Protein AF-A0A7J7IMY7-F1 (afdb_monomer_lite)

Organism: NCBI:txid2690220

Secondary structure (DSSP, 8-state):
-GGGS---TTSHHHHHHHHHHHHHHHHTS---THHHHHHSTT---TT--GGGGGS-HHHHHHHHH---SSSSS-SSSS-TTT-TT--SS---EEEE-TTB-TT-GGGSSEEEEEEE-TT--EEEEEEEE--B---BTTBTT---BPPEEEEEE-GGGHHHHHHHHHHHHHHHS-SS-TTT-SHHHH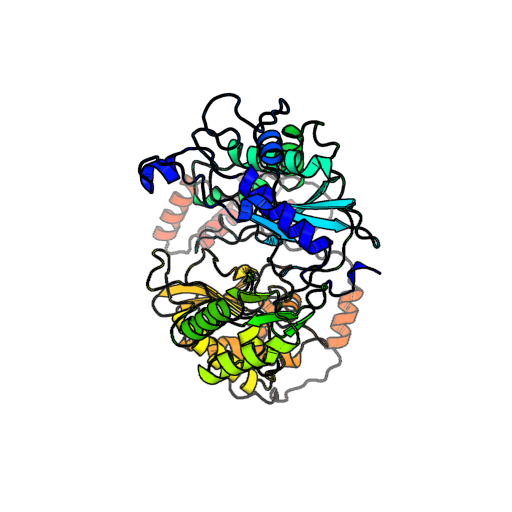HHHHHHHHHHHHHHHHSTTTTTT-BPPPP-PPPB-----EEEE-SSS-EEEEE--GGG---HHHHHHHHHHHHHH-PEEEE-TTS-EEEEEE-GGGHHHHHHHHHHTT----TTTS-HHHHT-EE---TTT-TT-SS-STTTHHHHHHHHHHHHHHTT--TT----EEEESSTT-TT-GGGSSEEEEEEETTTEEEEEE---TTS-S--EEEEEEE-GGGHHHHHHHHHHHHHHHPPTT--HHHHHHHHHHHHHHHHHHHPPTT-TT---------SSSHHHHHHHHHH--S----------PPPHHHHHHHHHHHHHHTS-HHHHHHHHHHHHHTSHHHHHHHSS-THHHHS-----------

Structure (mmCIF, N/CA/C/O backbone):
data_AF-A0A7J7IMY7-F1
#
_entry.id   AF-A0A7J7IMY7-F1
#
loop_
_atom_site.group_PDB
_atom_site.id
_atom_site.type_symbol
_atom_site.label_atom_id
_atom_site.label_alt_id
_atom_site.label_comp_id
_atom_site.label_asym_id
_atom_site.label_entity_id
_atom_site.label_seq_id
_atom_site.pdbx_PDB_ins_code
_atom_site.Cartn_x
_atom_site.Cartn_y
_atom_site.Cartn_z
_atom_site.occupancy
_atom_site.B_iso_or_equiv
_atom_site.auth_seq_id
_atom_site.auth_comp_id
_atom_site.auth_asym_id
_atom_site.auth_atom_id
_atom_site.pdbx_PDB_model_num
ATOM 1 N N . MET A 1 1 ? 6.196 26.045 -1.977 1.00 38.12 1 MET A N 1
ATOM 2 C CA . MET A 1 1 ? 4.897 26.315 -1.303 1.00 38.12 1 MET A CA 1
ATOM 3 C C . MET A 1 1 ? 3.750 25.560 -1.989 1.00 38.12 1 MET A C 1
ATOM 5 O O . MET A 1 1 ? 2.788 25.188 -1.328 1.00 38.12 1 MET A O 1
ATOM 9 N N . PHE A 1 2 ? 3.901 25.252 -3.281 1.00 36.53 2 PHE A N 1
ATOM 10 C CA . PHE A 1 2 ? 2.980 24.495 -4.133 1.00 36.53 2 PHE A CA 1
ATOM 11 C C . PHE A 1 2 ? 2.475 23.135 -3.616 1.00 36.53 2 PHE A C 1
ATOM 13 O O . PHE A 1 2 ? 1.276 22.869 -3.663 1.00 36.53 2 PHE A O 1
ATOM 20 N N . TRP A 1 3 ? 3.347 22.300 -3.044 1.00 37.72 3 TRP A N 1
ATOM 21 C CA . TRP A 1 3 ? 2.988 20.940 -2.611 1.00 37.72 3 TRP A CA 1
ATOM 22 C C . TRP A 1 3 ? 1.978 20.852 -1.454 1.00 37.72 3 TRP A C 1
ATOM 24 O O . TRP A 1 3 ? 1.462 19.777 -1.171 1.00 37.72 3 TRP A O 1
ATOM 34 N N . ARG A 1 4 ? 1.700 21.968 -0.766 1.00 36.53 4 ARG A N 1
ATOM 35 C CA . ARG A 1 4 ? 0.804 22.006 0.403 1.00 36.53 4 ARG A CA 1
ATOM 36 C C . ARG A 1 4 ? -0.678 22.159 0.049 1.00 36.53 4 ARG A C 1
ATOM 38 O O . ARG A 1 4 ? -1.518 22.053 0.938 1.00 36.53 4 ARG A O 1
ATOM 45 N N . ARG A 1 5 ? -1.031 22.433 -1.212 1.00 47.03 5 ARG A N 1
ATOM 46 C CA . ARG A 1 5 ? -2.441 22.487 -1.629 1.00 47.03 5 ARG A CA 1
ATOM 47 C C . ARG A 1 5 ? -2.940 21.069 -1.894 1.00 47.03 5 ARG A C 1
ATOM 49 O O . ARG A 1 5 ? -2.303 20.329 -2.640 1.00 47.03 5 ARG A O 1
ATOM 56 N N . ARG A 1 6 ? -4.085 20.689 -1.307 1.00 55.09 6 ARG A N 1
ATOM 57 C CA . ARG A 1 6 ? -4.800 19.467 -1.709 1.00 55.09 6 ARG A CA 1
ATOM 58 C C . ARG A 1 6 ? -5.137 19.599 -3.190 1.00 55.09 6 ARG A C 1
ATOM 60 O O . ARG A 1 6 ? -5.950 20.433 -3.572 1.00 55.09 6 ARG A O 1
ATOM 67 N N . GLN A 1 7 ? -4.440 18.827 -4.011 1.00 58.28 7 GLN A N 1
ATOM 68 C CA . GLN A 1 7 ? -4.622 18.838 -5.453 1.00 58.28 7 GLN A CA 1
ATOM 69 C C . GLN A 1 7 ? -5.916 18.077 -5.795 1.00 58.28 7 GLN A C 1
ATOM 71 O O . GLN A 1 7 ? -6.082 16.959 -5.297 1.00 58.28 7 GLN A O 1
ATOM 76 N N . PRO A 1 8 ? -6.820 18.645 -6.614 1.00 65.19 8 PRO A N 1
ATOM 77 C CA . PRO A 1 8 ? -8.027 17.951 -7.055 1.00 65.19 8 PRO A CA 1
ATOM 78 C C . PRO A 1 8 ? -7.697 16.640 -7.771 1.00 65.19 8 PRO A C 1
ATOM 80 O O . PRO A 1 8 ? -6.651 16.525 -8.412 1.00 65.19 8 PRO A O 1
ATOM 83 N N . PHE A 1 9 ? -8.596 15.657 -7.716 1.00 70.81 9 PHE A N 1
ATOM 84 C CA . PHE A 1 9 ? -8.374 14.325 -8.295 1.00 70.81 9 PHE A CA 1
ATOM 85 C C . PHE A 1 9 ? -8.099 14.355 -9.816 1.00 70.81 9 PHE A C 1
ATOM 87 O O . PHE A 1 9 ? -7.443 13.459 -10.361 1.00 70.81 9 PHE A O 1
ATOM 94 N N . GLN A 1 10 ? -8.551 15.398 -10.520 1.00 79.62 10 GLN A N 1
ATOM 95 C CA . GLN A 1 10 ? -8.296 15.625 -11.945 1.00 79.62 10 GLN A CA 1
ATOM 96 C C . GLN A 1 10 ? -7.252 16.716 -12.233 1.00 79.62 10 GLN A C 1
ATOM 98 O O . GLN A 1 10 ? -7.191 17.225 -13.359 1.00 79.62 10 GLN A O 1
ATOM 103 N N . SER A 1 11 ? -6.419 17.078 -11.258 1.00 84.94 11 SER A N 1
ATOM 104 C CA . SER A 1 11 ? -5.296 17.985 -11.496 1.00 84.94 11 SER A CA 1
ATOM 105 C C . SER A 1 11 ? -4.266 17.367 -12.460 1.00 84.94 11 SER A C 1
ATOM 107 O O . SER A 1 11 ? -4.197 16.135 -12.586 1.00 84.94 11 SER A O 1
ATOM 109 N N . PRO A 1 12 ? -3.447 18.186 -13.151 1.00 90.25 12 PRO A N 1
ATOM 110 C CA . PRO A 1 12 ? -2.440 17.678 -14.083 1.00 90.25 12 PRO A CA 1
ATOM 111 C C . PRO A 1 12 ? -1.487 16.620 -13.482 1.00 90.25 12 PRO A C 1
ATOM 113 O O . PRO A 1 12 ? -1.289 15.596 -14.139 1.00 90.25 12 PRO A O 1
ATOM 116 N N . PRO A 1 13 ? -0.997 16.746 -12.226 1.00 91.88 13 PRO A N 1
ATOM 117 C CA . PRO A 1 13 ? -0.192 15.703 -11.591 1.00 91.88 13 PRO A CA 1
ATOM 118 C C . PRO A 1 13 ? -0.894 14.343 -11.508 1.00 91.88 13 PRO A C 1
ATOM 120 O O . PRO A 1 13 ? -0.307 13.329 -11.876 1.00 91.88 13 PRO A O 1
ATOM 123 N N . TYR A 1 14 ? -2.163 14.292 -11.086 1.00 91.38 14 TYR A N 1
ATOM 124 C CA . TYR A 1 14 ? -2.889 13.020 -10.992 1.00 91.38 14 TYR A CA 1
ATOM 125 C C . TYR A 1 14 ? -3.285 12.456 -12.360 1.00 91.38 14 TYR A C 1
ATOM 127 O O . TYR A 1 14 ? -3.344 11.234 -12.520 1.00 91.38 14 TYR A O 1
ATOM 135 N N . LYS A 1 15 ? -3.527 13.312 -13.362 1.00 91.25 15 LYS A N 1
ATOM 136 C CA . LYS A 1 15 ? -3.691 12.862 -14.754 1.00 91.25 15 LYS A CA 1
ATOM 137 C C . LYS A 1 15 ? -2.420 12.168 -15.246 1.00 91.25 15 LYS A C 1
ATOM 139 O O . LYS A 1 15 ? -2.513 11.074 -15.799 1.00 91.25 15 LYS A O 1
ATOM 144 N N . HIS A 1 16 ? -1.254 12.743 -14.957 1.00 95.06 16 HIS A N 1
ATOM 145 C CA . HIS A 1 16 ? 0.038 12.144 -15.294 1.00 95.06 16 HIS A CA 1
ATOM 146 C C . HIS A 1 16 ? 0.299 10.842 -14.537 1.00 95.06 16 HIS A C 1
ATOM 148 O O . HIS A 1 16 ? 0.677 9.851 -15.149 1.00 95.06 16 HIS A O 1
ATOM 154 N N . VAL A 1 17 ? 0.006 10.789 -13.232 1.00 95.69 17 VAL A N 1
ATOM 155 C CA . VAL A 1 17 ? 0.064 9.544 -12.441 1.00 95.69 17 VAL A CA 1
ATOM 156 C C . VAL A 1 17 ? -0.762 8.436 -13.094 1.00 95.69 17 VAL A C 1
ATOM 158 O O . VAL A 1 17 ? -0.265 7.325 -13.264 1.00 95.69 17 VAL A O 1
ATOM 161 N N . ARG A 1 18 ? -2.009 8.729 -13.492 1.00 92.25 18 ARG A N 1
ATOM 162 C CA . ARG A 1 18 ? -2.879 7.753 -14.167 1.00 92.25 18 ARG A CA 1
ATOM 163 C C . ARG A 1 18 ? -2.314 7.322 -15.515 1.00 92.25 18 ARG A C 1
ATOM 165 O O . ARG A 1 18 ? -2.365 6.135 -15.820 1.00 92.25 18 ARG A O 1
ATOM 172 N N . HIS A 1 19 ? -1.785 8.257 -16.299 1.00 93.94 19 HIS A N 1
ATOM 173 C CA . HIS A 1 19 ? -1.157 7.951 -17.580 1.00 93.94 19 HIS A CA 1
ATOM 174 C C . HIS A 1 19 ? 0.062 7.032 -17.401 1.00 93.94 19 HIS A C 1
ATOM 176 O O . HIS A 1 19 ? 0.110 5.973 -18.014 1.00 93.94 19 HIS A O 1
ATOM 182 N N . ILE A 1 20 ? 0.980 7.352 -16.484 1.00 96.44 20 ILE A N 1
ATOM 183 C CA . ILE A 1 20 ? 2.148 6.508 -16.194 1.00 96.44 20 ILE A CA 1
ATOM 184 C C . ILE A 1 20 ? 1.732 5.137 -15.656 1.00 96.44 20 ILE A C 1
ATOM 186 O O . ILE A 1 20 ? 2.262 4.124 -16.100 1.00 96.44 20 ILE A O 1
ATOM 190 N N . ALA A 1 21 ? 0.756 5.066 -14.747 1.00 96.19 21 ALA A N 1
ATOM 191 C CA . ALA A 1 21 ? 0.257 3.787 -14.241 1.00 96.19 21 ALA A CA 1
ATOM 192 C C . ALA A 1 21 ? -0.333 2.908 -15.361 1.00 96.19 21 ALA A C 1
ATOM 194 O O . ALA A 1 21 ? -0.068 1.706 -15.399 1.00 96.19 21 ALA A O 1
ATOM 195 N N . LYS A 1 22 ? -1.089 3.509 -16.290 1.00 93.88 22 LYS A N 1
ATOM 196 C CA . LYS A 1 22 ? -1.614 2.842 -17.487 1.00 93.88 22 LYS A CA 1
ATOM 197 C C . LYS A 1 22 ? -0.485 2.374 -18.418 1.00 93.88 22 LYS A C 1
ATOM 199 O O . LYS A 1 22 ? -0.461 1.207 -18.791 1.00 93.88 22 LYS A O 1
ATOM 204 N N . MET A 1 23 ? 0.479 3.245 -18.726 1.00 95.44 23 MET A N 1
ATOM 205 C CA . MET A 1 23 ? 1.643 2.905 -19.551 1.00 95.44 23 MET A CA 1
ATOM 206 C C . MET A 1 23 ? 2.444 1.744 -18.957 1.00 95.44 23 MET A C 1
ATOM 208 O O . MET A 1 23 ? 2.793 0.819 -19.677 1.00 95.44 23 MET A O 1
ATOM 212 N N . LEU A 1 24 ? 2.698 1.742 -17.644 1.00 96.75 24 LEU A N 1
ATOM 213 C CA . LEU A 1 24 ? 3.384 0.638 -16.966 1.00 96.75 24 LEU A CA 1
ATOM 214 C C . LEU A 1 24 ? 2.607 -0.677 -17.090 1.00 96.75 24 LEU A C 1
ATOM 216 O O . LEU A 1 24 ? 3.205 -1.711 -17.378 1.00 96.75 24 LEU A O 1
ATOM 220 N N . ALA A 1 25 ? 1.287 -0.647 -16.890 1.00 94.38 25 ALA A N 1
ATOM 221 C CA . ALA A 1 25 ? 0.454 -1.839 -17.018 1.00 94.38 25 ALA A CA 1
ATOM 222 C C . ALA A 1 25 ? 0.515 -2.430 -18.434 1.00 94.38 25 ALA A C 1
ATOM 224 O O . ALA A 1 25 ? 0.625 -3.644 -18.575 1.00 94.38 25 ALA A O 1
ATOM 225 N N . GLU A 1 26 ? 0.503 -1.580 -19.463 1.00 93.19 26 GLU A N 1
ATOM 226 C CA . GLU A 1 26 ? 0.591 -2.021 -20.853 1.00 93.19 26 GLU A CA 1
ATOM 227 C C . GLU A 1 26 ? 2.015 -2.464 -21.219 1.00 93.19 26 GLU A C 1
ATOM 229 O O . GLU A 1 26 ? 2.190 -3.569 -21.723 1.00 93.19 26 GLU A O 1
ATOM 234 N N . VAL A 1 27 ? 3.058 -1.677 -20.926 1.00 95.75 27 VAL A N 1
ATOM 235 C CA . VAL A 1 27 ? 4.465 -2.021 -21.233 1.00 95.75 27 VAL A CA 1
ATOM 236 C C . VAL A 1 27 ? 4.846 -3.379 -20.644 1.00 95.75 27 VAL A C 1
ATOM 238 O O . VAL A 1 27 ? 5.450 -4.190 -21.342 1.00 95.75 27 VAL A O 1
ATOM 241 N N . PHE A 1 28 ? 4.442 -3.653 -19.403 1.00 96.19 28 PHE A N 1
ATOM 242 C CA . PHE A 1 28 ? 4.742 -4.899 -18.695 1.00 96.19 28 PHE A CA 1
ATOM 243 C C . PHE A 1 28 ? 3.618 -5.947 -18.785 1.00 96.19 28 PHE A C 1
ATOM 245 O O . PHE A 1 28 ? 3.634 -6.926 -18.042 1.00 96.19 28 PHE A O 1
ATOM 252 N N . ALA A 1 29 ? 2.636 -5.785 -19.673 1.00 92.88 29 ALA A N 1
ATOM 253 C CA . ALA A 1 29 ? 1.677 -6.853 -19.942 1.00 92.88 29 ALA A CA 1
ATOM 254 C C . ALA A 1 29 ? 2.401 -8.066 -20.567 1.00 92.88 29 ALA A C 1
ATOM 256 O O . ALA A 1 29 ? 3.276 -7.866 -21.415 1.00 92.88 29 ALA A O 1
ATOM 257 N N . PRO A 1 30 ? 2.049 -9.314 -20.204 1.00 91.50 30 PRO A N 1
ATOM 258 C CA . PRO A 1 30 ? 2.463 -10.491 -20.967 1.00 91.50 30 PRO A CA 1
ATOM 259 C C . PRO A 1 30 ? 2.038 -10.359 -22.433 1.00 91.50 30 PRO A C 1
ATOM 261 O O . PRO A 1 30 ? 0.951 -9.855 -22.719 1.00 91.50 30 PRO A O 1
ATOM 264 N N . GLN A 1 31 ? 2.905 -10.772 -23.349 1.00 89.50 31 GLN A N 1
ATOM 265 C CA . GLN A 1 31 ? 2.677 -10.698 -24.796 1.00 89.50 31 GLN A CA 1
ATOM 266 C C . GLN A 1 31 ? 2.217 -12.027 -25.407 1.00 89.50 31 GLN A C 1
ATOM 268 O O . GLN A 1 31 ? 1.734 -12.045 -26.538 1.00 89.50 31 GLN A O 1
ATOM 273 N N . THR A 1 32 ? 2.314 -13.123 -24.655 1.00 85.69 32 THR A N 1
ATOM 274 C CA . THR A 1 32 ? 1.783 -14.435 -25.044 1.00 85.69 32 THR A CA 1
ATOM 275 C C . THR A 1 32 ? 0.269 -14.398 -25.284 1.00 85.69 32 THR A C 1
ATOM 277 O O . THR A 1 32 ? -0.505 -13.833 -24.505 1.00 85.69 32 THR A O 1
ATOM 280 N N . GLY A 1 33 ? -0.174 -15.070 -26.353 1.00 77.75 33 GLY A N 1
ATOM 281 C CA . GLY A 1 33 ? -1.590 -15.201 -26.726 1.00 77.75 33 GLY A CA 1
ATOM 282 C C . GLY A 1 33 ? -2.418 -16.085 -25.786 1.00 77.75 33 GLY A C 1
ATOM 283 O O . GLY A 1 33 ? -3.647 -16.089 -25.880 1.00 77.75 33 GLY A O 1
ATOM 284 N N . ALA A 1 34 ? -1.769 -16.772 -24.840 1.00 82.44 34 ALA A N 1
ATOM 285 C CA . ALA A 1 34 ? -2.345 -17.795 -23.968 1.00 82.44 34 ALA A CA 1
ATOM 286 C C . ALA A 1 34 ? -3.665 -17.392 -23.288 1.00 82.44 34 ALA A C 1
ATOM 288 O O . ALA A 1 34 ? -4.556 -18.224 -23.138 1.00 82.44 34 ALA A O 1
ATOM 289 N N . LEU A 1 35 ? -3.837 -16.127 -22.883 1.00 80.19 35 LEU A N 1
ATOM 290 C CA . LEU A 1 35 ? -5.110 -15.682 -22.303 1.00 80.19 35 LEU A CA 1
ATOM 291 C C . LEU A 1 35 ? -6.258 -15.763 -23.327 1.00 80.19 35 LEU A C 1
ATOM 293 O O . LEU A 1 35 ? -7.324 -16.283 -23.012 1.00 80.19 35 LEU A O 1
ATOM 297 N N . CYS A 1 36 ? -6.054 -15.269 -24.547 1.00 77.75 36 CYS A N 1
ATOM 298 C CA . CYS A 1 36 ? -7.083 -15.330 -25.588 1.00 77.75 36 CYS A CA 1
ATOM 299 C C . CYS A 1 36 ? -7.277 -16.766 -26.090 1.00 77.75 36 CYS A C 1
ATOM 301 O O . CYS A 1 36 ? -8.402 -17.178 -26.339 1.00 77.75 36 CYS A O 1
ATOM 303 N N . GLU A 1 37 ? -6.206 -17.551 -26.183 1.00 80.56 37 GLU A N 1
ATOM 304 C CA . GLU A 1 37 ? -6.280 -18.961 -26.585 1.00 80.56 37 GLU A CA 1
ATOM 305 C C . GLU A 1 37 ? -7.109 -19.804 -25.612 1.00 80.56 37 GLU A C 1
ATOM 307 O O . GLU A 1 37 ? -7.940 -20.595 -26.041 1.00 80.56 37 GLU A O 1
ATOM 312 N N . VAL A 1 38 ? -6.922 -19.616 -24.301 1.00 84.06 38 VAL A N 1
ATOM 313 C CA . VAL A 1 38 ? -7.623 -20.405 -23.276 1.00 84.06 38 VAL A CA 1
ATOM 314 C C . VAL A 1 38 ? -9.077 -19.967 -23.092 1.00 84.06 38 VAL A C 1
ATOM 316 O O . VAL A 1 38 ? -9.928 -20.805 -22.804 1.00 84.06 38 VAL A O 1
ATOM 319 N N . TRP A 1 39 ? -9.366 -18.666 -23.192 1.00 82.31 39 TRP A N 1
ATOM 320 C CA . TRP A 1 39 ? -10.668 -18.116 -22.788 1.00 82.31 39 TRP A CA 1
ATOM 321 C C . TRP A 1 39 ? -11.554 -17.653 -23.945 1.00 82.31 39 TRP A C 1
ATOM 323 O O . TRP A 1 39 ? -12.744 -17.439 -23.721 1.00 82.31 39 TRP A O 1
ATOM 333 N N . LEU A 1 40 ? -10.992 -17.466 -25.142 1.00 81.44 40 LEU A N 1
ATOM 334 C CA . LEU A 1 40 ? -11.677 -16.926 -26.323 1.00 81.44 40 LEU A CA 1
ATOM 335 C C . LEU A 1 40 ? -11.417 -17.772 -27.581 1.00 81.44 40 LEU A C 1
ATOM 337 O O . LEU A 1 40 ? -11.547 -17.264 -28.688 1.00 81.44 40 LEU A O 1
ATOM 341 N N . ASP A 1 41 ? -10.998 -19.033 -27.427 1.00 74.88 41 ASP A N 1
ATOM 342 C CA . ASP A 1 41 ? -10.700 -19.965 -28.529 1.00 74.88 41 ASP A CA 1
ATOM 343 C C . ASP A 1 41 ? -9.696 -19.414 -29.568 1.00 74.88 41 ASP A C 1
ATOM 345 O O . ASP A 1 41 ? -9.712 -19.775 -30.744 1.00 74.88 41 ASP A O 1
ATOM 349 N N . GLY A 1 42 ? -8.808 -18.508 -29.143 1.00 65.31 42 GLY A N 1
ATOM 350 C CA . GLY A 1 42 ? -7.851 -17.832 -30.024 1.00 65.31 42 GLY A CA 1
ATOM 351 C C . GLY A 1 42 ? -8.462 -16.725 -30.892 1.00 65.31 42 GLY A C 1
ATOM 352 O O . GLY A 1 42 ? -7.732 -16.061 -31.634 1.00 65.31 42 GLY A O 1
ATOM 353 N N . GLU A 1 43 ? -9.769 -16.460 -30.785 1.00 63.88 43 GLU A N 1
ATOM 354 C CA . GLU A 1 43 ? -10.369 -15.266 -31.364 1.00 63.88 43 GLU A CA 1
ATOM 355 C C . GLU A 1 43 ? -9.802 -14.027 -30.663 1.00 63.88 43 GLU A C 1
ATOM 357 O O . GLU A 1 43 ? -9.765 -13.903 -29.434 1.00 63.88 43 GLU A O 1
ATOM 362 N N . LYS A 1 44 ? -9.308 -13.082 -31.466 1.00 56.97 44 LYS A N 1
ATOM 363 C CA . LYS A 1 44 ? -8.766 -11.825 -30.961 1.00 56.97 44 LYS A CA 1
ATOM 364 C C . LYS A 1 44 ? -9.840 -11.093 -30.151 1.00 56.97 44 LYS A C 1
ATOM 366 O O . LYS A 1 44 ? -10.817 -10.613 -30.721 1.00 56.97 44 LYS A O 1
ATOM 371 N N . ALA A 1 45 ? -9.558 -10.831 -28.876 1.00 53.50 45 ALA A N 1
ATOM 372 C CA . ALA A 1 45 ? -10.228 -9.828 -28.038 1.00 53.50 45 ALA A CA 1
ATOM 373 C C . ALA A 1 45 ? -10.053 -8.375 -28.555 1.00 53.50 45 ALA A C 1
ATOM 375 O O . ALA A 1 45 ? -10.043 -7.424 -27.780 1.00 53.50 45 ALA A O 1
ATOM 376 N N . ALA A 1 46 ? -9.832 -8.173 -29.857 1.00 47.69 46 ALA A N 1
ATOM 377 C CA . ALA A 1 46 ? -9.300 -6.936 -30.421 1.00 47.69 46 ALA A CA 1
ATOM 378 C C . ALA A 1 46 ? -10.323 -5.800 -30.557 1.00 47.69 46 ALA A C 1
ATOM 380 O O . ALA A 1 46 ? -9.966 -4.735 -31.050 1.00 47.69 46 ALA A O 1
ATOM 381 N N . THR A 1 47 ? -11.584 -5.978 -30.161 1.00 48.19 47 THR A N 1
ATOM 382 C CA . THR A 1 47 ? -12.636 -5.010 -30.511 1.00 48.19 47 THR A CA 1
ATOM 383 C C . THR A 1 47 ? -13.222 -4.219 -29.347 1.00 48.19 47 THR A C 1
ATOM 385 O O . THR A 1 47 ? -14.044 -3.340 -29.601 1.00 48.19 47 THR A O 1
ATOM 388 N N . VAL A 1 48 ? -12.799 -4.425 -28.090 1.00 45.19 48 VAL A N 1
ATOM 389 C CA . VAL A 1 48 ? -13.417 -3.694 -26.959 1.00 45.19 48 VAL A CA 1
ATOM 390 C C . VAL A 1 48 ? -12.454 -3.304 -25.828 1.00 45.19 48 VAL A C 1
ATOM 392 O O . VAL A 1 48 ? -12.819 -3.320 -24.657 1.00 45.19 48 VAL A O 1
ATOM 395 N N . GLU A 1 49 ? -11.226 -2.882 -26.125 1.00 53.91 49 GLU A N 1
ATOM 396 C CA . GLU A 1 49 ? -10.341 -2.320 -25.088 1.00 53.91 49 GLU A CA 1
ATOM 397 C C . GLU A 1 49 ? -10.524 -0.801 -24.991 1.00 53.91 49 GLU A C 1
ATOM 399 O O . GLU A 1 49 ? -9.683 -0.007 -25.411 1.00 53.91 49 GLU A O 1
ATOM 404 N N . TYR A 1 50 ? -11.670 -0.375 -24.445 1.00 48.38 50 TYR A N 1
ATOM 405 C CA . TYR A 1 50 ? -12.025 1.047 -24.308 1.00 48.38 50 TYR A CA 1
ATOM 406 C C . TYR A 1 50 ? -10.943 1.875 -23.580 1.00 48.38 50 TYR A C 1
ATOM 408 O O . TYR A 1 50 ? -10.832 3.074 -23.828 1.00 48.38 50 TYR A O 1
ATOM 416 N N . TRP A 1 51 ? -10.123 1.241 -22.733 1.00 56.41 51 TRP A N 1
ATOM 417 C CA . TRP A 1 51 ? -9.067 1.886 -21.947 1.00 56.41 51 TRP A CA 1
ATOM 418 C C . TRP A 1 51 ? -7.764 2.159 -22.713 1.00 56.41 51 TRP A C 1
ATOM 420 O O . TRP A 1 51 ? -6.989 3.002 -22.259 1.00 56.41 51 TRP A O 1
ATOM 430 N N . LYS A 1 52 ? -7.527 1.511 -23.865 1.00 63.88 52 LYS A N 1
ATOM 431 C CA . LYS A 1 52 ? -6.343 1.768 -24.711 1.00 63.88 52 LYS A CA 1
ATOM 432 C C . LYS A 1 52 ? -6.468 3.032 -25.558 1.00 63.88 52 LYS A C 1
ATOM 434 O O . LYS A 1 52 ? -5.472 3.509 -26.076 1.00 63.88 52 LYS A O 1
ATOM 439 N N . LYS A 1 53 ? -7.668 3.615 -25.664 1.00 66.25 53 LYS A N 1
ATOM 440 C CA . LYS A 1 53 ? -7.909 4.843 -26.445 1.00 66.25 53 LYS A CA 1
ATOM 441 C C . LYS A 1 53 ? -7.074 6.038 -25.977 1.00 66.25 53 LYS A C 1
ATOM 443 O O . LYS A 1 53 ? -6.773 6.909 -26.782 1.00 66.25 53 LYS A O 1
ATOM 448 N N . ASP A 1 54 ? -6.705 6.060 -24.698 1.00 77.69 54 ASP A N 1
ATOM 449 C CA . ASP A 1 54 ? -5.939 7.155 -24.092 1.00 77.69 54 ASP A CA 1
ATOM 450 C C . ASP A 1 54 ? -4.421 6.883 -24.062 1.00 77.69 54 ASP A C 1
ATOM 452 O O . ASP A 1 54 ? -3.690 7.572 -23.346 1.00 77.69 54 ASP A O 1
ATOM 456 N N . ILE A 1 55 ? -3.949 5.833 -24.745 1.00 87.12 55 ILE A N 1
ATOM 457 C CA . ILE A 1 55 ? -2.553 5.383 -24.734 1.00 87.12 55 ILE A CA 1
ATOM 458 C C . ILE A 1 55 ? -2.067 5.205 -26.175 1.00 87.12 55 ILE A C 1
ATOM 460 O O . ILE A 1 55 ? -2.719 4.531 -26.971 1.00 87.12 55 ILE A O 1
ATOM 464 N N . ASP A 1 56 ? -0.895 5.754 -26.498 1.00 90.25 56 ASP A N 1
ATOM 465 C CA . ASP A 1 56 ? -0.205 5.428 -27.747 1.00 90.25 56 ASP A CA 1
ATOM 466 C C . ASP A 1 56 ? 0.378 4.007 -27.646 1.00 90.25 56 ASP A C 1
ATOM 468 O O . ASP A 1 56 ? 1.427 3.770 -27.044 1.00 90.25 56 ASP A O 1
ATOM 472 N N . MET A 1 57 ? -0.322 3.030 -28.225 1.00 90.00 57 MET A N 1
ATOM 473 C CA . MET A 1 57 ? 0.135 1.639 -28.225 1.00 90.00 57 MET A CA 1
ATOM 474 C C . MET A 1 57 ? 1.396 1.425 -29.072 1.00 90.00 57 MET A C 1
ATOM 476 O O . MET A 1 57 ? 2.139 0.477 -28.802 1.00 90.00 57 MET A O 1
ATOM 480 N N . ASP A 1 58 ? 1.684 2.300 -30.041 1.00 92.50 58 ASP A N 1
ATOM 481 C CA . ASP A 1 58 ? 2.950 2.257 -30.771 1.00 92.50 58 ASP A CA 1
ATOM 482 C C . ASP A 1 58 ? 4.094 2.721 -29.866 1.00 92.50 58 ASP A C 1
ATOM 484 O O . ASP A 1 58 ? 5.175 2.134 -29.898 1.00 92.50 58 ASP A O 1
ATOM 488 N N . GLU A 1 59 ? 3.868 3.721 -29.008 1.00 94.00 59 GLU A N 1
ATOM 489 C CA . GLU A 1 59 ? 4.826 4.114 -27.967 1.00 94.00 59 GLU A CA 1
ATOM 490 C C . GLU A 1 59 ? 5.069 2.988 -26.967 1.00 94.00 59 GLU A C 1
ATOM 492 O O . GLU A 1 59 ? 6.221 2.643 -26.704 1.00 94.00 59 GLU A O 1
ATOM 497 N N . VAL A 1 60 ? 4.003 2.362 -26.461 1.00 94.62 60 VAL A N 1
ATOM 498 C CA . VAL A 1 60 ? 4.107 1.195 -25.574 1.00 94.62 60 VAL A CA 1
ATOM 499 C C . VAL A 1 60 ? 4.967 0.108 -26.213 1.00 94.62 60 VAL A C 1
ATOM 501 O O . VAL A 1 60 ? 5.872 -0.423 -25.565 1.00 94.62 60 VAL A O 1
ATOM 504 N N . LYS A 1 61 ? 4.708 -0.216 -27.486 1.00 93.44 61 LYS A N 1
ATOM 505 C CA . LYS A 1 61 ? 5.475 -1.217 -28.227 1.00 93.44 61 LYS A CA 1
ATOM 506 C C . LYS A 1 61 ? 6.939 -0.801 -28.367 1.00 93.44 61 LYS A C 1
ATOM 508 O O . LYS A 1 61 ? 7.814 -1.596 -28.031 1.00 93.44 61 LYS A O 1
ATOM 513 N N . ARG A 1 62 ? 7.206 0.448 -28.777 1.00 95.25 62 ARG A N 1
ATOM 514 C CA . ARG A 1 62 ? 8.567 1.006 -28.864 1.00 95.25 62 ARG A CA 1
ATOM 515 C C . ARG A 1 62 ? 9.301 0.861 -27.533 1.00 95.25 62 ARG A C 1
ATOM 517 O O . ARG A 1 62 ? 10.405 0.338 -27.517 1.00 95.25 62 ARG A O 1
ATOM 524 N N . ILE A 1 63 ? 8.688 1.256 -26.419 1.00 96.25 63 ILE A N 1
ATOM 525 C CA . ILE A 1 63 ? 9.293 1.164 -25.083 1.00 96.25 63 ILE A CA 1
ATOM 526 C C . ILE A 1 63 ? 9.576 -0.292 -24.696 1.00 96.25 63 ILE A C 1
ATOM 528 O O . ILE A 1 63 ? 10.677 -0.605 -24.228 1.00 96.25 63 ILE A O 1
ATOM 532 N N . ARG A 1 64 ? 8.590 -1.180 -24.867 1.00 95.94 64 ARG A N 1
ATOM 533 C CA . ARG A 1 64 ? 8.678 -2.591 -24.472 1.00 95.94 64 ARG A CA 1
ATOM 534 C C . ARG A 1 64 ? 9.769 -3.330 -25.239 1.00 95.94 64 ARG A C 1
ATOM 536 O O . ARG A 1 64 ? 10.520 -4.082 -24.630 1.00 95.94 64 ARG A O 1
ATOM 543 N N . GLU A 1 65 ? 9.838 -3.121 -26.550 1.00 94.19 65 GLU A N 1
ATOM 544 C CA . GLU A 1 65 ? 10.749 -3.832 -27.454 1.00 94.19 65 GLU A CA 1
ATOM 545 C C . GLU A 1 65 ? 12.118 -3.155 -27.580 1.00 94.19 65 GLU A C 1
ATOM 547 O O . GLU A 1 65 ? 13.046 -3.767 -28.104 1.00 94.19 65 GLU A O 1
ATOM 552 N N . HIS A 1 66 ? 12.272 -1.912 -27.105 1.00 94.62 66 HIS A N 1
ATOM 553 C CA . HIS A 1 66 ? 13.551 -1.212 -27.161 1.00 94.62 66 HIS A CA 1
ATOM 554 C C . HIS A 1 66 ? 14.628 -1.973 -26.379 1.00 94.62 66 HIS A C 1
ATOM 556 O O . HIS A 1 66 ? 14.615 -2.009 -25.143 1.00 94.62 66 HIS A O 1
ATOM 562 N N . ASP A 1 67 ? 15.565 -2.548 -27.125 1.00 93.38 67 ASP A N 1
ATOM 563 C CA . ASP A 1 67 ? 16.794 -3.132 -26.615 1.00 93.38 67 ASP A CA 1
ATOM 564 C C . ASP A 1 67 ? 17.880 -2.061 -26.553 1.00 93.38 67 ASP A C 1
ATOM 566 O O . ASP A 1 67 ? 18.303 -1.524 -27.579 1.00 93.38 67 ASP A O 1
ATOM 570 N N . ASN A 1 68 ? 18.335 -1.768 -25.341 1.00 93.75 68 ASN A N 1
ATOM 571 C CA . ASN A 1 68 ? 19.435 -0.845 -25.104 1.00 93.75 68 ASN A CA 1
ATOM 572 C C . ASN A 1 68 ? 20.815 -1.529 -25.163 1.00 93.75 68 ASN A C 1
ATOM 574 O O . ASN A 1 68 ? 21.829 -0.868 -24.982 1.00 93.75 68 ASN A O 1
ATOM 578 N N . GLY A 1 69 ? 20.875 -2.846 -25.399 1.00 94.19 69 GLY A N 1
ATOM 579 C CA . GLY A 1 69 ? 22.114 -3.625 -25.426 1.00 94.19 69 GLY A CA 1
ATOM 580 C C . GLY A 1 69 ? 22.604 -4.096 -24.052 1.00 94.19 69 GLY A C 1
ATOM 581 O O . GLY A 1 69 ? 23.618 -4.788 -23.983 1.00 94.19 69 GLY A O 1
ATOM 582 N N . HIS A 1 70 ? 21.878 -3.786 -22.974 1.00 95.19 70 HIS A N 1
ATOM 583 C CA . HIS A 1 70 ? 22.249 -4.098 -21.589 1.00 95.19 70 HIS A CA 1
ATOM 584 C C . HIS A 1 70 ? 21.368 -5.187 -20.954 1.00 95.19 70 HIS A C 1
ATOM 586 O O . HIS A 1 70 ? 21.281 -5.296 -19.736 1.00 95.19 70 HIS A O 1
ATOM 592 N N . GLY A 1 71 ? 20.706 -6.017 -21.768 1.00 93.88 71 GLY A N 1
ATOM 593 C CA . GLY A 1 71 ? 20.013 -7.221 -21.292 1.00 93.88 71 GLY A CA 1
ATOM 594 C C . GLY A 1 71 ? 18.652 -6.974 -20.638 1.00 93.88 71 GLY A C 1
ATOM 595 O O . GLY A 1 71 ? 18.112 -7.865 -19.984 1.00 93.88 71 GLY A O 1
ATOM 596 N N . GLN A 1 72 ? 18.052 -5.795 -20.816 1.00 95.06 72 GLN A N 1
ATOM 597 C CA . GLN A 1 72 ? 16.697 -5.535 -20.321 1.00 95.06 72 GLN A CA 1
ATOM 598 C C . GLN A 1 72 ? 15.638 -6.394 -21.020 1.00 95.06 72 GLN A C 1
ATOM 600 O O . GLN A 1 72 ? 14.651 -6.788 -20.395 1.00 95.06 72 GLN A O 1
ATOM 605 N N . VAL A 1 73 ? 15.856 -6.707 -22.299 1.00 95.62 73 VAL A N 1
ATOM 606 C CA . VAL A 1 73 ? 14.919 -7.455 -23.140 1.00 95.62 73 VAL A CA 1
ATOM 607 C C . VAL A 1 73 ? 15.606 -8.623 -23.847 1.00 95.62 73 VAL A C 1
ATOM 609 O O . VAL A 1 73 ? 16.811 -8.603 -24.097 1.00 95.62 73 VAL A O 1
ATOM 612 N N . PHE A 1 74 ? 14.830 -9.648 -24.183 1.00 93.94 74 PHE A N 1
ATOM 613 C CA . PHE A 1 74 ? 15.244 -10.778 -25.001 1.00 93.94 74 PHE A CA 1
ATOM 614 C C . PHE A 1 74 ? 14.949 -10.494 -26.476 1.00 93.94 74 PHE A C 1
ATOM 616 O O . PHE A 1 74 ? 13.858 -10.055 -26.829 1.00 93.94 74 PHE A O 1
ATOM 623 N N . LYS A 1 75 ? 15.919 -10.786 -27.351 1.00 87.12 75 LYS A N 1
ATOM 624 C CA . LYS A 1 75 ? 15.796 -10.597 -28.812 1.00 87.12 75 LYS A CA 1
ATOM 625 C C . LYS A 1 75 ? 14.939 -11.659 -29.503 1.00 87.12 75 LYS A C 1
ATOM 627 O O . LYS A 1 75 ? 14.581 -11.502 -30.665 1.00 87.12 75 LYS A O 1
ATOM 632 N N . THR A 1 76 ? 14.682 -12.766 -28.817 1.00 83.25 76 THR A N 1
ATOM 633 C CA . THR A 1 76 ? 14.005 -13.948 -29.352 1.00 83.25 76 THR A CA 1
ATOM 634 C C . THR A 1 76 ? 12.933 -14.415 -28.382 1.00 83.25 76 THR A C 1
ATOM 636 O O . THR A 1 76 ? 13.126 -14.329 -27.169 1.00 83.25 76 THR A O 1
ATOM 639 N N . GLY A 1 77 ? 11.856 -14.985 -28.919 1.00 84.81 77 GLY A N 1
ATOM 640 C CA . GLY A 1 77 ? 10.708 -15.449 -28.142 1.00 84.81 77 GLY A CA 1
ATOM 641 C C . GLY A 1 77 ? 9.575 -14.424 -28.098 1.00 84.81 77 GLY A C 1
ATOM 642 O O . GLY A 1 77 ? 9.727 -13.286 -28.533 1.00 84.81 77 GLY A O 1
ATOM 643 N N . GLU A 1 78 ? 8.421 -14.857 -27.595 1.00 87.75 78 GLU A N 1
ATOM 644 C CA . GLU A 1 78 ? 7.202 -14.037 -27.555 1.00 87.75 78 GLU A CA 1
ATOM 645 C C . GLU A 1 78 ? 7.211 -13.007 -26.418 1.00 87.75 78 GLU A C 1
ATOM 647 O O . GLU A 1 78 ? 6.544 -11.983 -26.514 1.00 87.75 78 GLU A O 1
ATOM 652 N N . GLU A 1 79 ? 7.977 -13.254 -25.351 1.00 93.81 79 GLU A N 1
ATOM 653 C CA . GLU A 1 79 ? 8.024 -12.413 -24.151 1.00 93.81 79 GLU A CA 1
ATOM 654 C C . GLU A 1 79 ? 9.326 -11.594 -24.074 1.00 93.81 79 GLU A C 1
ATOM 656 O O . GLU A 1 79 ? 10.307 -12.060 -23.483 1.00 93.81 79 GLU A O 1
ATOM 661 N N . PRO A 1 80 ? 9.359 -10.353 -24.598 1.00 94.44 80 PRO A N 1
ATOM 662 C CA . PRO A 1 80 ? 10.589 -9.566 -24.676 1.00 94.44 80 PRO A CA 1
ATOM 663 C C . PRO A 1 80 ? 11.133 -9.186 -23.296 1.00 94.44 80 PRO A C 1
ATOM 665 O O . PRO A 1 80 ? 12.339 -9.177 -23.102 1.00 94.44 80 PRO A O 1
ATOM 668 N N . ILE A 1 81 ? 10.283 -8.908 -22.305 1.00 96.19 81 ILE A N 1
ATOM 669 C CA . ILE A 1 81 ? 10.741 -8.535 -20.953 1.00 96.19 81 ILE A CA 1
ATOM 670 C C . ILE A 1 81 ? 10.890 -9.768 -20.059 1.00 96.19 81 ILE A C 1
ATOM 672 O O . ILE A 1 81 ? 11.833 -9.871 -19.275 1.00 96.19 81 ILE A O 1
ATOM 676 N N . TYR A 1 82 ? 9.946 -10.700 -20.138 1.00 95.94 82 TYR A N 1
ATOM 677 C CA . TYR A 1 82 ? 9.831 -11.788 -19.172 1.00 95.94 82 TYR A CA 1
ATOM 678 C C . TYR A 1 82 ? 10.652 -13.024 -19.531 1.00 95.94 82 TYR A C 1
ATOM 680 O O . TYR A 1 82 ? 11.101 -13.726 -18.620 1.00 95.94 82 TYR A O 1
ATOM 688 N N . GLY A 1 83 ? 10.875 -13.269 -20.825 1.00 94.62 83 GLY A N 1
ATOM 689 C CA . GLY A 1 83 ? 11.436 -14.522 -21.315 1.00 94.62 83 GLY A CA 1
ATOM 690 C C . GLY A 1 83 ? 10.589 -15.734 -20.912 1.00 94.62 83 GLY A C 1
ATOM 691 O O . GLY A 1 83 ? 9.488 -15.612 -20.374 1.00 94.62 83 GLY A O 1
ATOM 692 N N . GLU A 1 84 ? 11.127 -16.933 -21.121 1.00 93.50 84 GLU A N 1
ATOM 693 C CA . GLU A 1 84 ? 10.400 -18.191 -20.883 1.00 93.50 84 GLU A CA 1
ATOM 694 C C . GLU A 1 84 ? 10.020 -18.419 -19.411 1.00 93.50 84 GLU A C 1
ATOM 696 O O . GLU A 1 84 ? 9.043 -19.100 -19.104 1.00 93.50 84 GLU A O 1
ATOM 701 N N . THR A 1 85 ? 10.791 -17.860 -18.473 1.00 93.75 85 THR A N 1
ATOM 702 C CA . THR A 1 85 ? 10.651 -18.166 -17.039 1.00 93.75 85 THR A CA 1
ATOM 703 C C . THR A 1 85 ? 9.915 -17.095 -16.241 1.00 93.75 85 THR A C 1
ATOM 705 O O . THR A 1 85 ? 9.732 -17.269 -15.029 1.00 93.75 85 THR A O 1
ATOM 708 N N . TYR A 1 86 ? 9.502 -15.995 -16.883 1.00 96.88 86 TYR A N 1
ATOM 709 C CA . TYR A 1 86 ? 8.869 -14.843 -16.234 1.00 96.88 86 TYR A CA 1
ATOM 710 C C . TYR A 1 86 ? 9.640 -14.347 -14.999 1.00 96.88 86 TYR A C 1
ATOM 712 O O . TYR A 1 86 ? 10.819 -14.642 -14.818 1.00 96.88 86 TYR A O 1
ATOM 720 N N . LEU A 1 87 ? 9.019 -13.547 -14.130 1.00 98.06 87 LEU A N 1
ATOM 721 C CA . LEU A 1 87 ? 9.644 -13.114 -12.879 1.00 98.06 87 LEU A CA 1
ATOM 722 C C . LEU A 1 87 ? 9.631 -14.226 -11.812 1.00 98.06 87 LEU A C 1
ATOM 724 O O . LEU A 1 87 ? 8.660 -14.981 -11.726 1.00 98.06 87 LEU A O 1
ATOM 728 N N . PRO A 1 88 ? 10.620 -14.262 -10.893 1.00 97.88 88 PRO A N 1
ATOM 729 C CA . PRO A 1 88 ? 10.656 -15.244 -9.800 1.00 97.88 88 PRO A CA 1
ATOM 730 C C . PRO A 1 88 ? 9.401 -15.234 -8.907 1.00 97.88 88 PRO A C 1
ATOM 732 O O . PRO A 1 88 ? 9.013 -16.236 -8.293 1.00 97.88 88 PRO A O 1
ATOM 735 N N . ARG A 1 89 ? 8.736 -14.075 -8.800 1.00 98.25 89 ARG A N 1
ATOM 736 C CA . ARG A 1 89 ? 7.526 -13.885 -7.997 1.00 98.25 89 ARG A CA 1
ATOM 737 C C . ARG A 1 89 ? 6.715 -12.687 -8.502 1.00 98.25 89 ARG A C 1
ATOM 739 O O . ARG A 1 89 ? 7.152 -11.953 -9.376 1.00 98.25 89 ARG A O 1
ATOM 746 N N . LYS A 1 90 ? 5.531 -12.478 -7.908 1.00 97.94 90 LYS A N 1
ATOM 747 C CA . LYS A 1 90 ? 4.697 -11.290 -8.148 1.00 97.94 90 LYS A CA 1
ATOM 748 C C . LYS A 1 90 ? 5.511 -10.009 -7.961 1.00 97.94 90 LYS A C 1
ATOM 750 O O . LYS A 1 90 ? 6.276 -9.923 -6.999 1.00 97.94 90 LYS A O 1
ATOM 755 N N . PHE A 1 91 ? 5.251 -9.032 -8.813 1.00 98.62 91 PHE A N 1
ATOM 756 C CA . PHE A 1 91 ? 5.909 -7.736 -8.821 1.00 98.62 91 PHE A CA 1
ATOM 757 C C . PHE A 1 91 ? 4.848 -6.638 -8.748 1.00 98.62 91 PHE A C 1
ATOM 759 O O . PHE A 1 91 ? 3.790 -6.766 -9.359 1.00 98.62 91 PHE A O 1
ATOM 766 N N . LYS A 1 92 ? 5.079 -5.610 -7.934 1.00 98.81 92 LYS A N 1
ATOM 767 C CA . LYS A 1 92 ? 4.107 -4.554 -7.647 1.00 98.81 92 LYS A CA 1
ATOM 768 C C . LYS A 1 92 ? 4.722 -3.190 -7.902 1.00 98.81 92 LYS A C 1
ATOM 770 O O . LYS A 1 92 ? 5.762 -2.884 -7.325 1.00 98.81 92 LYS A O 1
ATOM 775 N N . MET A 1 93 ? 4.027 -2.367 -8.673 1.00 98.75 93 MET A N 1
ATOM 776 C CA . MET A 1 93 ? 4.406 -0.984 -8.944 1.00 98.75 93 MET A CA 1
ATOM 777 C C . MET A 1 93 ? 3.299 -0.054 -8.445 1.00 98.75 93 MET A C 1
ATOM 779 O O . MET A 1 93 ? 2.121 -0.383 -8.578 1.00 98.75 93 MET A O 1
ATOM 783 N N . GLY A 1 94 ? 3.672 1.071 -7.845 1.00 98.25 94 GLY A N 1
ATOM 784 C CA . GLY A 1 94 ? 2.746 2.113 -7.409 1.00 98.25 94 GLY A CA 1
ATOM 785 C C . GLY A 1 94 ? 3.218 3.479 -7.889 1.00 98.25 94 GLY A C 1
ATOM 786 O O . GLY A 1 94 ? 4.416 3.750 -7.866 1.00 98.25 94 GLY A O 1
ATOM 787 N N . VAL A 1 95 ? 2.288 4.332 -8.318 1.00 98.69 95 VAL A N 1
ATOM 788 C CA . VAL A 1 95 ? 2.575 5.684 -8.816 1.00 98.69 95 VAL A CA 1
ATOM 789 C C . VAL A 1 95 ? 1.744 6.684 -8.020 1.00 98.69 95 VAL A C 1
ATOM 791 O O . VAL A 1 95 ? 0.550 6.468 -7.823 1.00 98.69 95 VAL A O 1
ATOM 794 N N . THR A 1 96 ? 2.363 7.760 -7.547 1.00 98.00 96 THR A N 1
ATOM 795 C CA . THR A 1 96 ? 1.689 8.807 -6.769 1.00 98.00 96 THR A CA 1
ATOM 796 C C . THR A 1 96 ? 2.312 10.182 -7.014 1.00 98.00 96 THR A C 1
ATOM 798 O O . THR A 1 96 ? 3.271 10.322 -7.774 1.00 98.00 96 THR A O 1
ATOM 801 N N . VAL A 1 97 ? 1.760 11.204 -6.370 1.00 97.00 97 VAL A N 1
ATOM 802 C CA . VAL A 1 97 ? 2.316 12.557 -6.289 1.00 97.00 97 VAL A CA 1
ATOM 803 C C . VAL A 1 97 ? 2.945 12.791 -4.910 1.00 97.00 97 VAL A C 1
ATOM 805 O O . VAL A 1 97 ? 2.608 12.096 -3.948 1.00 97.00 97 VAL A O 1
ATOM 808 N N . PRO A 1 98 ? 3.838 13.781 -4.765 1.00 96.44 98 PRO A N 1
ATOM 809 C CA . PRO A 1 98 ? 4.421 14.126 -3.482 1.00 96.44 98 PRO A CA 1
ATOM 810 C C . PRO A 1 98 ? 3.395 14.379 -2.386 1.00 96.44 98 PRO A C 1
ATOM 812 O O . PRO A 1 98 ? 2.424 15.113 -2.573 1.00 96.44 98 PRO A O 1
ATOM 815 N N . GLY A 1 99 ? 3.647 13.774 -1.229 1.00 95.62 99 GLY A N 1
ATOM 816 C CA . GLY A 1 99 ? 2.812 13.894 -0.043 1.00 95.62 99 GLY A CA 1
ATOM 817 C C . GLY A 1 99 ? 1.565 13.010 -0.044 1.00 95.62 99 GLY A C 1
ATOM 818 O O . GLY A 1 99 ? 0.993 12.809 1.015 1.00 95.62 99 GLY A O 1
ATOM 819 N N . ASP A 1 100 ? 1.144 12.417 -1.163 1.00 96.88 100 ASP A N 1
ATOM 820 C CA . ASP A 1 100 ? 0.014 11.482 -1.167 1.00 96.88 100 ASP A CA 1
ATOM 821 C C . ASP A 1 100 ? 0.485 10.031 -1.004 1.00 96.88 100 ASP A C 1
ATOM 823 O O . ASP A 1 100 ? 1.012 9.426 -1.940 1.00 96.88 100 ASP A O 1
ATOM 827 N N . ASN A 1 101 ? 0.248 9.447 0.173 1.00 97.75 101 ASN A N 1
ATOM 828 C CA . ASN A 1 101 ? 0.541 8.042 0.456 1.00 97.75 101 ASN A CA 1
ATOM 829 C C . ASN A 1 101 ? -0.710 7.147 0.535 1.00 97.75 101 ASN A C 1
ATOM 831 O O . ASN A 1 101 ? -0.686 6.093 1.171 1.00 97.75 101 ASN A O 1
ATOM 835 N N . SER A 1 102 ? -1.804 7.519 -0.135 1.00 96.62 102 SER A N 1
ATOM 836 C CA . SER A 1 102 ? -3.013 6.682 -0.244 1.00 96.62 102 SER A CA 1
ATOM 837 C C . SER A 1 102 ? -2.723 5.274 -0.780 1.00 96.62 102 SER A C 1
ATOM 839 O O . SER A 1 102 ? -3.357 4.294 -0.385 1.00 96.62 102 SER A O 1
ATOM 841 N N . ILE A 1 103 ? -1.717 5.139 -1.647 1.00 97.25 103 ILE A N 1
ATOM 842 C CA . ILE A 1 103 ? -1.320 3.855 -2.232 1.00 97.25 103 ILE A CA 1
ATOM 843 C C . ILE A 1 103 ? -0.377 3.031 -1.350 1.00 97.25 103 ILE A C 1
ATOM 845 O O . ILE A 1 103 ? -0.080 1.897 -1.712 1.00 97.25 103 ILE A O 1
ATOM 849 N N . ASP A 1 104 ? 0.062 3.537 -0.191 1.00 98.25 104 ASP A N 1
ATOM 850 C CA . ASP A 1 104 ? 1.005 2.841 0.696 1.00 98.25 104 ASP A CA 1
ATOM 851 C C . ASP A 1 104 ? 2.310 2.480 -0.052 1.00 98.25 104 ASP A C 1
ATOM 853 O O . ASP A 1 104 ? 2.686 1.308 -0.226 1.00 98.25 104 ASP A O 1
ATOM 857 N N . ILE A 1 105 ? 2.957 3.521 -0.591 1.00 98.50 105 ILE A N 1
ATOM 858 C CA . ILE A 1 105 ? 4.020 3.468 -1.607 1.00 98.50 105 ILE A CA 1
ATOM 859 C C . ILE A 1 105 ? 5.183 2.564 -1.192 1.00 98.50 105 ILE A C 1
ATOM 861 O O . ILE A 1 105 ? 5.681 1.776 -1.995 1.00 98.50 105 ILE A O 1
ATOM 865 N N . PHE A 1 106 ? 5.542 2.576 0.092 1.00 98.75 106 PHE A N 1
ATOM 866 C CA . PHE A 1 106 ? 6.651 1.802 0.649 1.00 98.75 106 PHE A CA 1
ATOM 867 C C . PHE A 1 106 ? 6.429 0.285 0.624 1.00 98.75 106 PHE A C 1
ATOM 869 O O . PHE A 1 106 ? 7.350 -0.481 0.900 1.00 98.75 106 PHE A O 1
ATOM 876 N N . THR A 1 107 ? 5.218 -0.182 0.310 1.00 98.75 107 THR A N 1
ATOM 877 C CA . THR A 1 107 ? 4.876 -1.614 0.298 1.00 98.75 107 THR A CA 1
ATOM 878 C C . THR A 1 107 ? 5.012 -2.279 -1.077 1.00 98.75 107 THR A C 1
ATOM 880 O O . THR A 1 107 ? 4.776 -3.492 -1.198 1.00 98.75 107 THR A O 1
ATOM 883 N N . HIS A 1 108 ? 5.391 -1.503 -2.095 1.00 98.81 108 HIS A N 1
ATOM 884 C CA . HIS A 1 108 ? 5.537 -1.924 -3.489 1.00 98.81 108 HIS A CA 1
ATOM 885 C C . HIS A 1 108 ? 6.977 -2.338 -3.810 1.00 98.81 108 HIS A C 1
ATOM 887 O O . HIS A 1 108 ? 7.915 -1.907 -3.145 1.00 98.81 108 HIS A O 1
ATOM 893 N N . ASP A 1 109 ? 7.158 -3.188 -4.828 1.00 98.94 109 ASP A N 1
ATOM 894 C CA . ASP A 1 109 ? 8.503 -3.497 -5.321 1.00 98.94 109 ASP A CA 1
ATOM 895 C C . ASP A 1 109 ? 9.111 -2.233 -5.952 1.00 98.94 109 ASP A C 1
ATOM 897 O O . ASP A 1 109 ? 10.261 -1.938 -5.656 1.00 98.94 109 ASP A O 1
ATOM 901 N N . ILE A 1 110 ? 8.324 -1.451 -6.705 1.00 98.88 110 ILE A N 1
ATOM 902 C CA . ILE A 1 110 ? 8.690 -0.105 -7.180 1.00 98.88 110 ILE A CA 1
ATOM 903 C C . ILE A 1 110 ? 7.637 0.912 -6.737 1.00 98.88 110 ILE A C 1
ATOM 905 O O . ILE A 1 110 ? 6.442 0.717 -6.966 1.00 98.88 110 ILE A O 1
ATOM 909 N N . GLY A 1 111 ? 8.082 2.016 -6.148 1.00 98.81 111 GLY A N 1
ATOM 910 C CA . GLY A 1 111 ? 7.284 3.221 -5.961 1.00 98.81 111 GLY A CA 1
ATOM 911 C C . GLY A 1 111 ? 7.787 4.353 -6.853 1.00 98.81 111 GLY A C 1
ATOM 912 O O . GLY A 1 111 ? 8.990 4.582 -6.918 1.00 98.81 111 GLY A O 1
ATOM 913 N N . ILE A 1 112 ? 6.884 5.057 -7.531 1.00 98.88 112 ILE A N 1
ATOM 914 C CA . ILE A 1 112 ? 7.189 6.163 -8.445 1.00 98.88 112 ILE A CA 1
ATOM 915 C C . ILE A 1 112 ? 6.442 7.404 -7.962 1.00 98.88 112 ILE A C 1
ATOM 917 O O . ILE A 1 112 ? 5.225 7.371 -7.775 1.00 98.88 112 ILE A O 1
ATOM 921 N N . VAL A 1 113 ? 7.160 8.505 -7.771 1.00 98.69 113 VAL A N 1
ATOM 922 C CA . VAL A 1 113 ? 6.591 9.777 -7.316 1.00 98.69 113 VAL A CA 1
ATOM 923 C C . VAL A 1 113 ? 6.776 10.826 -8.404 1.00 98.69 113 VAL A C 1
ATOM 925 O O . VAL A 1 113 ? 7.905 11.191 -8.720 1.00 98.69 113 VAL A O 1
ATOM 928 N N . VAL A 1 114 ? 5.671 11.304 -8.975 1.00 98.25 114 VAL A N 1
ATOM 929 C CA . VAL A 1 114 ? 5.649 12.270 -10.084 1.00 98.25 114 VAL A CA 1
ATOM 930 C C . VAL A 1 114 ? 5.952 13.675 -9.577 1.00 98.25 114 VAL A C 1
ATOM 932 O O . VAL A 1 114 ? 5.159 14.253 -8.834 1.00 98.25 114 VAL A O 1
ATOM 935 N N . LEU A 1 115 ? 7.069 14.256 -10.009 1.00 97.44 115 LEU A N 1
ATOM 936 C CA . LEU A 1 115 ? 7.466 15.611 -9.638 1.00 97.44 115 LEU A CA 1
ATOM 937 C C . LEU A 1 115 ? 7.115 16.585 -10.765 1.00 97.44 115 LEU A C 1
ATOM 939 O O . LEU A 1 115 ? 7.634 16.476 -11.871 1.00 97.44 115 LEU A O 1
ATOM 943 N N . MET A 1 116 ? 6.249 17.552 -10.472 1.00 95.44 116 MET A N 1
ATOM 944 C CA . MET A 1 116 ? 5.938 18.702 -11.321 1.00 95.44 116 MET A CA 1
ATOM 945 C C . MET A 1 116 ? 6.263 20.008 -10.595 1.00 95.44 116 MET A C 1
ATOM 947 O O . MET A 1 116 ? 6.239 20.055 -9.365 1.00 95.44 116 MET A O 1
ATOM 951 N N . ASP A 1 117 ? 6.566 21.062 -11.345 1.00 92.25 117 ASP A N 1
ATOM 952 C CA . ASP A 1 117 ? 6.746 22.404 -10.788 1.00 92.25 117 ASP A CA 1
ATOM 953 C C . ASP A 1 117 ? 5.404 23.116 -10.527 1.00 92.25 117 ASP A C 1
ATOM 955 O O . ASP A 1 117 ? 4.323 22.545 -10.704 1.00 92.25 117 ASP A O 1
ATOM 959 N N . GLU A 1 118 ? 5.470 24.383 -10.105 1.00 88.44 118 GLU A N 1
ATOM 960 C CA . GLU A 1 118 ? 4.279 25.172 -9.767 1.00 88.44 118 GLU A CA 1
ATOM 961 C C . GLU A 1 118 ? 3.377 25.487 -10.979 1.00 88.44 118 GLU A C 1
ATOM 963 O O . GLU A 1 118 ? 2.202 25.811 -10.803 1.00 88.44 118 GLU A O 1
ATOM 968 N N . ASN A 1 119 ? 3.906 25.337 -12.197 1.00 90.75 119 ASN A N 1
ATOM 969 C CA . ASN A 1 119 ? 3.202 25.510 -13.467 1.00 90.75 119 ASN A CA 1
ATOM 970 C C . ASN A 1 119 ? 2.734 24.170 -14.063 1.00 90.75 119 ASN A C 1
ATOM 972 O O . ASN A 1 119 ? 2.289 24.130 -15.209 1.00 90.75 119 ASN A O 1
ATOM 976 N N . TYR A 1 120 ? 2.819 23.078 -13.295 1.00 91.44 120 TYR A N 1
ATOM 977 C CA . TYR A 1 120 ? 2.517 21.713 -13.729 1.00 91.44 120 TYR A CA 1
ATOM 978 C C . TYR A 1 120 ? 3.428 21.175 -14.846 1.00 91.44 120 TYR A C 1
ATOM 980 O O . TYR A 1 120 ? 3.051 20.241 -15.556 1.00 91.44 120 TYR A O 1
ATOM 988 N N . VAL A 1 121 ? 4.643 21.712 -14.985 1.00 95.38 121 VAL A N 1
ATOM 989 C CA . VAL A 1 121 ? 5.659 21.168 -15.893 1.00 95.38 121 VAL A CA 1
ATOM 990 C C . VAL A 1 121 ? 6.328 19.972 -15.228 1.00 95.38 121 VAL A C 1
ATOM 992 O O . VAL A 1 121 ? 6.861 20.084 -14.119 1.00 95.38 121 VAL A O 1
ATOM 995 N N . LEU A 1 122 ? 6.313 18.822 -15.908 1.00 97.06 122 LEU A N 1
ATOM 996 C CA . LEU A 1 122 ? 6.953 17.595 -15.442 1.00 97.06 122 LEU A CA 1
ATOM 997 C C . LEU A 1 122 ? 8.461 17.802 -15.283 1.00 97.06 122 LEU A C 1
ATOM 999 O O . LEU A 1 122 ? 9.162 18.117 -16.235 1.00 97.06 122 LEU A O 1
ATOM 1003 N N . GLN A 1 123 ? 8.943 17.592 -14.063 1.00 97.69 123 GLN A N 1
ATOM 1004 C CA . GLN A 1 123 ? 10.357 17.673 -13.718 1.00 97.69 123 GLN A CA 1
ATOM 1005 C C . GLN A 1 123 ? 11.024 16.301 -13.764 1.00 97.69 123 GLN A C 1
ATOM 1007 O O . GLN A 1 123 ? 12.211 16.231 -14.049 1.00 97.69 123 GLN A O 1
ATOM 1012 N N . GLY A 1 124 ? 10.284 15.229 -13.457 1.00 98.19 124 GLY A N 1
ATOM 1013 C CA . GLY A 1 124 ? 10.779 13.852 -13.441 1.00 98.19 124 GLY A CA 1
ATOM 1014 C C . GLY A 1 124 ? 10.149 13.022 -12.324 1.00 98.19 124 GLY A C 1
ATOM 1015 O O . GLY A 1 124 ? 9.028 13.302 -11.887 1.00 98.19 124 GLY A O 1
ATOM 1016 N N . TYR A 1 125 ? 10.872 12.009 -11.843 1.00 98.75 125 TYR A N 1
ATOM 1017 C CA . TYR A 1 125 ? 10.344 11.016 -10.909 1.00 98.75 125 TYR A CA 1
ATOM 1018 C C . TYR A 1 125 ? 11.327 10.662 -9.803 1.00 98.75 125 TYR A C 1
ATOM 1020 O O . TYR A 1 125 ? 12.479 10.335 -10.062 1.00 98.75 125 TYR A O 1
ATOM 1028 N N . ASN A 1 126 ? 10.841 10.633 -8.569 1.00 98.88 126 ASN A N 1
ATOM 1029 C CA . ASN A 1 126 ? 11.540 9.979 -7.467 1.00 98.88 126 ASN A CA 1
ATOM 1030 C C . ASN A 1 126 ? 11.158 8.493 -7.426 1.00 98.88 126 ASN A C 1
ATOM 1032 O O . ASN A 1 126 ? 9.974 8.158 -7.519 1.00 98.88 126 ASN A O 1
ATOM 1036 N N . ILE A 1 127 ? 12.145 7.612 -7.257 1.00 98.88 127 ILE A N 1
ATOM 1037 C CA . ILE A 1 127 ? 11.973 6.156 -7.306 1.00 98.88 127 ILE A CA 1
ATOM 1038 C C . ILE A 1 127 ? 12.301 5.522 -5.955 1.00 98.88 127 ILE A C 1
ATOM 1040 O O . ILE A 1 127 ? 13.344 5.793 -5.359 1.00 98.88 127 ILE A O 1
ATOM 1044 N N . LEU A 1 128 ? 11.417 4.640 -5.499 1.00 98.88 128 LEU A N 1
ATOM 1045 C CA . LEU A 1 128 ? 11.566 3.782 -4.327 1.00 98.88 128 LEU A CA 1
ATOM 1046 C C . LEU A 1 128 ? 11.627 2.316 -4.775 1.00 98.88 128 LEU A C 1
ATOM 1048 O O . LEU A 1 128 ? 10.896 1.939 -5.692 1.00 98.88 128 LEU A O 1
ATOM 1052 N N . VAL A 1 129 ? 12.429 1.473 -4.120 1.00 98.94 129 VAL A N 1
ATOM 1053 C CA . VAL A 1 129 ? 12.543 0.043 -4.463 1.00 98.94 129 VAL A CA 1
ATOM 1054 C C . VAL A 1 129 ? 12.596 -0.894 -3.260 1.00 98.94 129 VAL A C 1
ATOM 1056 O O . VAL A 1 129 ? 13.146 -0.570 -2.213 1.00 98.94 129 VAL A O 1
ATOM 1059 N N . GLY A 1 130 ? 12.073 -2.110 -3.422 1.00 98.69 130 GLY A N 1
ATOM 1060 C CA . GLY A 1 130 ? 12.315 -3.211 -2.482 1.00 98.69 130 GLY A CA 1
ATOM 1061 C C . GLY A 1 130 ? 11.328 -3.313 -1.319 1.00 98.69 130 GLY A C 1
ATOM 1062 O O . GLY A 1 130 ? 11.665 -3.868 -0.273 1.00 98.69 130 GLY A O 1
ATOM 1063 N N . GLY A 1 131 ? 10.102 -2.818 -1.478 1.00 98.81 131 GLY A N 1
ATOM 1064 C CA . GLY A 1 131 ? 9.035 -2.983 -0.495 1.00 98.81 131 GLY A CA 1
ATOM 1065 C C . GLY A 1 131 ? 8.318 -4.335 -0.581 1.00 98.81 131 GLY A C 1
ATOM 1066 O O . GLY A 1 131 ? 8.234 -5.002 -1.620 1.00 98.81 131 GLY A O 1
ATOM 1067 N N . GLY A 1 132 ? 7.737 -4.772 0.537 1.00 98.56 132 GLY A N 1
ATOM 1068 C CA . GLY A 1 132 ? 6.791 -5.882 0.509 1.00 98.56 132 GLY A CA 1
ATOM 1069 C C . GLY A 1 132 ? 6.455 -6.496 1.860 1.00 98.56 132 GLY A C 1
ATOM 1070 O O . GLY A 1 132 ? 7.318 -6.766 2.687 1.00 98.56 132 GLY A O 1
ATOM 1071 N N . MET A 1 133 ? 5.180 -6.841 2.032 1.00 98.56 133 MET A N 1
ATOM 1072 C CA . MET A 1 133 ? 4.615 -7.235 3.330 1.00 98.56 133 MET A CA 1
ATOM 1073 C C . MET A 1 133 ? 4.810 -8.707 3.711 1.00 98.56 133 MET A C 1
ATOM 1075 O O . MET A 1 133 ? 5.010 -9.009 4.877 1.00 98.56 133 MET A O 1
ATOM 1079 N N . GLY A 1 134 ? 4.749 -9.633 2.749 1.00 97.69 134 GLY A N 1
ATOM 1080 C CA . GLY A 1 134 ? 4.610 -11.061 3.068 1.00 97.69 134 GLY A CA 1
ATOM 1081 C C . GLY A 1 134 ? 5.750 -11.632 3.914 1.00 97.69 134 GLY A C 1
ATOM 1082 O O . GLY A 1 134 ? 6.916 -11.435 3.575 1.00 97.69 134 GLY A O 1
ATOM 1083 N N . ARG A 1 135 ? 5.397 -12.366 4.971 1.00 97.81 135 ARG A N 1
ATOM 1084 C CA . ARG A 1 135 ? 6.306 -13.161 5.804 1.00 97.81 135 ARG A CA 1
ATOM 1085 C C . ARG A 1 135 ? 5.658 -14.491 6.195 1.00 97.81 135 ARG A C 1
ATOM 1087 O O . ARG A 1 135 ? 4.494 -14.740 5.892 1.00 97.81 135 ARG A O 1
ATOM 1094 N N . THR A 1 136 ? 6.410 -15.343 6.878 1.00 97.31 136 THR A N 1
ATOM 1095 C CA . THR A 1 136 ? 5.931 -16.610 7.439 1.00 97.31 136 THR A CA 1
ATOM 1096 C C . THR A 1 136 ? 6.130 -16.607 8.953 1.00 97.31 136 THR A C 1
ATOM 1098 O O . THR A 1 136 ? 7.144 -16.116 9.452 1.00 97.31 136 THR A O 1
ATOM 1101 N N . HIS A 1 137 ? 5.162 -17.154 9.696 1.00 96.38 137 HIS A N 1
ATOM 1102 C CA . HIS A 1 137 ? 5.293 -17.322 11.146 1.00 96.38 137 HIS A CA 1
ATOM 1103 C C . HIS A 1 137 ? 6.495 -18.196 11.495 1.00 96.38 137 HIS A C 1
ATOM 1105 O O . HIS A 1 137 ? 6.744 -19.196 10.823 1.00 96.38 137 HIS A O 1
ATOM 1111 N N . ASN A 1 138 ? 7.233 -17.804 12.537 1.00 92.81 138 ASN A N 1
ATOM 1112 C CA . ASN A 1 138 ? 8.407 -18.518 13.056 1.00 92.81 138 ASN A CA 1
ATOM 1113 C C . ASN A 1 138 ? 9.529 -18.757 12.020 1.00 92.81 138 ASN A C 1
ATOM 1115 O O . ASN A 1 138 ? 10.313 -19.694 12.158 1.00 92.81 138 ASN A O 1
ATOM 1119 N N . LYS A 1 139 ? 9.601 -17.935 10.962 1.00 93.75 139 LYS A N 1
ATOM 1120 C CA . LYS A 1 139 ? 10.677 -17.960 9.959 1.00 93.75 139 LYS A CA 1
ATOM 1121 C C . LYS A 1 139 ? 11.251 -16.561 9.767 1.00 93.75 139 LYS A C 1
ATOM 1123 O O . LYS A 1 139 ? 10.834 -15.834 8.866 1.00 93.75 139 LYS A O 1
ATOM 1128 N N . GLU A 1 140 ? 12.251 -16.229 10.577 1.00 90.69 140 GLU A N 1
ATOM 1129 C CA . GLU A 1 140 ? 12.891 -14.903 10.614 1.00 90.69 140 GLU A CA 1
ATOM 1130 C C . GLU A 1 140 ? 13.584 -14.505 9.305 1.00 90.69 140 GLU A C 1
ATOM 1132 O O . GLU A 1 140 ? 13.717 -13.324 9.007 1.00 90.69 140 GLU A O 1
ATOM 1137 N N . ILE A 1 141 ? 13.944 -15.475 8.455 1.00 94.56 141 ILE A N 1
ATOM 1138 C CA . ILE A 1 141 ? 14.441 -15.195 7.098 1.00 94.56 141 ILE A CA 1
ATOM 1139 C C . ILE A 1 141 ? 13.385 -14.518 6.204 1.00 94.56 141 ILE A C 1
ATOM 1141 O O . ILE A 1 141 ? 13.711 -14.018 5.133 1.00 94.56 141 ILE A O 1
ATOM 1145 N N . THR A 1 142 ? 12.112 -14.502 6.622 1.00 97.31 142 THR A N 1
ATOM 1146 C CA . THR A 1 142 ? 11.026 -13.799 5.939 1.00 97.31 142 THR A CA 1
ATOM 1147 C C . THR A 1 142 ? 10.467 -12.672 6.806 1.00 97.31 142 THR A C 1
ATOM 1149 O O . THR A 1 142 ? 9.973 -12.911 7.903 1.00 97.31 142 THR A O 1
ATOM 1152 N N . PHE A 1 143 ? 10.478 -11.444 6.291 1.00 98.38 143 PHE A N 1
ATOM 1153 C CA . PHE A 1 143 ? 10.137 -10.239 7.055 1.00 98.38 143 PHE A CA 1
ATOM 1154 C C . PHE A 1 143 ? 9.439 -9.207 6.161 1.00 98.38 143 PHE A C 1
ATOM 1156 O O . PHE A 1 143 ? 9.744 -9.159 4.966 1.00 98.38 143 PHE A O 1
ATOM 1163 N N . PRO A 1 144 ? 8.502 -8.384 6.670 1.00 98.50 144 PRO A N 1
ATOM 1164 C CA . PRO A 1 144 ? 8.049 -7.200 5.947 1.00 98.50 144 PRO A CA 1
ATOM 1165 C C . PRO A 1 144 ? 9.212 -6.214 5.762 1.00 98.50 144 PRO A C 1
ATOM 1167 O O . PRO A 1 144 ? 10.111 -6.150 6.594 1.00 98.50 144 PRO A O 1
ATOM 1170 N N . ARG A 1 145 ? 9.207 -5.457 4.663 1.00 98.69 145 ARG A N 1
ATOM 1171 C CA . ARG A 1 145 ? 10.247 -4.469 4.346 1.00 98.69 145 ARG A CA 1
ATOM 1172 C C . ARG A 1 145 ? 9.621 -3.241 3.690 1.00 98.69 145 ARG A C 1
ATOM 1174 O O . ARG A 1 145 ? 8.700 -3.409 2.884 1.00 98.69 145 ARG A O 1
ATOM 1181 N N . LEU A 1 146 ? 10.113 -2.052 4.035 1.00 98.88 146 LEU A N 1
ATOM 1182 C CA . LEU A 1 146 ? 9.811 -0.811 3.317 1.00 98.88 146 LEU A CA 1
ATOM 1183 C C . LEU A 1 146 ? 10.685 -0.706 2.066 1.00 98.88 146 LEU A C 1
ATOM 1185 O O . LEU A 1 146 ? 11.773 -1.279 2.013 1.00 98.88 146 LEU A O 1
ATOM 1189 N N . ALA A 1 147 ? 10.196 0.002 1.057 1.00 98.88 147 ALA A N 1
ATOM 1190 C CA . ALA A 1 147 ? 10.999 0.378 -0.096 1.00 98.88 147 ALA A CA 1
ATOM 1191 C C . ALA A 1 147 ? 11.985 1.501 0.278 1.00 98.88 147 ALA A C 1
ATOM 1193 O O . ALA A 1 147 ? 11.614 2.413 1.015 1.00 98.88 147 ALA A O 1
ATOM 1194 N N . ASP A 1 148 ? 13.210 1.459 -0.246 1.00 98.75 148 ASP A N 1
ATOM 1195 C CA . ASP A 1 148 ? 14.218 2.505 -0.037 1.00 98.75 148 ASP A CA 1
ATOM 1196 C C . ASP A 1 148 ? 14.268 3.473 -1.221 1.00 98.75 148 ASP A C 1
ATOM 1198 O O . ASP A 1 148 ? 14.009 3.055 -2.354 1.00 98.75 148 ASP A O 1
ATOM 1202 N N . PRO A 1 149 ? 14.674 4.735 -1.006 1.00 98.62 149 PRO A N 1
ATOM 1203 C CA . PRO A 1 149 ? 15.007 5.659 -2.085 1.00 98.62 149 PRO A CA 1
ATOM 1204 C C . PRO A 1 149 ? 16.107 5.103 -2.998 1.00 98.62 149 PRO A C 1
ATOM 1206 O O . PRO A 1 149 ? 17.257 4.924 -2.590 1.00 98.62 149 PRO A O 1
ATOM 1209 N N . LEU A 1 150 ? 15.762 4.870 -4.263 1.00 98.75 150 LEU A N 1
ATOM 1210 C CA . LEU A 1 150 ? 16.727 4.513 -5.296 1.00 98.75 150 LEU A CA 1
ATOM 1211 C C . LEU A 1 150 ? 17.412 5.767 -5.850 1.00 98.75 150 LEU A C 1
ATOM 1213 O O . LEU A 1 150 ? 18.638 5.793 -5.951 1.00 98.75 150 LEU A O 1
ATOM 1217 N N . GLY A 1 151 ? 16.631 6.801 -6.168 1.00 98.56 151 GLY A N 1
ATOM 1218 C CA . GLY A 1 151 ? 17.119 8.050 -6.752 1.00 98.56 151 GLY A CA 1
ATOM 1219 C C . GLY A 1 151 ? 16.019 8.835 -7.463 1.00 98.56 151 GLY A C 1
ATOM 1220 O O . GLY A 1 151 ? 14.830 8.571 -7.275 1.00 98.56 151 GLY A O 1
ATOM 1221 N N . PHE A 1 152 ? 16.440 9.795 -8.275 1.00 98.81 152 PHE A N 1
ATOM 1222 C CA . PHE A 1 152 ? 15.610 10.606 -9.153 1.00 98.81 152 PHE A CA 1
ATOM 1223 C C . PHE A 1 152 ? 15.934 10.307 -10.624 1.00 98.81 152 PHE A C 1
ATOM 1225 O O . PHE A 1 152 ? 17.083 10.025 -10.960 1.00 98.81 152 PHE A O 1
ATOM 1232 N N . LEU A 1 153 ? 14.926 10.399 -11.490 1.00 98.62 153 LEU A N 1
ATOM 1233 C CA . LEU A 1 153 ? 15.036 10.235 -12.938 1.00 98.62 153 LEU A CA 1
ATOM 1234 C C . LEU A 1 153 ? 14.381 11.406 -13.661 1.00 98.62 153 LEU A C 1
ATOM 1236 O O . LEU A 1 153 ? 13.266 11.807 -13.320 1.00 98.62 153 LEU A O 1
ATOM 1240 N N . GLU A 1 154 ? 15.040 11.890 -14.706 1.00 98.06 154 GLU A N 1
ATOM 1241 C CA . GLU A 1 154 ? 14.422 12.778 -15.692 1.00 98.06 154 GLU A CA 1
ATOM 1242 C C . GLU A 1 154 ? 13.335 12.035 -16.494 1.00 98.06 154 GLU A C 1
ATOM 1244 O O . GLU A 1 154 ? 13.344 10.795 -16.534 1.00 98.06 154 GLU A O 1
ATOM 1249 N N . PRO A 1 155 ? 12.361 12.756 -17.084 1.00 97.38 155 PRO A N 1
ATOM 1250 C CA . PRO A 1 155 ? 11.179 12.155 -17.696 1.00 97.38 155 PRO A CA 1
ATOM 1251 C C . PRO A 1 155 ? 11.461 11.026 -18.692 1.00 97.38 155 PRO A C 1
ATOM 1253 O O . PRO A 1 155 ? 10.801 9.985 -18.652 1.00 97.38 155 PRO A O 1
ATOM 1256 N N . GLU A 1 156 ? 12.463 11.219 -19.540 1.00 96.19 156 GLU A N 1
ATOM 1257 C CA . GLU A 1 156 ? 12.835 10.355 -20.660 1.00 96.19 156 GLU A CA 1
ATOM 1258 C C . GLU A 1 156 ? 13.461 9.033 -20.188 1.00 96.19 156 GLU A C 1
ATOM 1260 O O . GLU A 1 156 ? 13.370 8.012 -20.868 1.00 96.19 156 GLU A O 1
ATOM 1265 N N . SER A 1 157 ? 14.043 9.029 -18.988 1.00 97.50 157 SER A N 1
ATOM 1266 C CA . SER A 1 157 ? 14.788 7.893 -18.431 1.00 97.50 157 SER A CA 1
ATOM 1267 C C . SER A 1 157 ? 13.917 6.923 -17.628 1.00 97.50 157 SER A C 1
ATOM 1269 O O . SER A 1 157 ? 14.402 5.886 -17.170 1.00 97.50 157 SER A O 1
ATOM 1271 N N . LEU A 1 158 ? 12.627 7.232 -17.434 1.00 98.12 158 LEU A N 1
ATOM 1272 C CA . LEU A 1 158 ? 11.746 6.446 -16.567 1.00 98.12 158 LEU A CA 1
ATOM 1273 C C . LEU A 1 158 ? 11.657 4.978 -16.997 1.00 98.12 158 LEU A C 1
ATOM 1275 O O . LEU A 1 158 ? 11.880 4.084 -16.182 1.00 98.12 158 LEU A O 1
ATOM 1279 N N . PHE A 1 159 ? 11.304 4.709 -18.255 1.00 98.00 159 PHE A N 1
ATOM 1280 C CA . PHE A 1 159 ? 11.040 3.335 -18.686 1.00 98.00 159 PHE A CA 1
ATOM 1281 C C . PHE A 1 159 ? 12.312 2.503 -18.854 1.00 98.00 159 PHE A C 1
ATOM 1283 O O . PHE A 1 159 ? 12.258 1.299 -18.605 1.00 98.00 159 PHE A O 1
ATOM 1290 N N . ASP A 1 160 ? 13.446 3.121 -19.198 1.00 98.00 160 ASP A N 1
ATOM 1291 C CA . ASP A 1 160 ? 14.755 2.455 -19.168 1.00 98.00 160 ASP A CA 1
ATOM 1292 C C . ASP A 1 160 ? 15.070 1.979 -17.744 1.00 98.00 160 ASP A C 1
ATOM 1294 O O . ASP A 1 160 ? 15.279 0.792 -17.508 1.00 98.00 160 ASP A O 1
ATOM 1298 N N . ALA A 1 161 ? 14.964 2.867 -16.753 1.00 98.38 161 ALA A N 1
ATOM 1299 C CA . ALA A 1 161 ? 15.225 2.514 -15.362 1.00 98.38 161 ALA A CA 1
ATOM 1300 C C . ALA A 1 161 ? 14.233 1.479 -14.801 1.00 98.38 161 ALA A C 1
ATOM 1302 O O . ALA A 1 161 ? 14.630 0.567 -14.077 1.00 98.38 161 ALA A O 1
ATOM 1303 N N . VAL A 1 162 ? 12.937 1.573 -15.123 1.00 98.62 162 VAL A N 1
ATOM 1304 C CA . VAL A 1 162 ? 11.953 0.583 -14.650 1.00 98.62 162 VAL A CA 1
ATOM 1305 C C . VAL A 1 162 ? 12.217 -0.788 -15.282 1.00 98.62 162 VAL A C 1
ATOM 1307 O O . VAL A 1 162 ? 12.178 -1.790 -14.563 1.00 98.62 162 VAL A O 1
ATOM 1310 N N . LYS A 1 163 ? 12.547 -0.858 -16.581 1.00 98.44 163 LYS A N 1
ATOM 1311 C CA . LYS A 1 163 ? 12.974 -2.115 -17.220 1.00 98.44 163 LYS A CA 1
ATOM 1312 C C . LYS A 1 163 ? 14.258 -2.655 -16.590 1.00 98.44 163 LYS A C 1
ATOM 1314 O O . LYS A 1 163 ? 14.311 -3.849 -16.310 1.00 98.44 163 LYS A O 1
ATOM 1319 N N . ALA A 1 164 ? 15.231 -1.801 -16.275 1.00 98.75 164 ALA A N 1
ATOM 1320 C CA . ALA A 1 164 ? 16.449 -2.184 -15.561 1.00 98.75 164 ALA A CA 1
ATOM 1321 C C . ALA A 1 164 ? 16.160 -2.796 -14.176 1.00 98.75 164 ALA A C 1
ATOM 1323 O O . ALA A 1 164 ? 16.696 -3.851 -13.843 1.00 98.75 164 ALA A O 1
ATOM 1324 N N . ILE A 1 165 ? 15.259 -2.200 -13.384 1.00 98.81 165 ILE A N 1
ATOM 1325 C CA . ILE A 1 165 ? 14.851 -2.74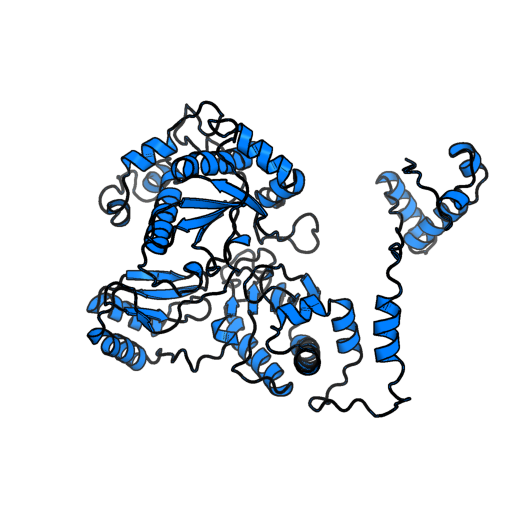9 -12.076 1.00 98.81 165 ILE A CA 1
ATOM 1326 C C . ILE A 1 165 ? 14.160 -4.112 -12.240 1.00 98.81 165 ILE A C 1
ATOM 1328 O O . ILE A 1 165 ? 14.412 -5.042 -11.467 1.00 98.81 165 ILE A O 1
ATOM 1332 N N . VAL A 1 166 ? 13.291 -4.249 -13.244 1.00 98.75 166 VAL A N 1
ATOM 1333 C CA . VAL A 1 166 ? 12.599 -5.511 -13.537 1.00 98.75 166 VAL A CA 1
ATOM 1334 C C . VAL A 1 166 ? 13.584 -6.588 -13.997 1.00 98.75 166 VAL A C 1
ATOM 1336 O O . VAL A 1 166 ? 13.490 -7.712 -13.507 1.00 98.75 166 VAL A O 1
ATOM 1339 N N . ALA A 1 167 ? 14.550 -6.256 -14.857 1.00 98.62 167 ALA A N 1
ATOM 1340 C CA . ALA A 1 167 ? 15.607 -7.162 -15.307 1.00 98.62 167 ALA A CA 1
ATOM 1341 C C . ALA A 1 167 ? 16.505 -7.606 -14.142 1.00 98.62 167 ALA A C 1
ATOM 1343 O O . ALA A 1 167 ? 16.687 -8.804 -13.930 1.00 98.62 167 ALA A O 1
ATOM 1344 N N . ALA A 1 168 ? 16.932 -6.674 -13.284 1.00 98.62 168 ALA A N 1
ATOM 1345 C CA . ALA A 1 168 ? 17.685 -6.993 -12.074 1.00 98.62 168 ALA A CA 1
ATOM 1346 C C . ALA A 1 168 ? 16.949 -8.024 -11.194 1.00 98.62 168 ALA A C 1
ATOM 1348 O O . ALA A 1 168 ? 17.541 -9.003 -10.738 1.00 98.62 168 ALA A O 1
ATOM 1349 N N . GLN A 1 169 ? 15.636 -7.860 -10.994 1.00 98.75 169 GLN A N 1
ATOM 1350 C CA . GLN A 1 169 ? 14.828 -8.840 -10.266 1.00 98.75 169 GLN A CA 1
ATOM 1351 C C . GLN A 1 169 ? 14.618 -10.151 -11.040 1.00 98.75 169 GLN A C 1
ATOM 1353 O O . GLN A 1 169 ? 14.581 -11.219 -10.425 1.00 98.75 169 GLN A O 1
ATOM 1358 N N . ARG A 1 170 ? 14.425 -10.094 -12.360 1.00 98.56 170 ARG A N 1
ATOM 1359 C CA . ARG A 1 170 ? 14.237 -11.268 -13.224 1.00 98.56 170 ARG A CA 1
ATOM 1360 C C . ARG A 1 170 ? 15.454 -12.191 -13.167 1.00 98.56 170 ARG A C 1
ATOM 1362 O O . ARG A 1 170 ? 15.275 -13.406 -13.044 1.00 98.56 170 ARG A O 1
ATOM 1369 N N . ASP A 1 171 ? 16.642 -11.601 -13.210 1.00 98.38 171 ASP A N 1
ATOM 1370 C CA . ASP A 1 171 ? 17.901 -12.310 -13.439 1.00 98.38 171 ASP A CA 1
ATOM 1371 C C . ASP A 1 171 ? 18.604 -12.682 -12.129 1.00 98.38 171 ASP A C 1
ATOM 1373 O O . ASP A 1 171 ? 19.255 -13.722 -12.051 1.00 98.38 171 ASP A O 1
ATOM 1377 N N . HIS A 1 172 ? 18.424 -11.886 -11.068 1.00 98.31 172 HIS A N 1
ATOM 1378 C CA . HIS A 1 172 ? 19.108 -12.091 -9.782 1.00 98.31 172 HIS A CA 1
ATOM 1379 C C . HIS A 1 172 ? 18.173 -12.425 -8.614 1.00 98.31 172 HIS A C 1
ATOM 1381 O O . HIS A 1 172 ? 18.641 -12.714 -7.507 1.00 98.31 172 HIS A O 1
ATOM 1387 N N . GLY A 1 173 ? 16.855 -12.385 -8.822 1.00 97.81 173 GLY A N 1
ATOM 1388 C CA . GLY A 1 173 ? 15.889 -12.801 -7.813 1.00 97.81 173 GLY A CA 1
ATOM 1389 C C . GLY A 1 173 ? 15.921 -14.315 -7.585 1.00 97.81 173 GLY A C 1
ATOM 1390 O O . GLY A 1 173 ? 16.048 -15.102 -8.520 1.00 97.81 173 GLY A O 1
ATOM 1391 N N . ASP A 1 174 ? 15.775 -14.730 -6.328 1.00 97.12 174 ASP A N 1
ATOM 1392 C CA . ASP A 1 174 ? 15.813 -16.140 -5.929 1.00 97.12 174 ASP A CA 1
ATOM 1393 C C . ASP A 1 174 ? 14.678 -16.949 -6.585 1.00 97.12 174 ASP A C 1
ATOM 1395 O O . ASP A 1 174 ? 13.496 -16.639 -6.411 1.00 97.12 174 ASP A O 1
ATOM 1399 N N . ARG A 1 175 ? 15.039 -17.992 -7.340 1.00 97.19 175 ARG A N 1
ATOM 1400 C CA . ARG A 1 175 ? 14.100 -18.937 -7.970 1.00 97.19 175 ARG A CA 1
ATOM 1401 C C . ARG A 1 175 ? 14.066 -20.299 -7.281 1.00 97.19 175 ARG A C 1
ATOM 1403 O O . ARG A 1 175 ? 13.143 -21.069 -7.538 1.00 97.19 175 ARG A O 1
ATOM 1410 N N . GLU A 1 176 ? 15.017 -20.583 -6.397 1.00 96.00 176 GLU A N 1
ATOM 1411 C CA . GLU A 1 176 ? 15.096 -21.849 -5.670 1.00 96.00 176 GLU A CA 1
ATOM 1412 C C . GLU A 1 176 ? 14.119 -21.845 -4.494 1.00 96.00 176 GLU A C 1
ATOM 1414 O O . GLU A 1 176 ? 13.316 -22.765 -4.320 1.00 96.00 176 GLU A O 1
ATOM 1419 N N . VAL A 1 177 ? 14.126 -20.767 -3.705 1.00 94.62 177 VAL A N 1
ATOM 1420 C CA . VAL A 1 177 ? 13.286 -20.639 -2.517 1.00 94.62 177 VAL A CA 1
ATOM 1421 C C . VAL A 1 177 ? 12.237 -19.555 -2.737 1.00 94.62 177 VAL A C 1
ATOM 1423 O O . VAL A 1 177 ? 12.423 -18.362 -2.507 1.00 94.62 177 VAL A O 1
ATOM 1426 N N . ARG A 1 178 ? 11.026 -19.987 -3.105 1.00 92.44 178 ARG A N 1
ATOM 1427 C CA . ARG A 1 178 ? 9.891 -19.085 -3.388 1.00 92.44 178 ARG A CA 1
ATOM 1428 C C . ARG A 1 178 ? 9.554 -18.112 -2.246 1.00 92.44 178 ARG A C 1
ATOM 1430 O O . ARG A 1 178 ? 8.988 -17.046 -2.498 1.00 92.44 178 ARG A O 1
ATOM 1437 N N . ALA A 1 179 ? 9.859 -18.473 -0.997 1.00 93.06 179 ALA A N 1
ATOM 1438 C CA . ALA A 1 179 ? 9.636 -17.622 0.175 1.00 93.06 179 ALA A CA 1
ATOM 1439 C C . ALA A 1 179 ? 10.539 -16.372 0.190 1.00 93.06 179 ALA A C 1
ATOM 1441 O O . ALA A 1 179 ? 10.139 -15.351 0.746 1.00 93.06 179 ALA A O 1
ATOM 1442 N N . THR A 1 180 ? 11.697 -16.440 -0.467 1.00 95.88 180 THR A N 1
ATOM 1443 C CA . THR A 1 180 ? 12.709 -15.381 -0.592 1.00 95.88 180 THR A CA 1
ATOM 1444 C C . THR A 1 180 ? 12.787 -14.793 -2.009 1.00 95.88 180 THR A C 1
ATOM 1446 O O . THR A 1 180 ? 13.584 -13.905 -2.273 1.00 95.88 180 THR A O 1
ATOM 1449 N N . ALA A 1 181 ? 11.874 -15.184 -2.904 1.00 97.88 181 ALA A N 1
ATOM 1450 C CA . ALA A 1 181 ? 11.859 -14.787 -4.317 1.00 97.88 181 ALA A CA 1
ATOM 1451 C C . ALA A 1 181 ? 11.408 -13.341 -4.619 1.00 97.88 181 ALA A C 1
ATOM 1453 O O . ALA A 1 181 ? 11.404 -12.920 -5.772 1.00 97.88 181 ALA A O 1
ATOM 1454 N N . ARG A 1 182 ? 10.944 -12.568 -3.628 1.00 98.75 182 ARG A N 1
ATOM 1455 C CA . ARG A 1 182 ? 10.535 -11.160 -3.836 1.00 98.75 182 ARG A CA 1
ATOM 1456 C C . ARG A 1 182 ? 11.744 -10.226 -3.850 1.00 98.75 182 ARG A C 1
ATOM 1458 O O . ARG A 1 182 ? 12.662 -10.416 -3.061 1.00 98.75 182 ARG A O 1
ATOM 1465 N N . MET A 1 183 ? 11.660 -9.141 -4.622 1.00 98.81 183 MET A N 1
ATOM 1466 C CA . MET A 1 183 ? 12.764 -8.189 -4.800 1.00 98.81 183 MET A CA 1
ATOM 1467 C C . MET A 1 183 ? 13.293 -7.592 -3.496 1.00 98.81 183 MET A C 1
ATOM 1469 O O . MET A 1 183 ? 14.491 -7.390 -3.358 1.00 98.81 183 MET A O 1
ATOM 1473 N N . LYS A 1 184 ? 12.439 -7.414 -2.483 1.00 98.75 184 LYS A N 1
ATOM 1474 C CA . LYS A 1 184 ? 12.868 -6.977 -1.145 1.00 98.75 184 LYS A CA 1
ATOM 1475 C C . LYS A 1 184 ? 14.022 -7.796 -0.545 1.00 98.75 184 LYS A C 1
ATOM 1477 O O . LYS A 1 184 ? 14.814 -7.245 0.207 1.00 98.75 184 LYS A O 1
ATOM 1482 N N . TYR A 1 185 ? 14.122 -9.092 -0.854 1.00 98.69 185 TYR A N 1
ATOM 1483 C CA . TYR A 1 185 ? 15.206 -9.947 -0.362 1.00 98.69 185 TYR A CA 1
ATOM 1484 C C . TYR A 1 185 ? 16.494 -9.739 -1.154 1.00 98.69 185 TYR A C 1
ATOM 1486 O O . TYR A 1 185 ? 17.568 -9.744 -0.562 1.00 98.69 185 TYR A O 1
ATOM 1494 N N . LEU A 1 186 ? 16.386 -9.499 -2.465 1.00 98.62 186 LEU A N 1
ATOM 1495 C CA . LEU A 1 186 ? 17.519 -9.115 -3.304 1.00 98.62 186 LEU A CA 1
ATOM 1496 C C . LEU A 1 186 ? 18.095 -7.767 -2.846 1.00 98.62 186 LEU A C 1
ATOM 1498 O O . LEU A 1 186 ? 19.291 -7.679 -2.585 1.00 98.62 186 LEU A O 1
ATOM 1502 N N . VAL A 1 187 ? 17.238 -6.761 -2.633 1.00 98.81 187 VAL A N 1
ATOM 1503 C CA . VAL A 1 187 ? 17.653 -5.456 -2.087 1.00 98.81 187 VAL A CA 1
ATOM 1504 C C . VAL A 1 187 ? 18.254 -5.616 -0.687 1.00 98.81 187 VAL A C 1
ATOM 1506 O O . VAL A 1 187 ? 19.308 -5.058 -0.408 1.00 98.81 187 VAL A O 1
ATOM 1509 N N . GLN A 1 188 ? 17.646 -6.426 0.192 1.00 98.44 188 GLN A N 1
ATOM 1510 C CA . GLN A 1 188 ? 18.208 -6.691 1.521 1.00 98.44 188 GLN A CA 1
ATOM 1511 C C . GLN A 1 188 ? 19.599 -7.337 1.454 1.00 98.44 188 GLN A C 1
ATOM 1513 O O . GLN A 1 188 ? 20.465 -6.997 2.255 1.00 98.44 188 GLN A O 1
ATOM 1518 N N . LYS A 1 189 ? 19.798 -8.285 0.533 1.00 98.25 189 LYS A N 1
ATOM 1519 C CA . LYS A 1 189 ? 21.055 -9.023 0.373 1.00 98.25 189 LYS A CA 1
ATOM 1520 C C . LYS A 1 189 ? 22.177 -8.129 -0.149 1.00 98.25 189 LYS A C 1
ATOM 1522 O O . LYS A 1 189 ? 23.300 -8.251 0.323 1.00 98.25 189 LYS A O 1
ATOM 1527 N N . LEU A 1 190 ? 21.882 -7.276 -1.129 1.00 98.62 190 LEU A N 1
ATOM 1528 C CA . LEU A 1 190 ? 22.875 -6.403 -1.760 1.00 98.62 190 LEU A CA 1
ATOM 1529 C C . LEU A 1 190 ? 23.099 -5.093 -0.992 1.00 98.62 190 LEU A C 1
ATOM 1531 O O . LEU A 1 190 ? 24.118 -4.437 -1.187 1.00 98.62 190 LEU A O 1
ATOM 1535 N N . GLY A 1 191 ? 22.147 -4.699 -0.142 1.00 98.62 191 GLY A N 1
ATOM 1536 C CA . GLY A 1 191 ? 22.035 -3.319 0.321 1.00 98.62 191 GLY A CA 1
ATOM 1537 C C . GLY A 1 191 ? 21.522 -2.400 -0.793 1.00 98.62 191 GLY A C 1
ATOM 1538 O O . GLY A 1 191 ? 21.536 -2.754 -1.974 1.00 98.62 191 GLY A O 1
ATOM 1539 N N . ILE A 1 192 ? 21.050 -1.205 -0.425 1.00 98.44 192 ILE A N 1
ATOM 1540 C CA . ILE A 1 192 ? 20.489 -0.271 -1.412 1.00 98.44 192 ILE A CA 1
ATOM 1541 C C . ILE A 1 192 ? 21.541 0.200 -2.425 1.00 98.44 192 ILE A C 1
ATOM 1543 O O . ILE A 1 192 ? 21.222 0.336 -3.601 1.00 98.44 192 ILE A O 1
ATOM 1547 N N . ASP A 1 193 ? 22.798 0.372 -2.010 1.00 98.25 193 ASP A N 1
ATOM 1548 C CA . ASP A 1 193 ? 23.877 0.803 -2.905 1.00 98.25 193 ASP A CA 1
ATOM 1549 C C . ASP A 1 193 ? 24.259 -0.292 -3.903 1.00 98.25 193 ASP A C 1
ATOM 1551 O O . ASP A 1 193 ? 24.267 -0.043 -5.105 1.00 98.25 193 ASP A O 1
ATOM 1555 N N . GLY A 1 194 ? 24.442 -1.530 -3.434 1.00 98.75 194 GLY A N 1
ATOM 1556 C CA . GLY A 1 194 ? 24.718 -2.664 -4.318 1.00 98.75 194 GLY A CA 1
ATOM 1557 C C . GLY A 1 194 ? 23.560 -2.961 -5.275 1.00 98.75 194 GLY A C 1
ATOM 1558 O O . GLY A 1 194 ? 23.782 -3.299 -6.435 1.00 98.75 194 GLY A O 1
ATOM 1559 N N . PHE A 1 195 ? 22.310 -2.794 -4.826 1.00 98.81 195 PHE A N 1
ATOM 1560 C CA . PHE A 1 195 ? 21.156 -2.900 -5.718 1.00 98.81 195 PHE A CA 1
ATOM 1561 C C . PHE A 1 195 ? 21.104 -1.749 -6.729 1.00 98.81 195 PHE A C 1
ATOM 1563 O O . PHE A 1 195 ? 20.768 -1.978 -7.887 1.00 98.81 195 PHE A O 1
ATOM 1570 N N . ARG A 1 196 ? 21.459 -0.523 -6.324 1.00 98.62 196 ARG A N 1
ATOM 1571 C CA . ARG A 1 196 ? 21.553 0.621 -7.236 1.00 98.62 196 ARG A CA 1
ATOM 1572 C C . ARG A 1 196 ? 22.567 0.350 -8.338 1.00 98.62 196 ARG A C 1
ATOM 1574 O O . ARG A 1 196 ? 22.221 0.510 -9.500 1.00 98.62 196 ARG A O 1
ATOM 1581 N N . ASP A 1 197 ? 23.763 -0.112 -7.993 1.00 98.56 197 ASP A N 1
ATOM 1582 C CA . ASP A 1 197 ? 24.804 -0.433 -8.975 1.00 98.56 197 ASP A CA 1
ATOM 1583 C C . ASP A 1 197 ? 24.383 -1.576 -9.905 1.00 98.56 197 ASP A C 1
ATOM 1585 O O . ASP A 1 197 ? 24.641 -1.521 -11.108 1.00 98.56 197 ASP A O 1
ATOM 1589 N N . LEU A 1 198 ? 23.650 -2.565 -9.380 1.00 98.69 198 LEU A N 1
ATOM 1590 C CA . LEU A 1 198 ? 23.039 -3.601 -10.207 1.00 98.69 198 LEU A CA 1
ATOM 1591 C C . LEU A 1 198 ? 22.015 -3.019 -11.189 1.00 98.69 198 LEU A C 1
ATOM 1593 O O . LEU A 1 198 ? 22.018 -3.399 -12.346 1.00 98.69 198 LEU A O 1
ATOM 1597 N N . VAL A 1 199 ? 21.148 -2.095 -10.773 1.00 98.62 199 VAL A N 1
ATOM 1598 C CA . VAL A 1 199 ? 20.199 -1.446 -11.697 1.00 98.62 199 VAL A CA 1
ATOM 1599 C C . VAL A 1 199 ? 20.944 -0.645 -12.765 1.00 98.62 199 VAL A C 1
ATOM 1601 O O . VAL A 1 199 ? 20.611 -0.744 -13.943 1.00 98.62 199 VAL A O 1
ATOM 1604 N N . ARG A 1 200 ? 21.980 0.106 -12.375 1.00 98.38 200 ARG A N 1
ATOM 1605 C CA . ARG A 1 200 ? 22.792 0.911 -13.297 1.00 98.38 200 ARG A CA 1
ATOM 1606 C C . ARG A 1 200 ? 23.435 0.081 -14.408 1.00 98.38 200 ARG A C 1
ATOM 1608 O O . ARG A 1 200 ? 23.542 0.577 -15.523 1.00 98.38 200 ARG A O 1
ATOM 1615 N N . SER A 1 201 ? 23.820 -1.170 -14.140 1.00 98.25 201 SER A N 1
ATOM 1616 C CA . SER A 1 201 ? 24.426 -2.034 -15.163 1.00 98.25 201 SER A CA 1
ATOM 1617 C C . SER A 1 201 ? 23.461 -2.449 -16.282 1.00 98.25 201 SER A C 1
ATOM 1619 O O . SER A 1 201 ? 23.923 -2.791 -17.370 1.00 98.25 201 SER A O 1
ATOM 1621 N N . TYR A 1 202 ? 22.147 -2.381 -16.038 1.00 98.19 202 TYR A N 1
ATOM 1622 C CA . TYR A 1 202 ? 21.107 -2.620 -17.043 1.00 98.19 202 TYR A CA 1
ATOM 1623 C C . TYR A 1 202 ? 20.645 -1.334 -17.751 1.00 98.19 202 TYR A C 1
ATOM 1625 O O . TYR A 1 202 ? 19.878 -1.428 -18.709 1.00 98.19 202 TYR A O 1
ATOM 1633 N N . MET A 1 203 ? 21.034 -0.139 -17.291 1.00 97.81 203 MET A N 1
ATOM 1634 C CA . MET A 1 203 ? 20.614 1.143 -17.879 1.00 97.81 203 MET A CA 1
ATOM 1635 C C . MET A 1 203 ? 21.480 1.534 -19.082 1.00 97.81 203 MET A C 1
ATOM 1637 O O . MET A 1 203 ? 22.669 1.225 -19.129 1.00 97.81 203 MET A O 1
ATOM 1641 N N . THR A 1 204 ? 20.888 2.266 -20.028 1.00 94.50 204 THR A N 1
ATOM 1642 C CA . THR A 1 204 ? 21.509 2.602 -21.328 1.00 94.50 204 THR A CA 1
ATOM 1643 C C . THR A 1 204 ? 22.791 3.432 -21.194 1.00 94.50 204 THR A C 1
ATOM 1645 O O . THR A 1 204 ? 23.706 3.323 -22.003 1.00 94.50 204 THR A O 1
ATOM 1648 N N . ASP A 1 205 ? 22.870 4.275 -20.167 1.00 93.06 205 ASP A N 1
ATOM 1649 C CA . ASP A 1 205 ? 23.974 5.208 -19.932 1.00 93.06 205 ASP A CA 1
ATOM 1650 C C . ASP A 1 205 ? 24.895 4.773 -18.780 1.00 93.06 205 ASP A C 1
ATOM 1652 O O . ASP A 1 205 ? 25.632 5.586 -18.220 1.00 93.06 205 ASP A O 1
ATOM 1656 N N . GLY A 1 206 ? 24.822 3.501 -18.370 1.00 93.00 206 GLY A N 1
ATOM 1657 C CA . GLY A 1 206 ? 25.515 3.017 -17.175 1.00 93.00 206 GLY A CA 1
ATOM 1658 C C . GLY A 1 206 ? 24.985 3.638 -15.878 1.00 93.00 206 GLY A C 1
ATOM 1659 O O . GLY A 1 206 ? 25.679 3.639 -14.859 1.00 93.00 206 GLY A O 1
ATOM 1660 N N . GLY A 1 207 ? 23.769 4.191 -15.902 1.00 92.12 207 GLY A N 1
ATOM 1661 C CA . GLY A 1 207 ? 23.078 4.720 -14.738 1.00 92.12 207 GLY A CA 1
ATOM 1662 C C . GLY A 1 207 ? 23.389 6.172 -14.389 1.00 92.12 207 GLY A C 1
ATOM 1663 O O . GLY A 1 207 ? 23.149 6.565 -13.242 1.00 92.12 207 GLY A O 1
ATOM 1664 N N . ILE A 1 208 ? 23.918 6.955 -15.335 1.00 94.94 208 ILE A N 1
ATOM 1665 C CA . ILE A 1 208 ? 24.179 8.397 -15.178 1.00 94.94 208 ILE A CA 1
ATOM 1666 C C . ILE A 1 208 ? 22.867 9.158 -14.931 1.00 94.94 208 ILE A C 1
ATOM 1668 O O . ILE A 1 208 ? 22.816 10.031 -14.063 1.00 94.94 208 ILE A O 1
ATOM 1672 N N . ALA A 1 209 ? 21.787 8.780 -15.617 1.00 96.19 209 ALA A N 1
ATOM 1673 C CA . ALA A 1 209 ? 20.456 9.356 -15.464 1.00 96.19 209 ALA A CA 1
ATOM 1674 C C . ALA A 1 209 ? 19.848 9.139 -14.072 1.00 96.19 209 ALA A C 1
ATOM 1676 O O . ALA A 1 209 ? 18.947 9.881 -13.676 1.00 96.19 209 ALA A O 1
ATOM 1677 N N . LEU A 1 210 ? 20.329 8.145 -13.314 1.00 98.00 210 LEU A N 1
ATOM 1678 C CA . LEU A 1 210 ? 19.890 7.903 -11.945 1.00 98.00 210 LEU A CA 1
ATOM 1679 C C . LEU A 1 210 ? 20.608 8.855 -10.979 1.00 98.00 210 LEU A C 1
ATOM 1681 O O . LEU A 1 210 ? 21.639 8.535 -10.372 1.00 98.00 210 LEU A O 1
ATOM 1685 N N . GLN A 1 211 ? 20.016 10.036 -10.841 1.00 98.25 211 GLN A N 1
ATOM 1686 C CA . GLN A 1 211 ? 20.490 11.137 -10.014 1.00 98.25 211 GLN A CA 1
ATOM 1687 C C . GLN A 1 211 ? 20.089 10.948 -8.534 1.00 98.25 211 GLN A C 1
ATOM 1689 O O . GLN A 1 211 ? 19.233 10.118 -8.204 1.00 98.25 211 GLN A O 1
ATOM 1694 N N . PRO A 1 212 ? 20.674 11.722 -7.601 1.00 98.31 212 PRO A N 1
ATOM 1695 C CA . PRO A 1 212 ? 20.245 11.733 -6.206 1.00 98.31 212 PRO A CA 1
ATOM 1696 C C . PRO A 1 212 ? 18.764 12.094 -6.031 1.00 98.31 212 PRO A C 1
ATOM 1698 O O . PRO A 1 212 ? 18.213 12.906 -6.771 1.00 98.31 212 PRO A O 1
ATOM 1701 N N . TRP A 1 213 ? 18.136 11.513 -5.006 1.00 98.19 213 TRP A N 1
ATOM 1702 C CA . TRP A 1 213 ? 16.746 11.776 -4.622 1.00 98.19 213 TRP A CA 1
ATOM 1703 C C . TRP A 1 213 ? 16.442 13.277 -4.511 1.00 98.19 213 TRP A C 1
ATOM 1705 O O . TRP A 1 213 ? 17.174 14.015 -3.845 1.00 98.19 213 TRP A O 1
ATOM 1715 N N . ARG A 1 214 ? 15.325 13.727 -5.098 1.00 97.94 214 ARG A N 1
ATOM 1716 C CA . ARG A 1 214 ? 14.887 15.125 -4.987 1.00 97.94 214 ARG A CA 1
ATOM 1717 C C . ARG A 1 214 ? 13.993 15.341 -3.758 1.00 97.94 214 ARG A C 1
ATOM 1719 O O . ARG A 1 214 ? 13.117 14.518 -3.497 1.00 97.94 214 ARG A O 1
ATOM 1726 N N . PRO A 1 215 ? 14.154 16.440 -3.001 1.00 95.69 215 PRO A N 1
ATOM 1727 C CA . PRO A 1 215 ? 13.304 16.724 -1.847 1.00 95.69 215 PRO A CA 1
ATOM 1728 C C . PRO A 1 215 ? 11.817 16.828 -2.206 1.00 95.69 215 PRO A C 1
ATOM 1730 O O . PRO A 1 215 ? 11.446 17.322 -3.270 1.00 95.69 215 PRO A O 1
ATOM 1733 N N . MET A 1 216 ? 10.964 16.408 -1.278 1.00 95.56 216 MET A N 1
ATOM 1734 C CA . MET A 1 216 ? 9.509 16.455 -1.396 1.00 95.56 216 MET A CA 1
ATOM 1735 C C . MET A 1 216 ? 8.874 16.662 -0.008 1.00 95.56 216 MET A C 1
ATOM 1737 O O . MET A 1 216 ? 9.563 16.442 0.988 1.00 95.56 216 MET A O 1
ATOM 1741 N N . PRO A 1 217 ? 7.611 17.124 0.092 1.00 95.75 217 PRO A N 1
ATOM 1742 C CA . PRO A 1 217 ? 6.882 17.171 1.363 1.00 95.75 217 PRO A CA 1
ATOM 1743 C C . PRO A 1 217 ? 6.774 15.804 2.048 1.00 95.75 217 PRO A C 1
ATOM 1745 O O . PRO A 1 217 ? 6.902 14.756 1.407 1.00 95.75 217 PRO A O 1
ATOM 1748 N N . ASP A 1 218 ? 6.438 15.848 3.335 1.00 96.38 218 ASP A N 1
ATOM 1749 C CA . ASP A 1 218 ? 6.089 14.668 4.117 1.00 96.38 218 ASP A CA 1
ATOM 1750 C C . ASP A 1 218 ? 4.859 13.952 3.547 1.00 96.38 218 ASP A C 1
ATOM 1752 O O . ASP A 1 218 ? 3.963 14.558 2.955 1.00 96.38 218 ASP A O 1
ATOM 1756 N N . TRP A 1 219 ? 4.833 12.637 3.742 1.00 97.50 219 TRP A N 1
ATOM 1757 C CA . TRP A 1 219 ? 3.736 11.770 3.332 1.00 97.50 219 TRP A CA 1
ATOM 1758 C C . TRP A 1 219 ? 2.501 11.952 4.213 1.00 97.50 219 TRP A C 1
ATOM 1760 O O . TRP A 1 219 ? 2.602 12.018 5.434 1.00 97.50 219 TRP A O 1
ATOM 1770 N N . GLU A 1 220 ? 1.329 11.914 3.590 1.00 96.31 220 GLU A N 1
ATOM 1771 C CA . GLU A 1 220 ? 0.025 11.978 4.234 1.00 96.31 220 GLU A CA 1
ATOM 1772 C C . GLU A 1 220 ? -0.842 10.790 3.802 1.00 96.31 220 GLU A C 1
ATOM 1774 O O . GLU A 1 220 ? -0.897 10.414 2.628 1.00 96.31 220 GLU A O 1
ATOM 1779 N N . TYR A 1 221 ? -1.587 10.232 4.754 1.00 94.19 221 TYR A N 1
ATOM 1780 C CA . TYR A 1 221 ? -2.665 9.289 4.460 1.00 94.19 221 TYR A CA 1
ATOM 1781 C C . TYR A 1 221 ? -3.846 10.031 3.829 1.00 94.19 221 TYR A C 1
ATOM 1783 O O . TYR A 1 221 ? -4.278 11.064 4.349 1.00 94.19 221 TYR A O 1
ATOM 1791 N N . ARG A 1 222 ? -4.409 9.485 2.747 1.00 93.06 222 ARG A N 1
ATOM 1792 C CA . ARG A 1 222 ? -5.582 10.049 2.065 1.00 93.06 222 ARG A CA 1
ATOM 1793 C C . ARG A 1 222 ? -6.553 8.943 1.659 1.00 93.06 222 ARG A C 1
ATOM 1795 O O . ARG A 1 222 ? -6.181 8.024 0.939 1.00 93.06 222 ARG A O 1
ATOM 1802 N N . ASP A 1 223 ? -7.806 9.048 2.099 1.00 91.44 223 ASP A N 1
ATOM 1803 C CA . ASP A 1 223 ? -8.863 8.071 1.786 1.00 91.44 223 ASP A CA 1
ATOM 1804 C C . ASP A 1 223 ? -9.845 8.523 0.699 1.00 91.44 223 ASP A C 1
ATOM 1806 O O . ASP A 1 223 ? -10.542 7.682 0.129 1.00 91.44 223 ASP A O 1
ATOM 1810 N N . TYR A 1 224 ? -9.867 9.826 0.401 1.00 92.75 224 TYR A N 1
ATOM 1811 C CA . TYR A 1 224 ? -10.738 10.464 -0.588 1.00 92.75 224 TYR A CA 1
ATOM 1812 C C . TYR A 1 224 ? -12.242 10.303 -0.327 1.00 92.75 224 TYR A C 1
ATOM 1814 O O . TYR A 1 224 ? -13.038 10.420 -1.253 1.00 92.75 224 TYR A O 1
ATOM 1822 N N . LEU A 1 225 ? -12.648 10.055 0.920 1.00 93.62 225 LEU A N 1
ATOM 1823 C CA . LEU A 1 225 ? -14.053 9.839 1.272 1.00 93.62 225 LEU A CA 1
ATOM 1824 C C . LEU A 1 225 ? -14.854 11.144 1.328 1.00 93.62 225 LEU A C 1
ATOM 1826 O O . LEU A 1 225 ? -14.332 12.178 1.748 1.00 93.62 225 LEU A O 1
ATOM 1830 N N . GLY A 1 226 ? -16.134 11.072 0.962 1.00 94.25 226 GLY A N 1
ATOM 1831 C CA . GLY A 1 226 ? -17.061 12.204 0.951 1.00 94.25 226 GLY A CA 1
ATOM 1832 C C . GLY A 1 226 ? -17.134 12.923 -0.390 1.00 94.25 226 GLY A C 1
ATOM 1833 O O . GLY A 1 226 ? -16.573 12.459 -1.379 1.00 94.25 226 GLY A O 1
ATOM 1834 N N . TRP A 1 227 ? -17.851 14.045 -0.416 1.00 93.75 227 TRP A N 1
ATOM 1835 C CA . TRP A 1 227 ? -17.967 14.906 -1.593 1.00 93.75 227 TRP A CA 1
ATOM 1836 C C . TRP A 1 227 ? -16.762 15.832 -1.724 1.00 93.75 227 TRP A C 1
ATOM 1838 O O . TRP A 1 227 ? -16.385 16.505 -0.767 1.00 93.75 227 TRP A O 1
ATOM 1848 N N . HIS A 1 228 ? -16.208 15.904 -2.930 1.00 92.81 228 HIS A N 1
ATOM 1849 C CA . HIS A 1 228 ? -15.091 16.778 -3.282 1.00 92.81 228 HIS A CA 1
ATOM 1850 C C . HIS A 1 228 ? -15.302 17.350 -4.678 1.00 92.81 228 HIS A C 1
ATOM 1852 O O . HIS A 1 228 ? -15.905 16.701 -5.533 1.00 92.81 228 HIS A O 1
ATOM 1858 N N . GLU A 1 229 ? -14.742 18.527 -4.931 1.00 91.94 229 GLU A N 1
ATOM 1859 C CA . GLU A 1 229 ? -14.559 19.021 -6.294 1.00 91.94 229 GLU A CA 1
ATOM 1860 C C . GLU A 1 229 ? -13.477 18.205 -7.008 1.00 91.94 229 GLU A C 1
ATOM 1862 O O . GLU A 1 229 ? -12.434 17.869 -6.434 1.00 91.94 229 GLU A O 1
ATOM 1867 N N . ASP A 1 230 ? -13.705 17.887 -8.279 1.00 84.31 230 ASP A N 1
ATOM 1868 C CA . ASP A 1 230 ? -12.756 17.110 -9.070 1.00 84.31 230 ASP A CA 1
ATOM 1869 C C . ASP A 1 230 ? -11.695 17.980 -9.767 1.00 84.31 230 ASP A C 1
ATOM 1871 O O . ASP A 1 230 ? -10.614 17.476 -10.082 1.00 84.31 230 ASP A O 1
ATOM 1875 N N . GLY A 1 231 ? -11.970 19.280 -9.942 1.00 81.00 231 GLY A N 1
ATOM 1876 C CA . GLY A 1 231 ? -11.111 20.268 -10.603 1.00 81.00 231 GLY A CA 1
ATOM 1877 C C . GLY A 1 231 ? -11.527 20.670 -12.027 1.00 81.00 231 GLY A C 1
ATOM 1878 O O . GLY A 1 231 ? -10.818 21.466 -12.634 1.00 81.00 231 GLY A O 1
ATOM 1879 N N . HIS A 1 232 ? -12.646 20.160 -12.559 1.00 82.62 232 HIS A N 1
ATOM 1880 C CA . HIS A 1 232 ? -13.215 20.520 -13.878 1.00 82.62 232 HIS A CA 1
ATOM 1881 C C . HIS A 1 232 ? -14.678 20.975 -13.780 1.00 82.62 232 HIS A C 1
ATOM 1883 O O . HIS A 1 232 ? -15.446 20.826 -14.726 1.00 82.62 232 HIS A O 1
ATOM 1889 N N . GLY A 1 233 ? -15.081 21.511 -12.625 1.00 86.88 233 GLY A N 1
ATOM 1890 C CA . GLY A 1 233 ? -16.468 21.911 -12.375 1.00 86.88 233 GLY A CA 1
ATOM 1891 C C . GLY A 1 233 ? -17.414 20.741 -12.094 1.00 86.88 233 GLY A C 1
ATOM 1892 O O . GLY A 1 233 ? -18.619 20.958 -12.012 1.00 86.88 233 GLY A O 1
ATOM 1893 N N . THR A 1 234 ? -16.891 19.522 -11.915 1.00 92.44 234 THR A N 1
ATOM 1894 C CA . THR A 1 234 ? -17.677 18.372 -11.459 1.00 92.44 234 THR A CA 1
ATOM 1895 C C . THR A 1 234 ? -17.253 17.950 -10.051 1.00 92.44 234 THR A C 1
ATOM 1897 O O . THR A 1 234 ? -16.328 18.500 -9.441 1.00 92.44 234 THR A O 1
ATOM 1900 N N . LEU A 1 235 ? -17.974 16.983 -9.499 1.00 94.44 235 LEU A N 1
ATOM 1901 C CA . LEU A 1 235 ? -17.741 16.411 -8.188 1.00 94.44 235 LEU A CA 1
ATOM 1902 C C . LEU A 1 235 ? -17.270 14.961 -8.311 1.00 94.44 235 LEU A C 1
ATOM 1904 O O . LEU A 1 235 ? -17.565 14.246 -9.277 1.00 94.44 235 LEU A O 1
ATOM 1908 N N . PHE A 1 236 ? -16.606 14.494 -7.261 1.00 94.50 236 PHE A N 1
ATOM 1909 C CA . PHE A 1 236 ? -16.543 13.073 -6.963 1.00 94.50 236 PHE A CA 1
ATOM 1910 C C . PHE A 1 236 ? -17.012 12.785 -5.538 1.00 94.50 236 PHE A C 1
ATOM 1912 O O . PHE A 1 236 ? -16.853 13.606 -4.634 1.00 94.50 236 PHE A O 1
ATOM 1919 N N . TYR A 1 237 ? -17.584 11.598 -5.350 1.00 95.06 237 TYR A N 1
ATOM 1920 C CA . TYR A 1 237 ? -18.008 11.084 -4.054 1.00 95.06 237 TYR A CA 1
ATOM 1921 C C . TYR A 1 237 ? -17.221 9.829 -3.697 1.00 95.06 237 TYR A C 1
ATOM 1923 O O . TYR A 1 237 ? -17.342 8.802 -4.368 1.00 95.06 237 TYR A O 1
ATOM 1931 N N . GLY A 1 238 ? -16.423 9.896 -2.635 1.00 95.50 238 GLY A N 1
ATOM 1932 C CA . GLY A 1 238 ? -15.780 8.724 -2.061 1.00 95.50 238 GLY A CA 1
ATOM 1933 C C . GLY A 1 238 ? -16.702 7.995 -1.096 1.00 95.50 238 GLY A C 1
ATOM 1934 O O . GLY A 1 238 ? -16.988 8.475 0.001 1.00 95.50 238 GLY A O 1
ATOM 1935 N N . LEU A 1 239 ? -17.127 6.806 -1.500 1.00 95.44 239 LEU A N 1
ATOM 1936 C CA . LEU A 1 239 ? -17.985 5.913 -0.743 1.00 95.44 239 LEU A CA 1
ATOM 1937 C C . LEU A 1 239 ? -17.135 4.955 0.100 1.00 95.44 239 LEU A C 1
ATOM 1939 O O . LEU A 1 239 ? -16.362 4.159 -0.443 1.00 95.44 239 LEU A O 1
ATOM 1943 N N . LEU A 1 240 ? -17.330 4.987 1.421 1.00 95.44 240 LEU A N 1
ATOM 1944 C CA . LEU A 1 240 ? -16.761 3.987 2.324 1.00 95.44 240 LEU A CA 1
ATOM 1945 C C . LEU A 1 240 ? -17.475 2.650 2.121 1.00 95.44 240 LEU A C 1
ATOM 1947 O O . LEU A 1 240 ? -18.700 2.571 2.229 1.00 95.44 240 LEU A O 1
ATOM 1951 N N . ILE A 1 241 ? -16.702 1.594 1.889 1.00 95.62 241 ILE A N 1
ATOM 1952 C CA . ILE A 1 241 ? -17.210 0.232 1.760 1.00 95.62 241 ILE A CA 1
ATOM 1953 C C . ILE A 1 241 ? -16.449 -0.634 2.751 1.00 95.62 241 ILE A C 1
ATOM 1955 O O . ILE A 1 241 ? -15.255 -0.871 2.579 1.00 95.62 241 ILE A O 1
ATOM 1959 N N . ASP A 1 242 ? -17.142 -1.140 3.770 1.00 93.50 242 ASP A N 1
ATOM 1960 C CA . ASP A 1 242 ? -16.506 -1.968 4.793 1.00 93.50 242 ASP A CA 1
ATOM 1961 C C . ASP A 1 242 ? -15.836 -3.184 4.130 1.00 93.50 242 ASP A C 1
ATOM 1963 O O . ASP A 1 242 ? -16.482 -4.026 3.494 1.00 93.50 242 ASP A O 1
ATOM 1967 N N . ASN A 1 243 ? -14.504 -3.231 4.232 1.00 96.62 243 ASN A N 1
ATOM 1968 C CA . ASN A 1 243 ? -13.633 -4.232 3.611 1.00 96.62 243 ASN A CA 1
ATOM 1969 C C . ASN A 1 243 ? -13.799 -4.391 2.081 1.00 96.62 243 ASN A C 1
ATOM 1971 O O . ASN A 1 243 ? -13.460 -5.436 1.523 1.00 96.62 243 ASN A O 1
ATOM 1975 N N . GLY A 1 244 ? -14.349 -3.389 1.386 1.00 97.12 244 GLY A N 1
ATOM 1976 C CA . GLY A 1 244 ? -14.606 -3.422 -0.059 1.00 97.12 244 GLY A CA 1
ATOM 1977 C C . GLY A 1 244 ? -15.687 -4.396 -0.520 1.00 97.12 244 GLY A C 1
ATOM 1978 O O . GLY A 1 244 ? -15.790 -4.691 -1.714 1.00 97.12 244 GLY A O 1
ATOM 1979 N N . ARG A 1 245 ? -16.520 -4.917 0.389 1.00 97.88 245 ARG A N 1
ATOM 1980 C CA . ARG A 1 245 ? -17.545 -5.906 0.042 1.00 97.88 245 ARG A CA 1
ATOM 1981 C C . ARG A 1 245 ? -18.812 -5.260 -0.532 1.00 97.88 245 ARG A C 1
ATOM 1983 O O . ARG A 1 245 ? -19.746 -4.924 0.191 1.00 97.88 245 ARG A O 1
ATOM 1990 N N . VAL A 1 246 ? -18.911 -5.204 -1.860 1.00 97.56 246 VAL A N 1
ATOM 1991 C CA . VAL A 1 246 ? -20.129 -4.761 -2.566 1.00 97.56 246 VAL A CA 1
ATOM 1992 C C . VAL A 1 246 ? -21.136 -5.909 -2.708 1.00 97.56 246 VAL A C 1
ATOM 1994 O O . VAL A 1 246 ? -20.947 -6.833 -3.499 1.00 97.56 246 VAL A O 1
ATOM 1997 N N . ARG A 1 247 ? -22.239 -5.856 -1.953 1.00 96.69 247 ARG A N 1
ATOM 1998 C CA . ARG A 1 247 ? -23.331 -6.849 -1.995 1.00 96.69 247 ARG A CA 1
ATOM 1999 C C . ARG A 1 247 ? -24.678 -6.237 -1.606 1.00 96.69 247 ARG A C 1
ATOM 2001 O O . ARG A 1 247 ? -24.732 -5.102 -1.144 1.00 96.69 247 ARG A O 1
ATOM 2008 N N . GLY A 1 248 ? -25.761 -6.998 -1.771 1.00 97.44 248 GLY A N 1
ATOM 2009 C CA . GLY A 1 248 ? -27.083 -6.629 -1.250 1.00 97.44 248 GLY A CA 1
ATOM 2010 C C . GLY A 1 248 ? -27.583 -5.262 -1.753 1.00 97.44 248 GLY A C 1
ATOM 2011 O O . GLY A 1 248 ? -27.410 -4.968 -2.940 1.00 97.44 248 GLY A O 1
ATOM 2012 N N . PRO A 1 249 ? -28.191 -4.431 -0.882 1.00 97.88 249 PRO A N 1
ATOM 2013 C CA . PRO A 1 249 ? -28.684 -3.099 -1.243 1.00 97.88 249 PRO A CA 1
ATOM 2014 C C . PRO A 1 249 ? -27.612 -2.187 -1.848 1.00 97.88 249 PRO A C 1
ATOM 2016 O O . PRO A 1 249 ? -27.885 -1.516 -2.838 1.00 97.88 249 PRO A O 1
ATOM 2019 N N . LEU A 1 250 ? -26.369 -2.244 -1.353 1.00 97.62 250 LEU A N 1
ATOM 2020 C CA . LEU A 1 250 ? -25.272 -1.424 -1.878 1.00 97.62 250 LEU A CA 1
ATOM 2021 C C . LEU A 1 250 ? -24.989 -1.722 -3.355 1.00 97.62 250 LEU A C 1
ATOM 2023 O O . LEU A 1 250 ? -24.828 -0.810 -4.161 1.00 97.62 250 LEU A O 1
ATOM 2027 N N . LYS A 1 251 ? -24.977 -3.007 -3.730 1.00 98.44 251 LYS A N 1
ATOM 2028 C CA . LYS A 1 251 ? -24.790 -3.421 -5.129 1.00 98.44 251 LYS A CA 1
ATOM 2029 C C . LYS A 1 251 ? -25.914 -2.899 -6.029 1.00 98.44 251 LYS A C 1
ATOM 2031 O O . LYS A 1 251 ? -25.643 -2.527 -7.166 1.00 98.44 251 LYS A O 1
ATOM 2036 N N . LYS A 1 252 ? -27.159 -2.881 -5.537 1.00 98.50 252 LYS A N 1
ATOM 2037 C CA . LYS A 1 252 ? -28.317 -2.354 -6.282 1.00 98.50 252 LYS A CA 1
ATOM 2038 C C . LYS A 1 252 ? -28.235 -0.834 -6.442 1.00 98.50 252 LYS A C 1
ATOM 2040 O O . LYS A 1 252 ? -28.395 -0.354 -7.557 1.00 98.50 252 LYS A O 1
ATOM 2045 N N . ALA A 1 253 ? -27.898 -0.113 -5.371 1.00 98.19 253 ALA A N 1
ATOM 2046 C CA . ALA A 1 253 ? -27.713 1.337 -5.392 1.00 98.19 253 ALA A CA 1
ATOM 2047 C C . ALA A 1 253 ? -26.629 1.760 -6.392 1.00 98.19 253 ALA A C 1
ATOM 2049 O O . ALA A 1 253 ? -26.881 2.576 -7.273 1.00 98.19 253 ALA A O 1
ATOM 2050 N N . LEU A 1 254 ? -25.449 1.134 -6.318 1.00 97.94 254 LEU A N 1
ATOM 2051 C CA . LEU A 1 254 ? -24.354 1.401 -7.252 1.00 97.94 254 LEU A CA 1
ATOM 2052 C C . LEU A 1 254 ? -24.739 1.072 -8.697 1.00 97.94 254 LEU A C 1
ATOM 2054 O O . LEU A 1 254 ? -24.402 1.829 -9.601 1.00 97.94 254 LEU A O 1
ATOM 2058 N N . ARG A 1 255 ? -25.469 -0.029 -8.925 1.00 98.19 255 ARG A N 1
ATOM 2059 C CA . ARG A 1 255 ? -25.943 -0.382 -10.268 1.00 98.19 255 ARG A CA 1
ATOM 2060 C C . ARG A 1 255 ? -26.879 0.687 -10.832 1.00 98.19 255 ARG A C 1
ATOM 2062 O O . ARG A 1 255 ? -26.678 1.087 -11.972 1.00 98.19 255 ARG A O 1
ATOM 2069 N N . GLN A 1 256 ? -27.837 1.155 -10.032 1.00 98.25 256 GLN A N 1
ATOM 2070 C CA . GLN A 1 256 ? -28.770 2.206 -10.435 1.00 98.25 256 GLN A CA 1
ATOM 2071 C C . GLN A 1 256 ? -28.044 3.526 -10.728 1.00 98.25 256 GLN A C 1
ATOM 2073 O O . GLN A 1 256 ? -28.301 4.138 -11.756 1.00 98.25 256 GLN A O 1
ATOM 2078 N N . ILE A 1 257 ? -27.090 3.931 -9.882 1.00 97.94 257 ILE A N 1
ATOM 2079 C CA . ILE A 1 257 ? -26.256 5.120 -10.127 1.00 97.94 257 ILE A CA 1
ATOM 2080 C C . ILE A 1 257 ? -25.504 5.000 -11.459 1.00 97.94 257 ILE A C 1
ATOM 2082 O O . ILE A 1 257 ? -25.443 5.965 -12.217 1.00 97.94 257 ILE A O 1
ATOM 2086 N N . VAL A 1 258 ? -24.943 3.823 -11.763 1.00 97.12 258 VAL A N 1
ATOM 2087 C CA . VAL A 1 258 ? -24.263 3.583 -13.045 1.00 97.12 258 VAL A CA 1
ATOM 2088 C C . VAL A 1 258 ? -25.219 3.719 -14.226 1.00 97.12 258 VAL A C 1
ATOM 2090 O O . VAL A 1 258 ? -24.856 4.357 -15.208 1.00 97.12 258 VAL A O 1
ATOM 2093 N N . ASP A 1 259 ? -26.427 3.167 -14.127 1.00 97.31 259 ASP A N 1
ATOM 2094 C CA . ASP A 1 259 ? -27.428 3.259 -15.196 1.00 97.31 259 ASP A CA 1
ATOM 2095 C C . ASP A 1 259 ? -27.932 4.685 -15.432 1.00 97.31 259 ASP A C 1
ATOM 2097 O O . ASP A 1 259 ? -28.088 5.095 -16.578 1.00 97.31 259 ASP A O 1
ATOM 2101 N N . GLU A 1 260 ? -28.176 5.445 -14.364 1.00 97.06 260 GLU A N 1
ATOM 2102 C CA . GLU A 1 260 ? -28.781 6.776 -14.468 1.00 97.06 260 GLU A CA 1
ATOM 2103 C C . GLU A 1 260 ? -27.760 7.873 -14.774 1.00 97.06 260 GLU A C 1
ATOM 2105 O O . GLU A 1 260 ? -28.067 8.812 -15.506 1.00 97.06 260 GLU A O 1
ATOM 2110 N N . LEU A 1 261 ? -26.552 7.773 -14.211 1.00 96.12 261 LEU A N 1
ATOM 2111 C CA . LEU A 1 261 ? -25.576 8.867 -14.220 1.00 96.12 261 LEU A CA 1
ATOM 2112 C C . LEU A 1 261 ? -24.287 8.529 -14.977 1.00 96.12 261 LEU A C 1
ATOM 2114 O O . LEU A 1 261 ? -23.524 9.436 -15.294 1.00 96.12 261 LEU A O 1
ATOM 2118 N N . SER A 1 262 ? -24.027 7.247 -15.264 1.00 94.44 262 SER A N 1
ATOM 2119 C CA . SER A 1 262 ? -22.809 6.782 -15.952 1.00 94.44 262 SER A CA 1
ATOM 2120 C C . SER A 1 262 ? -21.485 7.374 -15.410 1.00 94.44 262 SER A C 1
ATOM 2122 O O . SER A 1 262 ? -20.631 7.780 -16.205 1.00 94.44 262 SER A O 1
ATOM 2124 N N . PRO A 1 263 ? -21.259 7.441 -14.078 1.00 93.69 263 PRO A N 1
ATOM 2125 C CA . PRO A 1 263 ? -19.997 7.924 -13.538 1.00 93.69 263 PRO A CA 1
ATOM 2126 C C . PRO A 1 263 ? -18.856 6.960 -13.863 1.00 93.69 263 PRO A C 1
ATOM 2128 O O . PRO A 1 263 ? -19.050 5.744 -13.964 1.00 93.69 263 PRO A O 1
ATOM 2131 N N . PHE A 1 264 ? -17.629 7.478 -13.904 1.00 89.75 264 PHE A N 1
ATOM 2132 C CA . PHE A 1 264 ? -16.459 6.606 -13.842 1.00 89.75 264 PHE A CA 1
ATOM 2133 C C . PHE A 1 264 ? -16.226 6.170 -12.397 1.00 89.75 264 PHE A C 1
ATOM 2135 O O . PHE A 1 264 ? -16.194 6.993 -11.476 1.00 89.75 264 PHE A O 1
ATOM 2142 N N . LEU A 1 265 ? -16.044 4.865 -12.209 1.00 93.19 265 LEU A N 1
ATOM 2143 C CA . LEU A 1 265 ? -15.789 4.259 -10.910 1.00 93.19 265 LEU A CA 1
ATOM 2144 C C . LEU A 1 265 ? -14.288 4.056 -10.705 1.00 93.19 265 LEU A C 1
ATOM 2146 O O . LEU A 1 265 ? -13.636 3.407 -11.521 1.00 93.19 265 LEU A O 1
ATOM 2150 N N . VAL A 1 266 ? -13.747 4.558 -9.595 1.00 93.69 266 VAL A N 1
ATOM 2151 C CA . VAL A 1 266 ? -12.340 4.340 -9.226 1.00 93.69 266 VAL A CA 1
ATOM 2152 C C . VAL A 1 266 ? -12.261 3.584 -7.910 1.00 93.69 266 VAL A C 1
ATOM 2154 O O . VAL A 1 266 ? -12.719 4.069 -6.880 1.00 93.69 266 VAL A O 1
ATOM 2157 N N . VAL A 1 267 ? -11.657 2.397 -7.924 1.00 96.62 267 VAL A N 1
ATOM 2158 C CA . VAL A 1 267 ? -11.392 1.633 -6.697 1.00 96.62 267 VAL A CA 1
ATOM 2159 C C . VAL A 1 267 ? -10.164 2.211 -6.004 1.00 96.62 267 VAL A C 1
ATOM 2161 O O . VAL A 1 267 ? -9.124 2.399 -6.636 1.00 96.62 267 VAL A O 1
ATOM 2164 N N . THR A 1 268 ? -10.264 2.473 -4.703 1.00 97.06 268 THR A N 1
ATOM 2165 C CA . THR A 1 268 ? -9.141 3.007 -3.928 1.00 97.06 268 THR A CA 1
ATOM 2166 C C . THR A 1 268 ? -8.299 1.886 -3.306 1.00 97.06 268 THR A C 1
ATOM 2168 O O . THR A 1 268 ? -8.804 0.792 -3.025 1.00 97.06 268 THR A O 1
ATOM 2171 N N . PRO A 1 269 ? -7.020 2.147 -2.978 1.00 97.50 269 PRO A N 1
ATOM 2172 C CA . PRO A 1 269 ? -6.175 1.201 -2.240 1.00 97.50 269 PRO A CA 1
ATOM 2173 C C . PRO A 1 269 ? -6.683 0.876 -0.825 1.00 97.50 269 PRO A C 1
ATOM 2175 O O . PRO A 1 269 ? -6.165 -0.048 -0.183 1.00 97.50 269 PRO A O 1
ATOM 2178 N N . HIS A 1 270 ? -7.675 1.632 -0.344 1.00 97.00 270 HIS A N 1
ATOM 2179 C CA . HIS A 1 270 ? -8.356 1.454 0.936 1.00 97.00 270 HIS A CA 1
ATOM 2180 C C . HIS A 1 270 ? -9.661 0.660 0.826 1.00 97.00 270 HIS A C 1
ATOM 2182 O O . HIS A 1 270 ? -10.464 0.689 1.747 1.00 97.00 270 HIS A O 1
ATOM 2188 N N . GLN A 1 271 ? -9.855 -0.068 -0.281 1.00 97.88 271 GLN A N 1
ATOM 2189 C CA . GLN A 1 271 ? -11.034 -0.907 -0.528 1.00 97.88 271 GLN A CA 1
ATOM 2190 C C . GLN A 1 271 ? -12.336 -0.099 -0.693 1.00 97.88 271 GLN A C 1
ATOM 2192 O O . GLN A 1 271 ? -13.422 -0.665 -0.644 1.00 97.88 271 GLN A O 1
ATOM 2197 N N . ASN A 1 272 ? -12.226 1.207 -0.946 1.00 97.06 272 ASN A N 1
ATOM 2198 C CA . ASN A 1 272 ? -13.360 2.102 -1.170 1.00 97.06 272 ASN A CA 1
ATOM 2199 C C . ASN A 1 272 ? -13.594 2.339 -2.663 1.00 97.06 272 ASN A C 1
ATOM 2201 O O . ASN A 1 272 ? -12.821 1.883 -3.512 1.00 97.06 272 ASN A O 1
ATOM 2205 N N . LEU A 1 273 ? -14.661 3.069 -2.980 1.00 96.69 273 LEU A N 1
ATOM 2206 C CA . LEU A 1 273 ? -15.044 3.392 -4.351 1.00 96.69 273 LEU A CA 1
ATOM 2207 C C . LEU A 1 273 ? -15.267 4.894 -4.498 1.00 96.69 273 LEU A C 1
ATOM 2209 O O . LEU A 1 273 ? -15.974 5.489 -3.692 1.00 96.69 273 LEU A O 1
ATOM 2213 N N . LEU A 1 274 ? -14.703 5.499 -5.537 1.00 95.31 274 LEU A N 1
ATOM 2214 C CA . LEU A 1 274 ? -15.004 6.873 -5.926 1.00 95.31 274 LEU A CA 1
ATOM 2215 C C . LEU A 1 274 ? -16.003 6.856 -7.083 1.00 95.31 274 LEU A C 1
ATOM 2217 O O . LEU A 1 274 ? -15.750 6.215 -8.105 1.00 95.31 274 LEU A O 1
ATOM 2221 N N . LEU A 1 275 ? -17.110 7.578 -6.923 1.00 95.56 275 LEU A N 1
ATOM 2222 C CA . LEU A 1 275 ? -18.024 7.944 -8.002 1.00 95.56 275 LEU A CA 1
ATOM 2223 C C . LEU A 1 275 ? -17.545 9.279 -8.565 1.00 95.56 275 LEU A C 1
ATOM 2225 O O . LEU A 1 275 ? -17.625 10.285 -7.869 1.00 95.56 275 LEU A O 1
ATOM 2229 N N . THR A 1 276 ? -17.001 9.297 -9.776 1.00 93.00 276 THR A N 1
ATOM 2230 C CA . THR A 1 276 ? -16.411 10.513 -10.365 1.00 93.00 276 THR A CA 1
ATOM 2231 C C . THR A 1 276 ? -17.264 11.058 -11.506 1.00 93.00 276 THR A C 1
ATOM 2233 O O . THR A 1 276 ? -18.130 10.345 -12.015 1.00 93.00 276 THR A O 1
ATOM 2236 N N . ASN A 1 277 ? -16.989 12.296 -11.931 1.00 91.62 277 ASN A N 1
ATOM 2237 C CA . ASN A 1 277 ? -17.714 12.978 -13.007 1.00 91.62 277 ASN A CA 1
ATOM 2238 C C . ASN A 1 277 ? -19.208 13.179 -12.687 1.00 91.62 277 ASN A C 1
ATOM 2240 O O . ASN A 1 277 ? -20.071 12.996 -13.543 1.00 91.62 277 ASN A O 1
ATOM 2244 N N . ILE A 1 278 ? -19.513 13.516 -11.433 1.00 94.94 278 ILE A N 1
ATOM 2245 C CA . ILE A 1 278 ? -20.873 13.820 -10.986 1.00 94.94 278 ILE A CA 1
ATOM 2246 C C . ILE A 1 278 ? -21.102 15.320 -11.140 1.00 94.94 278 ILE A C 1
ATOM 2248 O O . ILE A 1 278 ? -20.368 16.116 -10.559 1.00 94.94 278 ILE A O 1
ATOM 2252 N N . GLN A 1 279 ? -22.119 15.728 -11.894 1.00 95.62 279 GLN A N 1
ATOM 2253 C CA . GLN A 1 279 ? -22.469 17.147 -11.990 1.00 95.62 279 GLN A CA 1
ATOM 2254 C C . GLN A 1 279 ? -22.971 17.667 -10.630 1.00 95.62 279 GLN A C 1
ATOM 2256 O O . GLN A 1 279 ? -23.623 16.908 -9.903 1.00 95.62 279 GLN A O 1
ATOM 2261 N N . PRO A 1 280 ? -22.716 18.935 -10.260 1.00 95.81 280 PRO A N 1
ATOM 2262 C CA . PRO A 1 280 ? -23.172 19.490 -8.984 1.00 95.81 280 PRO A CA 1
ATOM 2263 C C . PRO A 1 280 ? -24.669 19.278 -8.710 1.00 95.81 280 PRO A C 1
ATOM 2265 O O . PRO A 1 280 ? -25.056 18.951 -7.587 1.00 95.81 280 PRO A O 1
ATOM 2268 N N . GLU A 1 281 ? -25.510 19.361 -9.741 1.00 96.12 281 GLU A N 1
ATOM 2269 C CA . GLU A 1 281 ? -26.964 19.175 -9.662 1.00 96.12 281 GLU A CA 1
ATOM 2270 C C . GLU A 1 281 ? -27.360 17.704 -9.443 1.00 96.12 281 GLU A C 1
ATOM 2272 O O . GLU A 1 281 ? -28.428 17.414 -8.904 1.00 96.12 281 GLU A O 1
ATOM 2277 N N . GLN A 1 282 ? -26.493 16.757 -9.817 1.00 96.88 282 GLN A N 1
ATOM 2278 C CA . GLN A 1 282 ? -26.706 15.315 -9.650 1.00 96.88 282 GLN A CA 1
ATOM 2279 C C . GLN A 1 282 ? -26.354 14.819 -8.242 1.00 96.88 282 GLN A C 1
ATOM 2281 O O . GLN A 1 282 ? -26.705 13.691 -7.892 1.00 96.88 282 GLN A O 1
ATOM 2286 N N . ARG A 1 283 ? -25.696 15.640 -7.410 1.00 95.88 283 ARG A N 1
ATOM 2287 C CA . ARG A 1 283 ? -25.334 15.277 -6.030 1.00 95.88 283 ARG A CA 1
ATOM 2288 C C . ARG A 1 283 ? -26.524 14.715 -5.253 1.00 95.88 283 ARG A C 1
ATOM 2290 O O . ARG A 1 283 ? -26.429 13.639 -4.668 1.00 95.88 283 ARG A O 1
ATOM 2297 N N . ARG A 1 284 ? -27.655 15.422 -5.296 1.00 96.12 284 ARG A N 1
ATOM 2298 C CA . ARG A 1 284 ? -28.872 15.031 -4.579 1.00 96.12 284 ARG A CA 1
ATOM 2299 C C . ARG A 1 284 ? -29.440 13.705 -5.087 1.00 96.12 284 ARG A C 1
ATOM 2301 O O . ARG A 1 284 ? -29.901 12.905 -4.287 1.00 96.12 284 ARG A O 1
ATOM 2308 N N . VAL A 1 285 ? -29.338 13.435 -6.389 1.00 97.31 285 VAL A N 1
ATOM 2309 C CA . VAL A 1 285 ? -29.775 12.160 -6.981 1.00 97.31 285 VAL A CA 1
ATOM 2310 C C . VAL A 1 285 ? -28.965 10.993 -6.410 1.00 97.31 285 VAL A C 1
ATOM 2312 O O . VAL A 1 285 ? -29.534 9.973 -6.029 1.00 97.31 285 VAL A O 1
ATOM 2315 N N . VAL A 1 286 ? -27.642 11.146 -6.293 1.00 97.25 286 VAL A N 1
ATOM 2316 C CA . VAL A 1 286 ? -26.768 10.123 -5.689 1.00 97.25 286 VAL A CA 1
ATOM 2317 C C . VAL A 1 286 ? -27.141 9.870 -4.225 1.00 97.25 286 VAL A C 1
ATOM 2319 O O . VAL A 1 286 ? -27.281 8.714 -3.820 1.00 97.25 286 VAL A O 1
ATOM 2322 N N . GLU A 1 287 ? -27.323 10.938 -3.444 1.00 96.38 287 GLU A N 1
ATOM 2323 C CA . GLU A 1 287 ? -27.714 10.860 -2.030 1.00 96.38 287 GLU A CA 1
ATOM 2324 C C . GLU A 1 287 ? -29.078 10.161 -1.873 1.00 96.38 287 GLU A C 1
ATOM 2326 O O . GLU A 1 287 ? -29.172 9.170 -1.149 1.00 96.38 287 GLU A O 1
ATOM 2331 N N . GLU A 1 288 ? -30.094 10.565 -2.642 1.00 97.50 288 GLU A N 1
ATOM 2332 C CA . GLU A 1 288 ? -31.441 9.978 -2.618 1.00 97.50 288 GLU A CA 1
ATOM 2333 C C . GLU A 1 288 ? -31.453 8.493 -3.017 1.00 97.50 288 GLU A C 1
ATOM 2335 O O . GLU A 1 288 ? -32.201 7.698 -2.441 1.00 97.50 288 GLU A O 1
ATOM 2340 N N . ILE A 1 289 ? -30.623 8.076 -3.983 1.00 98.19 289 ILE A N 1
ATOM 2341 C CA . ILE A 1 289 ? -30.485 6.653 -4.326 1.00 98.19 289 ILE A CA 1
ATOM 2342 C C . ILE A 1 289 ? -29.906 5.887 -3.134 1.00 98.19 289 ILE A C 1
ATOM 2344 O O . ILE A 1 289 ? -30.444 4.844 -2.754 1.00 98.19 289 ILE A O 1
ATOM 2348 N N . PHE A 1 290 ? -28.834 6.382 -2.517 1.00 97.19 290 PHE A N 1
ATOM 2349 C CA . PHE A 1 290 ? -28.252 5.714 -1.356 1.00 97.19 290 PHE A CA 1
ATOM 2350 C C . PHE A 1 290 ? -29.209 5.667 -0.158 1.00 97.19 290 PHE A C 1
ATOM 2352 O O . PHE A 1 290 ? -29.284 4.631 0.508 1.00 97.19 290 PHE A O 1
ATOM 2359 N N . GLU A 1 291 ? -29.969 6.732 0.094 1.00 96.81 291 GLU A N 1
ATOM 2360 C CA . GLU A 1 291 ? -31.002 6.779 1.133 1.00 96.81 291 GLU A CA 1
ATOM 2361 C C . GLU A 1 291 ? -32.114 5.760 0.868 1.00 96.81 291 GLU A C 1
ATOM 2363 O O . GLU A 1 291 ? -32.453 4.975 1.754 1.00 96.81 291 GLU A O 1
ATOM 2368 N N . ARG A 1 292 ? -32.621 5.684 -0.371 1.00 97.88 292 ARG A N 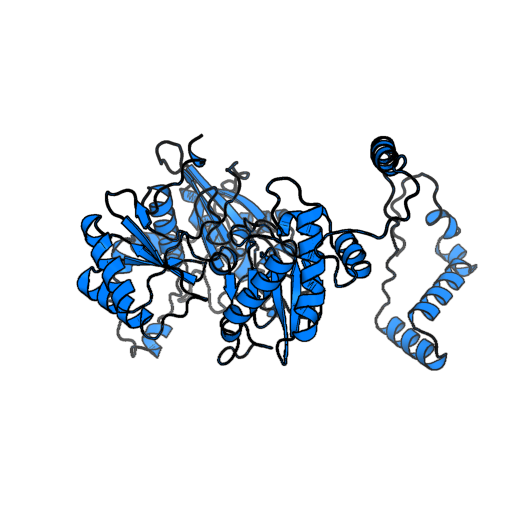1
ATOM 2369 C CA . ARG A 1 292 ? -33.671 4.733 -0.778 1.00 97.88 292 ARG A CA 1
ATOM 2370 C C . ARG A 1 292 ? -33.282 3.276 -0.529 1.00 97.88 292 ARG A C 1
ATOM 2372 O O . ARG A 1 292 ? -34.131 2.464 -0.169 1.00 97.88 292 ARG A O 1
ATOM 2379 N N . TYR A 1 293 ? -32.009 2.933 -0.727 1.00 97.56 293 TYR A N 1
ATOM 2380 C CA . TYR A 1 293 ? -31.490 1.590 -0.448 1.00 97.56 293 TYR A CA 1
ATOM 2381 C C . TYR A 1 293 ? -30.993 1.405 0.995 1.00 97.56 293 TYR A C 1
ATOM 2383 O O . TYR A 1 293 ? -30.538 0.309 1.328 1.00 97.56 293 TYR A O 1
ATOM 2391 N N . GLY A 1 294 ? -31.069 2.432 1.847 1.00 95.50 294 GLY A N 1
ATOM 2392 C CA . GLY A 1 294 ? -30.631 2.375 3.244 1.00 95.50 294 GLY A CA 1
ATOM 2393 C C . GLY A 1 294 ? -29.118 2.212 3.412 1.00 95.50 294 GLY A C 1
ATOM 2394 O O . GLY A 1 294 ? -28.671 1.581 4.365 1.00 95.50 294 GLY A O 1
ATOM 2395 N N . VAL A 1 295 ? -28.324 2.721 2.464 1.00 93.94 295 VAL A N 1
ATOM 2396 C CA . VAL A 1 295 ? -26.852 2.591 2.449 1.00 93.94 295 VAL A CA 1
ATOM 2397 C C . VAL A 1 295 ? -26.123 3.933 2.471 1.00 93.94 295 VAL A C 1
ATOM 2399 O O . VAL A 1 295 ? -24.898 3.961 2.364 1.00 93.94 295 VAL A O 1
ATOM 2402 N N . TYR A 1 296 ? -26.850 5.044 2.601 1.00 90.00 296 TYR A N 1
ATOM 2403 C CA . TYR A 1 296 ? -26.236 6.357 2.752 1.00 90.00 296 TYR A CA 1
ATOM 2404 C C . TYR A 1 296 ? -25.414 6.424 4.045 1.00 90.00 296 TYR A C 1
ATOM 2406 O O . TYR A 1 296 ? -25.891 6.056 5.120 1.00 90.00 296 TYR A O 1
ATOM 2414 N N . ARG A 1 297 ? -24.167 6.895 3.938 1.00 83.69 297 ARG A N 1
ATOM 2415 C CA . ARG A 1 297 ? -23.275 7.111 5.081 1.00 83.69 297 ARG A CA 1
ATOM 2416 C C . ARG A 1 297 ? -22.765 8.544 5.056 1.00 83.69 297 ARG A C 1
ATOM 2418 O O . ARG A 1 297 ? -21.992 8.918 4.175 1.00 83.69 297 ARG A O 1
ATOM 2425 N N . ASP A 1 298 ? -23.175 9.314 6.057 1.00 85.88 298 ASP A N 1
ATOM 2426 C CA . ASP A 1 298 ? -22.598 10.624 6.336 1.00 85.88 298 ASP A CA 1
ATOM 2427 C C . ASP A 1 298 ? -21.159 10.438 6.835 1.00 85.88 298 ASP A C 1
ATOM 2429 O O . ASP A 1 298 ? -20.929 9.960 7.946 1.00 85.88 298 ASP A O 1
ATOM 2433 N N . VAL A 1 299 ? -20.194 10.794 5.987 1.00 84.12 299 VAL A N 1
ATOM 2434 C CA . VAL A 1 299 ? -18.751 10.647 6.227 1.00 84.12 299 VAL A CA 1
ATOM 2435 C C . VAL A 1 299 ? -18.248 11.363 7.473 1.00 84.12 299 VAL A C 1
ATOM 2437 O O . VAL A 1 299 ? -17.265 10.898 8.055 1.00 84.12 299 VAL A O 1
ATOM 2440 N N . ASP A 1 300 ? -18.919 12.433 7.901 1.00 84.56 300 ASP A N 1
ATOM 2441 C CA . ASP A 1 300 ? -18.552 13.182 9.106 1.00 84.56 300 ASP A CA 1
ATOM 2442 C C . ASP A 1 300 ? -19.032 12.482 10.386 1.00 84.56 300 ASP A C 1
ATOM 2444 O O . ASP A 1 300 ? -18.523 12.741 11.477 1.00 84.56 300 ASP A O 1
ATOM 2448 N N . ARG A 1 301 ? -19.973 11.539 10.257 1.00 87.50 301 ARG A N 1
ATOM 2449 C CA . ARG A 1 301 ? -20.507 10.724 11.360 1.00 87.50 301 ARG A CA 1
ATOM 2450 C C . ARG A 1 301 ? -19.929 9.316 11.413 1.00 87.50 301 ARG A C 1
ATOM 2452 O O . ARG A 1 301 ? -20.222 8.572 12.348 1.00 87.50 301 ARG A O 1
ATOM 2459 N N . ILE A 1 302 ? -19.137 8.921 10.419 1.00 88.06 302 ILE A N 1
ATOM 2460 C CA . ILE A 1 302 ? -18.462 7.625 10.432 1.00 88.06 302 ILE A CA 1
ATOM 2461 C C . ILE A 1 302 ? -17.393 7.645 11.526 1.00 88.06 302 ILE A C 1
ATOM 2463 O O . ILE A 1 302 ? -16.538 8.532 11.564 1.00 88.06 302 ILE A O 1
ATOM 2467 N N . ASP A 1 303 ? -17.414 6.624 12.383 1.00 90.88 303 ASP A N 1
ATOM 2468 C CA . ASP A 1 303 ? -16.354 6.396 13.359 1.00 90.88 303 ASP A CA 1
ATOM 2469 C C . ASP A 1 303 ? -14.989 6.346 12.655 1.00 90.88 303 ASP A C 1
ATOM 2471 O O . ASP A 1 303 ? -14.771 5.573 11.716 1.00 90.88 303 ASP A O 1
ATOM 2475 N N . GLN A 1 304 ? -14.051 7.171 13.114 1.00 91.38 304 GLN A N 1
ATOM 2476 C CA . GLN A 1 304 ? -12.759 7.329 12.455 1.00 91.38 304 GLN A CA 1
ATOM 2477 C C . GLN A 1 304 ? -11.912 6.043 12.469 1.00 91.38 304 GLN A C 1
ATOM 2479 O O . GLN A 1 304 ? -11.063 5.859 11.597 1.00 91.38 304 GLN A O 1
ATOM 2484 N N . LEU A 1 305 ? -12.160 5.128 13.412 1.00 92.44 305 LEU A N 1
ATOM 2485 C CA . LEU A 1 305 ? -11.539 3.805 13.433 1.00 92.44 305 LEU A CA 1
ATOM 2486 C C . LEU A 1 305 ? -12.057 2.937 12.277 1.00 92.44 305 LEU A C 1
ATOM 2488 O O . LEU A 1 305 ? -11.261 2.305 11.588 1.00 92.44 305 LEU A O 1
ATOM 2492 N N . VAL A 1 306 ? -13.370 2.957 12.019 1.00 93.50 306 VAL A N 1
ATOM 2493 C CA . VAL A 1 306 ? -13.993 2.249 10.885 1.00 93.50 306 VAL A CA 1
ATOM 2494 C C . VAL A 1 306 ? -13.492 2.828 9.563 1.00 93.50 306 VAL A C 1
ATOM 2496 O O . VAL A 1 306 ? -13.112 2.087 8.661 1.00 93.50 306 VAL A O 1
ATOM 2499 N N . ARG A 1 307 ? -13.411 4.159 9.470 1.00 93.75 307 ARG A N 1
ATOM 2500 C CA . ARG A 1 307 ? -12.931 4.875 8.280 1.00 93.75 307 ARG A CA 1
ATOM 2501 C C . ARG A 1 307 ? -11.512 4.470 7.858 1.00 93.75 307 ARG A C 1
ATOM 2503 O O . ARG A 1 307 ? -11.231 4.380 6.666 1.00 93.75 307 ARG A O 1
ATOM 2510 N N . LYS A 1 308 ? -10.626 4.225 8.828 1.00 95.12 308 LYS A N 1
ATOM 2511 C CA . LYS A 1 308 ? -9.204 3.891 8.610 1.00 95.12 308 LYS A CA 1
ATOM 2512 C C . LYS A 1 308 ? -8.912 2.388 8.641 1.00 95.12 308 LYS A C 1
ATOM 2514 O O . LYS A 1 308 ? -7.746 1.988 8.559 1.00 95.12 308 LYS A O 1
ATOM 2519 N N . ALA A 1 309 ? -9.945 1.563 8.784 1.00 97.38 309 ALA A N 1
ATOM 2520 C CA . ALA A 1 309 ? -9.816 0.130 8.953 1.00 97.38 309 ALA A CA 1
ATOM 2521 C C . ALA A 1 309 ? -9.796 -0.636 7.628 1.00 97.38 309 ALA A C 1
ATOM 2523 O O . ALA A 1 309 ? -10.486 -0.289 6.676 1.00 97.38 309 ALA A O 1
ATOM 2524 N N . MET A 1 310 ? -9.027 -1.727 7.580 1.00 98.38 310 MET A N 1
ATOM 2525 C CA . MET A 1 310 ? -9.059 -2.677 6.461 1.00 98.38 310 MET A CA 1
ATOM 2526 C C . MET A 1 310 ? -8.821 -4.108 6.926 1.00 98.38 310 MET A C 1
ATOM 2528 O O . MET A 1 310 ? -7.905 -4.376 7.710 1.00 98.38 310 MET A O 1
ATOM 2532 N N . ALA A 1 311 ? -9.551 -5.051 6.338 1.00 98.81 311 ALA A N 1
ATOM 2533 C CA . ALA A 1 311 ? -9.297 -6.474 6.494 1.00 98.81 311 ALA A CA 1
ATOM 2534 C C . ALA A 1 311 ? -9.114 -7.179 5.143 1.00 98.81 311 ALA A C 1
ATOM 2536 O O . ALA A 1 311 ? -9.646 -6.761 4.114 1.00 98.81 311 ALA A O 1
ATOM 2537 N N . CYS A 1 312 ? -8.326 -8.259 5.125 1.00 98.81 312 CYS A N 1
ATOM 2538 C CA . CYS A 1 312 ? -8.271 -9.132 3.951 1.00 98.81 312 CYS A CA 1
ATOM 2539 C C . CYS A 1 312 ? -9.458 -10.110 3.946 1.00 98.81 312 CYS A C 1
ATOM 2541 O O . CYS A 1 312 ? -10.029 -10.353 5.009 1.00 98.81 312 CYS A O 1
ATOM 2543 N N . PRO A 1 313 ? -9.782 -10.741 2.801 1.00 98.75 313 PRO A N 1
ATOM 2544 C CA . PRO A 1 313 ? -10.906 -11.673 2.741 1.00 98.75 313 PRO A CA 1
ATOM 2545 C C . PRO A 1 313 ? -10.809 -12.826 3.743 1.00 98.75 313 PRO A C 1
ATOM 2547 O O . PRO A 1 313 ? -11.789 -13.154 4.397 1.00 98.75 313 PRO A O 1
ATOM 2550 N N . ALA A 1 314 ? -9.613 -13.409 3.895 1.00 98.69 314 ALA A N 1
ATOM 2551 C CA . ALA A 1 314 ? -9.381 -14.586 4.731 1.00 98.69 314 ALA A CA 1
ATOM 2552 C C . ALA A 1 314 ? -10.404 -15.715 4.451 1.00 98.69 314 ALA A C 1
ATOM 2554 O O . ALA A 1 314 ? -10.648 -16.051 3.288 1.00 98.69 314 ALA A O 1
ATOM 2555 N N . LEU A 1 315 ? -10.950 -16.347 5.489 1.00 98.00 315 LEU A N 1
ATOM 2556 C CA . LEU A 1 315 ? -11.987 -17.366 5.350 1.00 98.00 315 LEU A CA 1
ATOM 2557 C C . LEU A 1 315 ? -13.293 -16.759 4.789 1.00 98.00 315 LEU A C 1
ATOM 2559 O O . LEU A 1 315 ? -13.604 -15.601 5.064 1.00 98.00 315 LEU A O 1
ATOM 2563 N N . PRO A 1 316 ? -14.084 -17.522 4.010 1.00 97.81 316 PRO A N 1
ATOM 2564 C CA . PRO A 1 316 ? -13.979 -18.971 3.800 1.00 97.81 316 PRO A CA 1
ATOM 2565 C C . PRO A 1 316 ? -13.197 -19.394 2.546 1.00 97.81 316 PRO A C 1
ATOM 2567 O O . PRO A 1 316 ? -12.921 -20.576 2.388 1.00 97.81 316 PRO A O 1
ATOM 2570 N N . LEU A 1 317 ? -12.859 -18.465 1.643 1.00 98.44 317 LEU A N 1
ATOM 2571 C CA . LEU A 1 317 ? -12.337 -18.816 0.313 1.00 98.44 317 LEU A CA 1
ATOM 2572 C C . LEU A 1 317 ? -10.815 -18.714 0.184 1.00 98.44 317 LEU A C 1
ATOM 2574 O O . LEU A 1 317 ? -10.251 -19.291 -0.741 1.00 98.44 317 LEU A O 1
ATOM 2578 N N . CYS A 1 318 ? -10.127 -17.979 1.064 1.00 98.56 318 CYS A N 1
ATOM 2579 C CA . CYS A 1 318 ? -8.670 -17.913 1.002 1.00 98.56 318 CYS A CA 1
ATOM 2580 C C . CYS A 1 318 ? -8.069 -19.237 1.504 1.00 98.56 318 CYS A C 1
ATOM 2582 O O . CYS A 1 318 ? -8.171 -19.521 2.699 1.00 98.56 318 CYS A O 1
ATOM 2584 N N . PRO A 1 319 ? -7.347 -19.997 0.660 1.00 98.12 319 PRO A N 1
ATOM 2585 C CA . PRO A 1 319 ? -6.783 -21.290 1.054 1.00 98.12 319 PRO A CA 1
ATOM 2586 C C . PRO A 1 319 ? -5.589 -21.154 2.010 1.00 98.12 319 PRO A C 1
ATOM 2588 O O . PRO A 1 319 ? -5.085 -22.143 2.527 1.00 98.12 319 PRO A O 1
ATOM 2591 N N . LEU A 1 320 ? -5.098 -19.928 2.216 1.00 98.12 320 LEU A N 1
ATOM 2592 C CA . LEU A 1 320 ? -3.960 -19.622 3.084 1.00 98.12 320 LEU A CA 1
ATOM 2593 C C . LEU A 1 320 ? -4.392 -19.030 4.431 1.00 98.12 320 LEU A C 1
ATOM 2595 O O . LEU A 1 320 ? -3.533 -18.694 5.246 1.00 98.12 320 LEU A O 1
ATOM 2599 N N . ALA A 1 321 ? -5.693 -18.805 4.639 1.00 98.31 321 ALA A N 1
ATOM 2600 C CA . ALA A 1 321 ? -6.189 -18.229 5.878 1.00 98.31 321 ALA A CA 1
ATOM 2601 C C . ALA A 1 321 ? -6.027 -19.221 7.036 1.00 98.31 321 ALA A C 1
ATOM 2603 O O . ALA A 1 321 ? -6.378 -20.389 6.921 1.00 98.31 321 ALA A O 1
ATOM 2604 N N . ILE A 1 322 ? -5.497 -18.728 8.154 1.00 98.38 322 ILE A N 1
ATOM 2605 C CA . ILE A 1 322 ? -5.366 -19.477 9.410 1.00 98.38 322 ILE A CA 1
ATOM 2606 C C . ILE A 1 322 ? -6.587 -19.201 10.302 1.00 98.38 322 ILE A C 1
ATOM 2608 O O . ILE A 1 322 ? -7.054 -20.079 11.019 1.00 98.38 322 ILE A O 1
ATOM 2612 N N . THR A 1 323 ? -7.108 -17.974 10.239 1.00 98.50 323 THR A N 1
ATOM 2613 C CA . THR A 1 323 ? -8.305 -17.509 10.951 1.00 98.50 323 THR A CA 1
ATOM 2614 C C . THR A 1 323 ? -9.027 -16.438 10.125 1.00 98.50 323 THR A C 1
ATOM 2616 O O . THR A 1 323 ? -8.581 -16.080 9.031 1.00 98.50 323 THR A O 1
ATOM 2619 N N . GLU A 1 324 ? -10.151 -15.944 10.638 1.00 98.50 324 GLU A N 1
ATOM 2620 C CA . GLU A 1 324 ? -10.952 -14.863 10.063 1.00 98.50 324 GLU A CA 1
ATOM 2621 C C . GLU A 1 324 ? -10.184 -13.545 9.885 1.00 98.50 324 GLU A C 1
ATOM 2623 O O . GLU A 1 324 ? -9.133 -13.312 10.482 1.00 98.50 324 GLU A O 1
ATOM 2628 N N . ALA A 1 325 ? -10.743 -12.672 9.046 1.00 98.69 325 ALA A N 1
ATOM 2629 C CA . ALA A 1 325 ? -10.399 -11.257 9.023 1.00 98.69 325 ALA A CA 1
ATOM 2630 C C . ALA A 1 325 ? -11.625 -10.411 8.646 1.00 98.69 325 ALA A C 1
ATOM 2632 O O . ALA A 1 325 ? -12.304 -9.895 9.525 1.00 98.69 325 ALA A O 1
ATOM 2633 N N . GLU A 1 326 ? -11.974 -10.333 7.358 1.00 98.56 326 GLU A N 1
ATOM 2634 C CA . GLU A 1 326 ? -13.101 -9.527 6.861 1.00 98.56 326 GLU A CA 1
ATOM 2635 C C . GLU A 1 326 ? -14.409 -9.738 7.634 1.00 98.56 326 GLU A C 1
ATOM 2637 O O . GLU A 1 326 ? -15.057 -8.767 8.023 1.00 98.56 326 GLU A O 1
ATOM 2642 N N . ARG A 1 327 ? -14.798 -10.998 7.867 1.00 98.06 327 ARG A N 1
ATOM 2643 C CA . ARG A 1 327 ? -16.108 -11.339 8.444 1.00 98.06 327 ARG A CA 1
ATOM 2644 C C . ARG A 1 327 ? -16.278 -10.910 9.900 1.00 98.06 327 ARG A C 1
ATOM 2646 O O . ARG A 1 327 ? -17.409 -10.708 10.322 1.00 98.06 327 ARG A O 1
ATOM 2653 N N . VAL A 1 328 ? -15.177 -10.775 10.640 1.00 97.62 328 VAL A N 1
ATOM 2654 C CA . VAL A 1 328 ? -15.178 -10.422 12.071 1.00 97.62 328 VAL A CA 1
ATOM 2655 C C . VAL A 1 328 ? -14.701 -8.994 12.327 1.00 97.62 328 VAL A C 1
ATOM 2657 O O . VAL A 1 328 ? -14.800 -8.510 13.451 1.00 97.62 328 VAL A O 1
ATOM 2660 N N . MET A 1 329 ? -14.187 -8.309 11.301 1.00 97.75 329 MET A N 1
ATOM 2661 C CA . MET A 1 329 ? -13.652 -6.955 11.425 1.00 97.75 329 MET A CA 1
ATOM 2662 C C . MET A 1 329 ? -14.671 -5.953 12.000 1.00 97.75 329 MET A C 1
ATOM 2664 O O . MET A 1 329 ? -14.274 -5.215 12.898 1.00 97.75 329 MET A O 1
ATOM 2668 N N . PRO A 1 330 ? -15.958 -5.923 11.581 1.00 96.06 330 PRO A N 1
ATOM 2669 C CA . PRO A 1 330 ? -16.934 -4.994 12.162 1.00 96.06 330 PRO A CA 1
ATOM 2670 C C . PRO A 1 330 ? -17.111 -5.169 13.678 1.00 96.06 330 PRO A C 1
ATOM 2672 O O . PRO A 1 330 ? -16.978 -4.203 14.421 1.00 96.06 330 PRO A O 1
ATOM 2675 N N . GLU A 1 331 ? -17.290 -6.407 14.149 1.00 96.38 331 GLU A N 1
ATOM 2676 C CA . GLU A 1 331 ? -17.415 -6.718 15.583 1.00 96.38 331 GLU A CA 1
ATOM 2677 C C . GLU A 1 331 ? -16.138 -6.345 16.357 1.00 96.38 331 GLU A C 1
ATOM 2679 O O . GLU A 1 331 ? -16.194 -5.796 17.457 1.00 96.38 331 GLU A O 1
ATOM 2684 N N . HIS A 1 332 ? -14.958 -6.583 15.772 1.00 96.75 332 HIS A N 1
ATOM 2685 C CA . HIS A 1 332 ? -13.695 -6.188 16.401 1.00 96.75 332 HIS A CA 1
ATOM 2686 C C . HIS A 1 332 ? -13.551 -4.666 16.495 1.00 96.75 332 HIS A C 1
ATOM 2688 O O . HIS A 1 332 ? -13.012 -4.175 17.484 1.00 96.75 332 HIS A O 1
ATOM 2694 N N . LEU A 1 333 ? -14.029 -3.915 15.501 1.00 96.94 333 LEU A N 1
ATOM 2695 C CA . LEU A 1 333 ? -14.023 -2.453 15.535 1.00 96.94 333 LEU A CA 1
ATOM 2696 C C . LEU A 1 333 ? -14.951 -1.915 16.627 1.00 96.94 333 LEU A C 1
ATOM 2698 O O . LEU A 1 333 ? -14.540 -1.033 17.378 1.00 96.94 333 LEU A O 1
ATOM 2702 N N . GLU A 1 334 ? -16.153 -2.478 16.766 1.00 96.25 334 GLU A N 1
ATOM 2703 C CA . GLU A 1 334 ? -17.082 -2.145 17.855 1.00 96.25 334 GLU A CA 1
ATOM 2704 C C . GLU A 1 334 ? -16.458 -2.428 19.226 1.00 96.25 334 GLU A C 1
ATOM 2706 O O . GLU A 1 334 ? -16.476 -1.572 20.114 1.00 96.25 334 GLU A O 1
ATOM 2711 N N . ARG A 1 335 ? -15.822 -3.595 19.380 1.00 96.25 335 ARG A N 1
ATOM 2712 C CA . ARG A 1 335 ? -15.128 -3.985 20.611 1.00 96.25 335 ARG A CA 1
ATOM 2713 C C . ARG A 1 335 ? -13.965 -3.047 20.940 1.00 96.25 335 ARG A C 1
ATOM 2715 O O . ARG A 1 335 ? -13.871 -2.569 22.066 1.00 96.25 335 ARG A O 1
ATOM 2722 N N . VAL A 1 336 ? -13.114 -2.716 19.967 1.00 97.19 336 VAL A N 1
ATOM 2723 C CA . VAL A 1 336 ? -12.010 -1.757 20.161 1.00 97.19 336 VAL A CA 1
ATOM 2724 C C . VAL A 1 336 ? -12.541 -0.364 20.501 1.00 97.19 336 VAL A C 1
ATOM 2726 O O . VAL A 1 336 ? -12.010 0.279 21.407 1.00 97.19 336 VAL A O 1
ATOM 2729 N N . ARG A 1 337 ? -13.618 0.094 19.852 1.00 96.12 337 ARG A N 1
ATOM 2730 C CA . ARG A 1 337 ? -14.264 1.367 20.195 1.00 96.12 337 ARG A CA 1
ATOM 2731 C C . ARG A 1 337 ? -14.806 1.363 21.625 1.00 96.12 337 ARG A C 1
ATOM 2733 O O . ARG A 1 337 ? -14.632 2.356 22.328 1.00 96.12 337 ARG A O 1
ATOM 2740 N N . ALA A 1 338 ? -15.402 0.266 22.085 1.00 96.44 338 ALA A N 1
ATOM 2741 C CA . ALA A 1 338 ? -15.858 0.145 23.467 1.00 96.44 338 ALA A CA 1
ATOM 2742 C C . ALA A 1 338 ? -14.692 0.255 24.468 1.00 96.44 338 ALA A C 1
ATOM 2744 O O . ALA A 1 338 ? -14.810 0.968 25.464 1.00 96.44 338 ALA A O 1
ATOM 2745 N N . ILE A 1 339 ? -13.546 -0.377 24.183 1.00 96.44 339 ILE A N 1
ATOM 2746 C CA . ILE A 1 339 ? -12.340 -0.280 25.024 1.00 96.44 339 ILE A CA 1
ATOM 2747 C C . ILE A 1 339 ? -11.793 1.159 25.033 1.00 96.44 339 ILE A C 1
ATOM 2749 O O . ILE A 1 339 ? -11.489 1.697 26.096 1.00 96.44 339 ILE A O 1
ATOM 2753 N N . LEU A 1 340 ? -11.734 1.825 23.874 1.00 95.88 340 LEU A N 1
ATOM 2754 C CA . LEU A 1 340 ? -11.359 3.243 23.789 1.00 95.88 340 LEU A CA 1
ATOM 2755 C C . LEU A 1 340 ? -12.303 4.127 24.615 1.00 95.88 340 LEU A C 1
ATOM 2757 O O . LEU A 1 340 ? -11.845 4.999 25.349 1.00 95.88 340 LEU A O 1
ATOM 2761 N N . GLY A 1 341 ? -13.611 3.866 24.549 1.00 95.00 341 GLY A N 1
ATOM 2762 C CA . GLY A 1 341 ? -14.618 4.556 25.352 1.00 95.00 341 GLY A CA 1
ATOM 2763 C C . GLY A 1 341 ? -14.406 4.377 26.857 1.00 95.00 341 GLY A C 1
ATOM 2764 O O . GLY A 1 341 ? -14.474 5.362 27.589 1.00 95.00 341 GLY A O 1
ATOM 2765 N N . LYS A 1 342 ? -14.062 3.164 27.319 1.00 93.81 342 LYS A N 1
ATOM 2766 C CA . LYS A 1 342 ? -13.698 2.896 28.726 1.00 93.81 342 LYS A CA 1
ATOM 2767 C C . LYS A 1 342 ? -12.449 3.663 29.165 1.00 93.81 342 LYS A C 1
ATOM 2769 O O . LYS A 1 342 ? -12.431 4.212 30.261 1.00 93.81 342 LYS A O 1
ATOM 2774 N N . ALA A 1 343 ? -11.448 3.782 28.291 1.00 93.25 343 ALA A N 1
ATOM 2775 C CA . ALA A 1 343 ? -10.282 4.639 28.519 1.00 93.25 343 ALA A CA 1
ATOM 2776 C C . ALA A 1 343 ? -10.617 6.147 28.412 1.00 93.25 343 ALA A C 1
ATOM 2778 O O . ALA A 1 343 ? -9.784 7.011 28.690 1.00 93.25 343 ALA A O 1
ATOM 2779 N N . GLY A 1 344 ? -11.844 6.500 28.017 1.00 92.50 344 GLY A N 1
ATOM 2780 C CA . GLY A 1 344 ? -12.315 7.867 27.816 1.00 92.50 344 GLY A CA 1
ATOM 2781 C C . GLY A 1 344 ? -11.673 8.557 26.611 1.00 92.50 344 GLY A C 1
ATOM 2782 O O . GLY A 1 344 ? -11.356 9.744 26.702 1.00 92.50 344 GLY A O 1
ATOM 2783 N N . ILE A 1 345 ? -11.433 7.813 25.530 1.00 92.25 345 ILE A N 1
ATOM 2784 C CA . ILE A 1 345 ? -10.967 8.305 24.229 1.00 92.25 345 ILE A CA 1
ATOM 2785 C C . ILE A 1 345 ? -12.182 8.432 23.290 1.00 92.25 345 ILE A C 1
ATOM 2787 O O . ILE A 1 345 ? -12.878 7.438 23.053 1.00 92.25 345 ILE A O 1
ATOM 2791 N N . PRO A 1 346 ? -12.475 9.631 22.751 1.00 89.00 346 PRO A N 1
ATOM 2792 C CA . PRO A 1 346 ? -13.691 9.871 21.978 1.00 89.00 346 PRO A CA 1
ATOM 2793 C C . PRO A 1 346 ? -13.644 9.252 20.563 1.00 89.00 346 PRO A C 1
ATOM 2795 O O . PRO A 1 346 ? -12.563 8.972 20.042 1.00 89.00 346 PRO A O 1
ATOM 2798 N N . PRO A 1 347 ? -14.800 9.094 19.882 1.00 86.38 347 PRO A N 1
ATOM 2799 C CA . PRO A 1 347 ? -14.879 8.611 18.494 1.00 86.38 347 PRO A CA 1
ATOM 2800 C C . PRO A 1 347 ? -14.116 9.433 17.447 1.00 86.38 347 PRO A C 1
ATOM 2802 O O . PRO A 1 347 ? -13.750 8.906 16.396 1.00 86.38 347 PRO A O 1
ATOM 2805 N N . SER A 1 348 ? -13.862 10.714 17.732 1.00 83.88 348 SER A N 1
ATOM 2806 C CA . SER A 1 348 ? -13.047 11.595 16.887 1.00 83.88 348 SER A CA 1
ATOM 2807 C C . SER A 1 348 ? -11.567 11.204 16.878 1.00 83.88 348 SER A C 1
ATOM 2809 O O . SER A 1 348 ? -10.857 11.502 15.917 1.00 83.88 348 SER A O 1
ATOM 2811 N N . GLU A 1 349 ? -11.100 10.501 17.910 1.00 85.69 349 GLU A N 1
ATOM 2812 C CA . GLU A 1 349 ? -9.753 9.955 17.976 1.00 85.69 349 GLU A CA 1
ATOM 2813 C C . GLU A 1 349 ? -9.723 8.515 17.462 1.00 85.69 349 GLU A C 1
ATOM 2815 O O . GLU A 1 349 ? -10.611 7.689 17.714 1.00 85.69 349 GLU A O 1
ATOM 2820 N N . SER A 1 350 ? -8.693 8.226 16.673 1.00 89.06 350 SER A N 1
ATOM 2821 C CA . SER A 1 350 ? -8.539 6.966 15.957 1.00 89.06 350 SER A CA 1
ATOM 2822 C C . SER A 1 350 ? -7.099 6.753 15.537 1.00 89.06 350 SER A C 1
ATOM 2824 O O . SER A 1 350 ? -6.275 7.666 15.565 1.00 89.06 350 SER A O 1
ATOM 2826 N N . PHE A 1 351 ? -6.848 5.548 15.056 1.00 96.50 351 PHE A N 1
ATOM 2827 C CA . PHE A 1 351 ? -5.588 5.121 14.488 1.00 96.50 351 PHE A CA 1
ATOM 2828 C C . PHE A 1 351 ? -5.862 4.173 13.321 1.00 96.50 351 PHE A C 1
ATOM 2830 O O . PHE A 1 351 ? -6.968 3.649 13.165 1.00 96.50 351 PHE A O 1
ATOM 2837 N N . VAL A 1 352 ? -4.860 3.954 12.477 1.00 98.06 352 VAL A N 1
ATOM 2838 C CA . VAL A 1 352 ? -4.959 3.000 11.371 1.00 98.06 352 VAL A CA 1
ATOM 2839 C C . VAL A 1 352 ? -4.950 1.580 11.924 1.00 98.06 352 VAL A C 1
ATOM 2841 O O . VAL A 1 352 ? -3.928 1.116 12.435 1.00 98.06 352 VAL A O 1
ATOM 2844 N N . MET A 1 353 ? -6.080 0.883 11.779 1.00 98.25 353 MET A N 1
ATOM 2845 C CA . MET A 1 353 ? -6.244 -0.507 12.200 1.00 98.25 353 MET A CA 1
ATOM 2846 C C . MET A 1 353 ? -6.313 -1.446 10.995 1.00 98.25 353 MET A C 1
ATOM 2848 O O . MET A 1 353 ? -7.046 -1.203 10.040 1.00 98.25 353 MET A O 1
ATOM 2852 N N . ARG A 1 354 ? -5.564 -2.551 11.008 1.00 98.81 354 ARG A N 1
ATOM 2853 C CA . ARG A 1 354 ? -5.580 -3.518 9.894 1.00 98.81 354 ARG A CA 1
ATOM 2854 C C . ARG A 1 354 ? -5.642 -4.960 10.388 1.00 98.81 354 ARG A C 1
ATOM 2856 O O . ARG A 1 354 ? -5.013 -5.311 11.379 1.00 98.81 354 ARG A O 1
ATOM 2863 N N . MET A 1 355 ? -6.353 -5.821 9.663 1.00 98.69 355 MET A N 1
ATOM 2864 C CA . MET A 1 355 ? -6.517 -7.233 10.024 1.00 98.69 355 MET A CA 1
ATOM 2865 C C . MET A 1 355 ? -6.216 -8.163 8.844 1.00 98.69 355 MET A C 1
ATOM 2867 O O . MET A 1 355 ? -6.613 -7.909 7.707 1.00 98.69 355 MET A O 1
ATOM 2871 N N . THR A 1 356 ? -5.499 -9.260 9.078 1.00 98.81 356 THR A N 1
ATOM 2872 C CA . THR A 1 356 ? -5.253 -10.304 8.069 1.00 98.81 356 THR A CA 1
ATOM 2873 C C . THR A 1 356 ? -5.390 -11.686 8.689 1.00 98.81 356 THR A C 1
ATOM 2875 O O . THR A 1 356 ? -4.934 -11.911 9.804 1.00 98.81 356 THR A O 1
ATOM 2878 N N . GLY A 1 357 ? -5.938 -12.648 7.947 1.00 98.69 357 GLY A N 1
ATOM 2879 C CA . GLY A 1 357 ? -6.128 -14.016 8.444 1.00 98.69 357 GLY A CA 1
ATOM 2880 C C . GLY A 1 357 ? -4.855 -14.875 8.483 1.00 98.69 357 GLY A C 1
ATOM 2881 O O . GLY A 1 357 ? -4.904 -16.014 8.932 1.00 98.69 357 GLY A O 1
ATOM 2882 N N . CYS A 1 358 ? -3.722 -14.382 7.966 1.00 98.75 358 CYS A N 1
ATOM 2883 C CA . CYS A 1 358 ? -2.432 -15.091 7.907 1.00 98.75 358 CYS A CA 1
ATOM 2884 C C . CYS A 1 358 ? -1.256 -14.098 7.704 1.00 98.75 358 CYS A C 1
ATOM 2886 O O . CYS A 1 358 ? -1.505 -12.940 7.338 1.00 98.75 358 CYS A O 1
ATOM 2888 N N . PRO A 1 359 ? 0.025 -14.514 7.843 1.00 98.56 359 PRO A N 1
ATOM 2889 C CA . PRO A 1 359 ? 1.187 -13.611 7.789 1.00 98.56 359 PRO A CA 1
ATOM 2890 C C . PRO A 1 359 ? 1.585 -13.129 6.373 1.00 98.56 359 PRO A C 1
ATOM 2892 O O . PRO A 1 359 ? 2.599 -12.457 6.187 1.00 98.56 359 PRO A O 1
ATOM 2895 N N . ASN A 1 360 ? 0.780 -13.411 5.343 1.00 98.56 360 ASN A N 1
ATOM 2896 C CA . ASN A 1 360 ? 1.024 -12.890 3.992 1.00 98.56 360 ASN A CA 1
ATOM 2897 C C . ASN A 1 360 ? 0.820 -11.366 3.880 1.00 98.56 360 ASN A C 1
ATOM 2899 O O . ASN A 1 360 ? 1.346 -10.743 2.954 1.00 98.56 360 ASN A O 1
ATOM 2903 N N . GLY A 1 361 ? 0.043 -10.776 4.796 1.00 98.00 361 GLY A N 1
ATOM 2904 C CA . GLY A 1 361 ? -0.135 -9.328 4.911 1.00 98.00 361 GLY A CA 1
ATOM 2905 C C . GLY A 1 361 ? -0.900 -8.670 3.758 1.00 98.00 361 GLY A C 1
ATOM 2906 O O . GLY A 1 361 ? -0.509 -7.597 3.304 1.00 98.00 361 GLY A O 1
ATOM 2907 N N . CYS A 1 362 ? -1.975 -9.294 3.261 1.00 98.69 362 CYS A N 1
ATOM 2908 C CA . CYS A 1 362 ? -2.739 -8.786 2.109 1.00 98.69 362 CYS A CA 1
ATOM 2909 C C . CYS A 1 362 ? -3.390 -7.415 2.360 1.00 98.69 362 CYS A C 1
ATOM 2911 O O . CYS A 1 362 ? -3.410 -6.586 1.456 1.00 98.69 362 CYS A O 1
ATOM 2913 N N . SER A 1 363 ? -3.855 -7.157 3.584 1.00 98.31 363 SER A N 1
ATOM 2914 C CA . SER A 1 363 ? -4.384 -5.858 4.026 1.00 98.31 363 SER A CA 1
ATOM 2915 C C . SER A 1 363 ? -3.293 -4.878 4.462 1.00 98.31 363 SER A C 1
ATOM 2917 O O . SER A 1 363 ? -3.611 -3.825 4.996 1.00 98.31 363 SER A O 1
ATOM 2919 N N . ARG A 1 364 ? -2.010 -5.210 4.240 1.00 98.69 364 ARG A N 1
ATOM 2920 C CA . ARG A 1 364 ? -0.834 -4.412 4.628 1.00 98.69 364 ARG A CA 1
ATOM 2921 C C . ARG A 1 364 ? -0.755 -4.137 6.150 1.00 98.69 364 ARG A C 1
ATOM 2923 O O . ARG A 1 364 ? -0.508 -3.005 6.558 1.00 98.69 364 ARG A O 1
ATOM 2930 N N . PRO A 1 365 ? -0.944 -5.146 7.021 1.00 98.75 365 PRO A N 1
ATOM 2931 C CA . PRO A 1 365 ? -1.068 -4.946 8.469 1.00 98.75 365 PRO A CA 1
ATOM 2932 C C . PRO A 1 365 ? 0.201 -4.393 9.123 1.00 98.75 365 PRO A C 1
ATOM 2934 O O . PRO A 1 365 ? 0.116 -3.670 10.102 1.00 98.75 365 PRO A O 1
ATOM 2937 N N . TYR A 1 366 ? 1.374 -4.674 8.554 1.00 98.75 366 TYR A N 1
ATOM 2938 C CA . TYR A 1 366 ? 2.664 -4.266 9.117 1.00 98.75 366 TYR A CA 1
ATOM 2939 C C . TYR A 1 366 ? 2.947 -2.765 8.999 1.00 98.75 366 TYR A C 1
ATOM 2941 O O . TYR A 1 366 ? 3.971 -2.319 9.487 1.00 98.75 366 TYR A O 1
ATOM 2949 N N . MET A 1 367 ? 2.063 -1.997 8.358 1.00 98.69 367 MET A N 1
ATOM 2950 C CA . MET A 1 367 ? 2.122 -0.530 8.308 1.00 98.69 367 MET A CA 1
ATOM 2951 C C . MET A 1 367 ? 1.117 0.129 9.266 1.00 98.69 367 MET A C 1
ATOM 2953 O O . MET A 1 367 ? 1.040 1.352 9.321 1.00 98.69 367 MET A O 1
ATOM 2957 N N . ALA A 1 368 ? 0.279 -0.664 9.942 1.00 98.69 368 ALA A N 1
ATOM 2958 C CA . ALA A 1 368 ? -0.791 -0.162 10.795 1.00 98.69 368 ALA A CA 1
ATOM 2959 C C . ALA A 1 368 ? -0.252 0.288 12.154 1.00 98.69 368 ALA A C 1
ATOM 2961 O O . ALA A 1 368 ? 0.681 -0.311 12.685 1.00 98.69 368 ALA A O 1
ATOM 2962 N N . GLU A 1 369 ? -0.896 1.283 12.751 1.00 98.81 369 GLU A N 1
ATOM 2963 C CA . GLU A 1 369 ? -0.628 1.668 14.139 1.00 98.81 369 GLU A CA 1
ATOM 2964 C C . GLU A 1 369 ? -1.025 0.537 15.102 1.00 98.81 369 GLU A C 1
ATOM 2966 O O . GLU A 1 369 ? -0.321 0.290 16.079 1.00 98.81 369 GLU A O 1
ATOM 2971 N N . LEU A 1 370 ? -2.103 -0.191 14.771 1.00 98.81 370 LEU A N 1
ATOM 2972 C CA . LEU A 1 370 ? -2.539 -1.423 15.429 1.00 98.81 370 LEU A CA 1
ATOM 2973 C C . LEU A 1 370 ? -2.944 -2.467 14.382 1.00 98.81 370 LEU A C 1
ATOM 2975 O O . LEU A 1 370 ? -3.769 -2.202 13.505 1.00 98.81 370 LEU A O 1
ATOM 2979 N N . ALA A 1 371 ? -2.409 -3.683 14.474 1.00 98.75 371 ALA A N 1
ATOM 2980 C CA . ALA A 1 371 ? -2.753 -4.753 13.544 1.00 98.75 371 ALA A CA 1
ATOM 2981 C C . ALA A 1 371 ? -2.963 -6.114 14.206 1.00 98.75 371 ALA A C 1
ATOM 2983 O O . ALA A 1 371 ? -2.243 -6.497 15.125 1.00 98.75 371 ALA A O 1
ATOM 2984 N N . LEU A 1 372 ? -3.905 -6.879 13.652 1.00 98.81 372 LEU A N 1
ATOM 2985 C CA . LEU A 1 372 ? -4.171 -8.270 14.015 1.00 98.81 372 LEU A CA 1
ATOM 2986 C C . LEU A 1 372 ? -3.793 -9.189 12.847 1.00 98.81 372 LEU A C 1
ATOM 2988 O O . LEU A 1 372 ? -4.345 -9.099 11.747 1.00 98.81 372 LEU A O 1
ATOM 2992 N N . VAL A 1 373 ? -2.817 -10.071 13.069 1.00 98.88 373 VAL A N 1
ATOM 2993 C CA . VAL A 1 373 ? -2.251 -10.960 12.041 1.00 98.88 373 VAL A CA 1
ATOM 2994 C C . VAL A 1 373 ? -2.466 -12.413 12.445 1.00 98.88 373 VAL A C 1
ATOM 2996 O O . VAL A 1 373 ? -1.803 -12.900 13.351 1.00 98.88 373 VAL A O 1
ATOM 2999 N N . GLY A 1 374 ? -3.360 -13.127 11.763 1.00 98.62 374 GLY A N 1
ATOM 3000 C CA . GLY A 1 374 ? -3.776 -14.483 12.132 1.00 98.62 374 GLY A CA 1
ATOM 3001 C C . GLY A 1 374 ? -2.600 -15.426 12.374 1.00 98.62 374 GLY A C 1
ATOM 3002 O O . GLY A 1 374 ? -1.758 -15.589 11.487 1.00 98.62 374 GLY A O 1
ATOM 3003 N N . SER A 1 375 ? -2.530 -16.015 13.571 1.00 97.69 375 SER A N 1
ATOM 3004 C CA . SER A 1 375 ? -1.416 -16.855 14.050 1.00 97.69 375 SER A CA 1
ATOM 3005 C C . SER A 1 375 ? -1.854 -18.197 14.645 1.00 97.69 375 SER A C 1
ATOM 3007 O O . SER A 1 375 ? -1.022 -19.056 14.947 1.00 97.69 375 SER A O 1
ATOM 3009 N N . GLY A 1 376 ? -3.161 -18.421 14.757 1.00 97.25 376 GLY A N 1
ATOM 3010 C CA . GLY A 1 376 ? -3.762 -19.707 15.083 1.00 97.25 376 GLY A CA 1
ATOM 3011 C C . GLY A 1 376 ? -5.249 -19.730 14.722 1.00 97.25 376 GLY A C 1
ATOM 3012 O O . GLY A 1 376 ? -5.798 -18.688 14.367 1.00 97.25 376 GLY A O 1
ATOM 3013 N N . PRO A 1 377 ? -5.897 -20.904 14.789 1.00 95.44 377 PRO A N 1
ATOM 3014 C CA . PRO A 1 377 ? -7.335 -21.024 14.555 1.00 95.44 377 PRO A CA 1
ATOM 3015 C C . PRO A 1 377 ? -8.139 -20.272 15.629 1.00 95.44 377 PRO A C 1
ATOM 3017 O O . PRO A 1 377 ? -7.586 -19.843 16.642 1.00 95.44 377 PRO A O 1
ATOM 3020 N N . ASN A 1 378 ? -9.455 -20.166 15.432 1.00 94.06 378 ASN A N 1
ATOM 3021 C CA . ASN A 1 378 ? -10.407 -19.632 16.418 1.00 94.06 378 ASN A CA 1
ATOM 3022 C C . ASN A 1 378 ? -10.106 -18.190 16.870 1.00 94.06 378 ASN A C 1
ATOM 3024 O O . ASN A 1 378 ? -10.209 -17.868 18.052 1.00 94.06 378 ASN A O 1
ATOM 3028 N N . GLY A 1 379 ? -9.711 -17.316 15.940 1.00 95.12 379 GLY A N 1
ATOM 3029 C CA . GLY A 1 379 ? -9.490 -15.901 16.247 1.00 95.12 379 GLY A CA 1
ATOM 3030 C C . GLY A 1 379 ? -8.202 -15.618 17.019 1.00 95.12 379 GLY A C 1
ATOM 3031 O O . GLY A 1 379 ? -8.116 -14.589 17.678 1.00 95.12 379 GLY A O 1
ATOM 3032 N N . VAL A 1 380 ? -7.201 -16.503 16.974 1.00 98.25 380 VAL A N 1
ATOM 3033 C CA . VAL A 1 380 ? -5.889 -16.219 17.574 1.00 98.25 380 VAL A CA 1
ATOM 3034 C C . VAL A 1 380 ? -5.033 -15.411 16.596 1.00 98.25 380 VAL A C 1
ATOM 3036 O O . VAL A 1 380 ? -4.728 -15.861 15.485 1.00 98.25 380 VAL A O 1
ATOM 3039 N N . TYR A 1 381 ? -4.601 -14.227 17.028 1.00 98.69 381 TYR A N 1
ATOM 3040 C CA . TYR A 1 381 ? -3.809 -13.295 16.221 1.00 98.69 381 TYR A CA 1
ATOM 3041 C C . TYR A 1 381 ? -2.448 -13.001 16.860 1.00 98.69 381 TYR A C 1
ATOM 3043 O O . TYR A 1 381 ? -2.283 -13.086 18.069 1.00 98.69 381 TYR A O 1
ATOM 3051 N N . GLN A 1 382 ? -1.463 -12.606 16.061 1.00 98.56 382 GLN A N 1
ATOM 3052 C CA . GLN A 1 382 ? -0.380 -11.743 16.521 1.00 98.56 382 GLN A CA 1
ATOM 3053 C C . GLN A 1 382 ? -0.900 -10.307 16.613 1.00 98.56 382 GLN A C 1
ATOM 3055 O O . GLN A 1 382 ? -1.554 -9.844 15.673 1.00 98.56 382 GLN A O 1
ATOM 3060 N N . LEU A 1 383 ? -0.549 -9.597 17.685 1.00 98.75 383 LEU A N 1
ATOM 3061 C CA . LEU A 1 383 ? -0.767 -8.156 17.815 1.00 98.75 383 LEU A CA 1
ATOM 3062 C C . LEU A 1 383 ? 0.492 -7.410 17.376 1.00 98.75 383 LEU A C 1
ATOM 3064 O O . LEU A 1 383 ? 1.580 -7.664 17.894 1.00 98.75 383 LEU A O 1
ATOM 3068 N N . TRP A 1 384 ? 0.334 -6.492 16.430 1.00 98.88 384 TRP A N 1
ATOM 3069 C CA . TRP A 1 384 ? 1.389 -5.623 15.916 1.00 98.88 384 TRP A CA 1
ATOM 3070 C C . TRP A 1 384 ? 1.070 -4.169 16.250 1.00 98.88 384 TRP A C 1
ATOM 3072 O O . TRP A 1 384 ? -0.076 -3.758 16.082 1.00 98.88 384 TRP A O 1
ATOM 3082 N N . LEU A 1 385 ? 2.071 -3.411 16.701 1.00 98.88 385 LEU A N 1
ATOM 3083 C CA . LEU A 1 385 ? 1.930 -2.015 17.126 1.00 98.88 385 LEU A CA 1
ATOM 3084 C C . LEU A 1 385 ? 3.032 -1.135 16.530 1.00 98.88 385 LEU A C 1
ATOM 3086 O O . LEU A 1 385 ? 4.086 -1.628 16.134 1.00 98.88 385 LEU A O 1
ATOM 3090 N N . GLY A 1 386 ? 2.805 0.177 16.512 1.00 98.38 386 GLY A N 1
ATOM 3091 C CA . GLY A 1 386 ? 3.862 1.159 16.252 1.00 98.38 386 GLY A CA 1
ATOM 3092 C C . GLY A 1 386 ? 4.080 1.525 14.785 1.00 98.38 386 GLY A C 1
ATOM 3093 O O . GLY A 1 386 ? 5.027 2.245 14.480 1.00 98.38 386 GLY A O 1
ATOM 3094 N N . GLY A 1 387 ? 3.212 1.095 13.862 1.00 98.56 387 GLY A N 1
ATOM 3095 C CA . GLY A 1 387 ? 3.185 1.684 12.518 1.00 98.56 387 GLY A CA 1
ATOM 3096 C C . GLY A 1 387 ? 2.869 3.184 12.562 1.00 98.56 387 GLY A C 1
ATOM 3097 O O . GLY A 1 387 ? 2.525 3.726 13.608 1.00 98.56 387 GLY A O 1
ATOM 3098 N N . SER A 1 388 ? 3.022 3.877 11.436 1.00 97.25 388 SER A N 1
ATOM 3099 C CA . SER A 1 388 ? 2.790 5.329 11.350 1.00 97.25 388 SER A CA 1
ATOM 3100 C C . SER A 1 388 ? 1.377 5.654 10.832 1.00 97.25 388 SER A C 1
ATOM 3102 O O . SER A 1 388 ? 0.878 4.946 9.943 1.00 97.25 388 SER A O 1
ATOM 3104 N N . PRO A 1 389 ? 0.746 6.755 11.292 1.00 96.94 389 PRO A N 1
ATOM 3105 C CA . PRO A 1 389 ? -0.543 7.226 10.770 1.00 96.94 389 PRO A CA 1
ATOM 3106 C C . PRO A 1 389 ? -0.479 7.609 9.282 1.00 96.94 389 PRO A C 1
ATOM 3108 O O . PRO A 1 389 ? -1.513 7.677 8.616 1.00 96.94 389 PRO A O 1
ATOM 3111 N N . HIS A 1 390 ? 0.725 7.806 8.737 1.00 97.69 390 HIS A N 1
ATOM 3112 C CA . HIS A 1 390 ? 0.995 8.092 7.326 1.00 97.69 390 HIS A CA 1
ATOM 3113 C C . HIS A 1 390 ? 1.716 6.945 6.604 1.00 97.69 390 HIS A C 1
ATOM 3115 O O . HIS A 1 390 ? 2.187 7.122 5.484 1.00 97.69 390 HIS A O 1
ATOM 3121 N N . GLN A 1 391 ? 1.807 5.765 7.232 1.00 98.00 391 GLN A N 1
ATOM 3122 C CA . GLN A 1 391 ? 2.356 4.532 6.651 1.00 98.00 391 GLN A CA 1
ATOM 3123 C C . GLN A 1 391 ? 3.794 4.702 6.143 1.00 98.00 391 GLN A C 1
ATOM 3125 O O . GLN A 1 391 ? 4.159 4.250 5.060 1.00 98.00 391 GLN A O 1
ATOM 3130 N N . THR A 1 392 ? 4.624 5.352 6.954 1.00 98.38 392 THR A N 1
ATOM 3131 C CA . THR A 1 392 ? 6.057 5.572 6.692 1.00 98.38 392 THR A CA 1
ATOM 3132 C C . THR A 1 392 ? 6.970 4.706 7.563 1.00 98.38 392 THR A C 1
ATOM 3134 O O . THR A 1 392 ? 8.186 4.730 7.399 1.00 98.38 392 THR A O 1
ATOM 3137 N N . ARG A 1 393 ? 6.398 3.928 8.490 1.00 98.50 393 ARG A N 1
ATOM 3138 C CA . ARG A 1 393 ? 7.118 3.112 9.476 1.00 98.50 393 ARG A CA 1
ATOM 3139 C C . ARG A 1 393 ? 6.461 1.742 9.615 1.00 98.50 393 ARG A C 1
ATOM 3141 O O . ARG A 1 393 ? 5.232 1.642 9.592 1.00 98.50 393 ARG A O 1
ATOM 3148 N N . LEU A 1 394 ? 7.286 0.703 9.762 1.00 98.69 394 LEU A N 1
ATOM 3149 C CA . LEU A 1 394 ? 6.818 -0.647 10.069 1.00 98.69 394 LEU A CA 1
ATOM 3150 C C . LEU A 1 394 ? 6.407 -0.755 11.537 1.00 98.69 394 LEU A C 1
ATOM 3152 O O . LEU A 1 394 ? 7.121 -0.307 12.428 1.00 98.69 394 LEU A O 1
ATOM 3156 N N . ALA A 1 395 ? 5.293 -1.432 11.768 1.00 98.69 395 ALA A N 1
ATOM 3157 C CA . ALA A 1 395 ? 4.922 -1.955 13.067 1.00 98.69 395 ALA A CA 1
ATOM 3158 C C . ALA A 1 395 ? 5.864 -3.093 13.490 1.00 98.69 395 ALA A C 1
ATOM 3160 O O . ALA A 1 395 ? 6.505 -3.747 12.661 1.00 98.69 395 ALA A O 1
ATOM 3161 N N . TRP A 1 396 ? 5.872 -3.392 14.782 1.00 98.19 396 TRP A N 1
ATOM 3162 C CA . TRP A 1 396 ? 6.603 -4.499 15.390 1.00 98.19 396 TRP A CA 1
ATOM 3163 C C . TRP A 1 396 ? 5.649 -5.416 16.167 1.00 98.19 396 TRP A C 1
ATOM 3165 O O . TRP A 1 396 ? 4.564 -5.009 16.588 1.00 98.19 396 TRP A O 1
ATOM 3175 N N . THR A 1 397 ? 6.027 -6.686 16.338 1.00 97.81 397 THR A N 1
ATOM 3176 C CA . THR A 1 397 ? 5.201 -7.666 17.057 1.00 97.81 397 THR A CA 1
ATOM 3177 C C . THR A 1 397 ? 5.182 -7.353 18.553 1.00 97.81 397 THR A C 1
ATOM 3179 O O . THR A 1 397 ? 6.205 -7.484 19.232 1.00 97.81 397 THR A O 1
ATOM 3182 N N . TYR A 1 398 ? 4.018 -6.992 19.087 1.00 98.50 398 TYR A N 1
ATOM 3183 C CA . TYR A 1 398 ? 3.797 -6.825 20.523 1.00 98.50 398 TYR A CA 1
ATOM 3184 C C . TYR A 1 398 ? 3.539 -8.180 21.187 1.00 98.50 398 TYR A C 1
ATOM 3186 O O . TYR A 1 398 ? 4.336 -8.603 22.022 1.00 98.50 398 TYR A O 1
ATOM 3194 N N . ALA A 1 399 ? 2.522 -8.914 20.724 1.00 97.81 399 ALA A N 1
ATOM 3195 C CA . ALA A 1 399 ? 2.178 -10.241 21.234 1.00 97.81 399 ALA A CA 1
ATOM 3196 C C . ALA A 1 399 ? 2.141 -11.284 20.111 1.00 97.81 399 ALA A C 1
ATOM 3198 O O . ALA A 1 399 ? 1.522 -11.067 19.068 1.00 97.81 399 ALA A O 1
ATOM 3199 N N . ASP A 1 400 ? 2.771 -12.441 20.335 1.00 96.50 400 ASP A N 1
ATOM 3200 C CA . ASP A 1 400 ? 2.846 -13.512 19.333 1.00 96.50 400 ASP A CA 1
ATOM 3201 C C . ASP A 1 400 ? 1.543 -14.311 19.185 1.00 96.50 400 ASP A C 1
ATOM 3203 O O . ASP A 1 400 ? 1.213 -14.852 18.121 1.00 96.50 400 ASP A O 1
ATOM 3207 N N . ARG A 1 401 ? 0.795 -14.410 20.280 1.00 97.19 401 ARG A N 1
ATOM 3208 C CA . ARG A 1 401 ? -0.475 -15.121 20.350 1.00 97.19 401 ARG A CA 1
ATOM 3209 C C . ARG A 1 401 ? -1.400 -14.362 21.282 1.00 97.19 401 ARG A C 1
ATOM 3211 O O . ARG A 1 401 ? -1.196 -14.363 22.488 1.00 97.19 401 ARG A O 1
ATOM 3218 N N . LEU A 1 402 ? -2.421 -13.756 20.703 1.00 97.56 402 LEU A N 1
ATOM 3219 C CA . LEU A 1 402 ? -3.480 -13.041 21.385 1.00 97.56 402 LEU A CA 1
ATOM 3220 C C . LEU A 1 402 ? -4.799 -13.768 21.103 1.00 97.56 402 LEU A C 1
ATOM 3222 O O . LEU A 1 402 ? -5.351 -13.633 20.005 1.00 97.56 402 LEU A O 1
ATOM 3226 N N . PRO A 1 403 ? -5.273 -14.605 22.040 1.00 96.94 403 PRO A N 1
ATOM 3227 C CA . PRO A 1 403 ? -6.604 -15.189 21.972 1.00 96.94 403 PRO A CA 1
ATOM 3228 C C . PRO A 1 403 ? -7.688 -14.109 22.112 1.00 96.94 403 PRO A C 1
ATOM 3230 O O . PRO A 1 403 ? -7.461 -13.114 22.803 1.00 96.94 403 PRO A O 1
ATOM 3233 N N . PRO A 1 404 ? -8.900 -14.319 21.564 1.00 94.00 404 PRO A N 1
ATOM 3234 C CA . PRO A 1 404 ? -9.987 -13.344 21.672 1.00 94.00 404 PRO A CA 1
ATOM 3235 C C . PRO A 1 404 ? -10.337 -12.940 23.110 1.00 94.00 404 PRO A C 1
ATOM 3237 O O . PRO A 1 404 ? -10.742 -11.803 23.335 1.00 94.00 404 PRO A O 1
ATOM 3240 N N . ALA A 1 405 ? -10.179 -13.844 24.082 1.00 94.44 405 ALA A N 1
ATOM 3241 C CA . ALA A 1 405 ? -10.468 -13.580 25.493 1.00 94.44 405 ALA A CA 1
ATOM 3242 C C . ALA A 1 405 ? -9.513 -12.554 26.135 1.00 94.44 405 ALA A C 1
ATOM 3244 O O . ALA A 1 405 ? -9.913 -11.842 27.047 1.00 94.44 405 ALA A O 1
ATOM 3245 N N . GLU A 1 406 ? -8.284 -12.430 25.626 1.00 95.69 406 GLU A N 1
ATOM 3246 C CA . GLU A 1 406 ? -7.243 -11.560 26.197 1.00 95.69 406 GLU A CA 1
ATOM 3247 C C . GLU A 1 406 ? -7.162 -10.187 25.510 1.00 95.69 406 GLU A C 1
ATOM 3249 O O . GLU A 1 406 ? -6.368 -9.336 25.911 1.00 95.69 406 GLU A O 1
ATOM 3254 N N . LEU A 1 407 ? -7.968 -9.950 24.465 1.00 94.44 407 LEU A N 1
ATOM 3255 C CA . LEU A 1 407 ? -7.919 -8.716 23.673 1.00 94.44 407 LEU A CA 1
ATOM 3256 C C . LEU A 1 407 ? -8.141 -7.467 24.540 1.00 94.44 407 LEU A C 1
ATOM 3258 O O . LEU A 1 407 ? -7.332 -6.546 24.485 1.00 94.44 407 LEU A O 1
ATOM 3262 N N . ASP A 1 408 ? -9.195 -7.448 25.359 1.00 94.19 408 ASP A N 1
ATOM 3263 C CA . ASP A 1 408 ? -9.560 -6.288 26.189 1.00 94.19 408 ASP A CA 1
ATOM 3264 C C . ASP A 1 408 ? -8.481 -6.015 27.230 1.00 94.19 408 ASP A C 1
ATOM 3266 O O . ASP A 1 408 ? -7.973 -4.901 27.313 1.00 94.19 408 ASP A O 1
ATOM 3270 N N . ARG A 1 409 ? -8.064 -7.071 27.939 1.00 93.62 409 ARG A N 1
ATOM 3271 C CA . ARG A 1 409 ? -6.999 -7.028 28.948 1.00 93.62 409 ARG A CA 1
ATOM 3272 C C . ARG A 1 409 ? -5.677 -6.520 28.398 1.00 93.62 409 ARG A C 1
ATOM 3274 O O . ARG A 1 409 ? -4.915 -5.886 29.115 1.00 93.62 409 ARG A O 1
ATOM 3281 N N . THR A 1 410 ? -5.410 -6.792 27.124 1.00 95.94 410 THR A N 1
ATOM 3282 C CA . THR A 1 410 ? -4.195 -6.329 26.454 1.00 95.94 410 THR A CA 1
ATOM 3283 C C . THR A 1 410 ? -4.325 -4.881 25.984 1.00 95.94 410 THR A C 1
ATOM 3285 O O . THR A 1 410 ? -3.387 -4.104 26.132 1.00 95.94 410 THR A O 1
ATOM 3288 N N . LEU A 1 411 ? -5.459 -4.500 25.387 1.00 97.38 411 LEU A N 1
ATOM 3289 C CA . LEU A 1 411 ? -5.609 -3.196 24.732 1.00 97.38 411 LEU A CA 1
ATOM 3290 C C . LEU A 1 411 ? -6.015 -2.064 25.682 1.00 97.38 411 LEU A C 1
ATOM 3292 O O . LEU A 1 411 ? -5.558 -0.939 25.496 1.00 97.38 411 LEU A O 1
ATOM 3296 N N . GLU A 1 412 ? -6.844 -2.336 26.690 1.00 96.81 412 GLU A N 1
ATOM 3297 C CA . GLU A 1 412 ? -7.293 -1.330 27.661 1.00 96.81 412 GLU A CA 1
ATOM 3298 C C . GLU A 1 412 ? -6.126 -0.586 28.331 1.00 96.81 412 GLU A C 1
ATOM 3300 O O . GLU A 1 412 ? -6.068 0.643 28.199 1.00 96.81 412 GLU A O 1
ATOM 3305 N N . PRO A 1 413 ? -5.144 -1.266 28.958 1.00 97.38 413 PRO A N 1
ATOM 3306 C CA . PRO A 1 413 ? -4.003 -0.580 29.558 1.00 97.38 413 PRO A CA 1
ATOM 3307 C C . PRO A 1 413 ? -3.168 0.207 28.543 1.00 97.38 413 PRO A C 1
ATOM 3309 O O . PRO A 1 413 ? -2.700 1.297 28.864 1.00 97.38 413 PRO A O 1
ATOM 3312 N N . LEU A 1 414 ? -3.012 -0.286 27.309 1.00 98.06 414 LEU A N 1
ATOM 3313 C CA . LEU A 1 414 ? -2.276 0.434 26.262 1.00 98.06 414 LEU A CA 1
ATOM 3314 C C . LEU A 1 414 ? -2.957 1.758 25.897 1.00 98.06 414 LEU A C 1
ATOM 3316 O O . LEU A 1 414 ? -2.284 2.774 25.724 1.00 98.06 414 LEU A O 1
ATOM 3320 N N . PHE A 1 415 ? -4.286 1.768 25.796 1.00 97.81 415 PHE A N 1
ATOM 3321 C CA . PHE A 1 415 ? -5.043 2.979 25.487 1.00 97.81 415 PHE A CA 1
ATOM 3322 C C . PHE A 1 415 ? -5.107 3.951 26.664 1.00 97.81 415 PHE A C 1
ATOM 3324 O O . PHE A 1 415 ? -5.001 5.160 26.454 1.00 97.81 415 PHE A O 1
ATOM 3331 N N . VAL A 1 416 ? -5.216 3.447 27.897 1.00 96.94 416 VAL A N 1
ATOM 3332 C CA . VAL A 1 416 ? -5.093 4.280 29.102 1.00 96.94 416 VAL A CA 1
ATOM 3333 C C . VAL A 1 416 ? -3.726 4.959 29.132 1.00 96.94 416 VAL A C 1
ATOM 3335 O O . VAL A 1 416 ? -3.655 6.174 29.320 1.00 96.94 416 VAL A O 1
ATOM 3338 N N . PHE A 1 417 ? -2.656 4.209 28.866 1.00 97.75 417 PHE A N 1
ATOM 3339 C CA . PHE A 1 417 ? -1.307 4.758 28.845 1.00 97.75 417 PHE A CA 1
ATOM 3340 C C . PHE A 1 417 ? -1.125 5.803 27.746 1.00 97.75 417 PHE A C 1
ATOM 3342 O O . PHE A 1 417 ? -0.580 6.878 27.992 1.00 97.75 417 PHE A O 1
ATOM 3349 N N . TRP A 1 418 ? -1.643 5.521 26.547 1.00 97.88 418 TRP A N 1
ATOM 3350 C CA . TRP A 1 418 ? -1.636 6.481 25.448 1.00 97.88 418 TRP A CA 1
ATOM 3351 C C . TRP A 1 418 ? -2.341 7.777 25.837 1.00 97.88 418 TRP A C 1
ATOM 3353 O O . TRP A 1 418 ? -1.794 8.856 25.637 1.00 97.88 418 TRP A O 1
ATOM 3363 N N . LYS A 1 419 ? -3.523 7.706 26.451 1.00 95.94 419 LYS A N 1
ATOM 3364 C CA . LYS A 1 419 ? -4.238 8.907 26.891 1.00 95.94 419 LYS A CA 1
ATOM 3365 C C . LYS A 1 419 ? -3.461 9.713 27.940 1.00 95.94 419 LYS A C 1
ATOM 3367 O O . LYS A 1 419 ? -3.524 10.939 27.898 1.00 95.94 419 LYS A O 1
ATOM 3372 N N . GLN A 1 420 ? -2.771 9.043 28.863 1.00 95.44 420 GLN A N 1
ATOM 3373 C CA . GLN A 1 420 ? -2.036 9.680 29.962 1.00 95.44 420 GLN A CA 1
ATOM 3374 C C . GLN A 1 420 ? -0.745 10.360 29.495 1.00 95.44 420 GLN A C 1
ATOM 3376 O O . GLN A 1 420 ? -0.491 11.503 29.860 1.00 95.44 420 GLN A O 1
ATOM 3381 N N . GLU A 1 421 ? 0.043 9.678 28.664 1.00 97.06 421 GLU A N 1
ATOM 3382 C CA . GLU A 1 421 ? 1.437 10.055 28.396 1.00 97.06 421 GLU A CA 1
ATOM 3383 C C . GLU A 1 421 ? 1.696 10.529 26.960 1.00 97.06 421 GLU A C 1
ATOM 3385 O O . GLU A 1 421 ? 2.850 10.757 26.567 1.00 97.06 421 GLU A O 1
ATOM 3390 N N . ARG A 1 422 ? 0.658 10.653 26.125 1.00 96.69 422 ARG A N 1
ATOM 3391 C CA . ARG A 1 422 ? 0.830 11.186 24.770 1.00 96.69 422 ARG A CA 1
ATOM 3392 C C . ARG A 1 422 ? 1.176 12.667 24.773 1.00 96.69 422 ARG A C 1
ATOM 3394 O O . ARG A 1 422 ? 0.669 13.461 25.565 1.00 96.69 422 ARG A O 1
ATOM 3401 N N . LYS A 1 423 ? 1.976 13.064 23.791 1.00 96.94 423 LYS A N 1
ATOM 3402 C CA . LYS A 1 423 ? 2.174 14.476 23.459 1.00 96.94 423 LYS A CA 1
ATOM 3403 C C . LYS A 1 423 ? 0.919 15.040 22.769 1.00 96.94 423 LYS A C 1
ATOM 3405 O O . LYS A 1 423 ? 0.129 14.273 22.210 1.00 96.94 423 LYS A O 1
ATOM 3410 N N . PRO A 1 424 ? 0.726 16.373 22.759 1.00 94.56 424 PRO A N 1
ATOM 3411 C CA . PRO A 1 424 ? -0.355 16.990 21.995 1.00 94.56 424 PRO A CA 1
ATOM 3412 C C . PRO A 1 424 ? -0.347 16.518 20.535 1.00 94.56 424 PRO A C 1
ATOM 3414 O O . PRO A 1 424 ? 0.691 16.562 19.877 1.00 94.56 424 PRO A O 1
ATOM 3417 N N . SER A 1 425 ? -1.505 16.065 20.050 1.00 90.38 425 SER A N 1
ATOM 3418 C CA . SER A 1 425 ? -1.708 15.554 18.683 1.00 90.38 425 SER A CA 1
ATOM 3419 C C . SER A 1 425 ? -0.889 14.310 18.300 1.00 90.38 425 SER A C 1
ATOM 3421 O O . SER A 1 425 ? -0.797 13.986 17.117 1.00 90.38 425 SER A O 1
ATOM 3423 N N . GLU A 1 426 ? -0.301 13.595 19.261 1.00 97.00 426 GLU A N 1
ATOM 3424 C CA . GLU A 1 426 ? 0.452 12.371 18.983 1.00 97.00 426 GLU A CA 1
ATOM 3425 C C . GLU A 1 426 ? -0.482 11.186 18.700 1.00 97.00 426 GLU A C 1
ATOM 3427 O O . GLU A 1 426 ? -1.362 10.846 19.500 1.00 97.00 426 GLU A O 1
ATOM 3432 N N . SER A 1 427 ? -0.265 10.545 17.549 1.00 97.00 427 SER A N 1
ATOM 3433 C CA . SER A 1 427 ? -0.999 9.351 17.131 1.00 97.00 427 SER A CA 1
ATOM 3434 C C . SER A 1 427 ? -0.687 8.151 18.033 1.00 97.00 427 SER A C 1
ATOM 3436 O O . SER A 1 427 ? 0.330 8.125 18.731 1.00 97.00 427 SER A O 1
ATOM 3438 N N . PHE A 1 428 ? -1.546 7.130 18.024 1.00 98.25 428 PHE A N 1
ATOM 3439 C CA . PHE A 1 428 ? -1.312 5.928 18.829 1.00 98.25 428 PHE A CA 1
ATOM 3440 C C . PHE A 1 428 ? -0.057 5.178 18.367 1.00 98.25 428 PHE A C 1
ATOM 3442 O O . PHE A 1 428 ? 0.721 4.686 19.183 1.00 98.25 428 PHE A O 1
ATOM 3449 N N . GLY A 1 429 ? 0.173 5.122 17.057 1.00 98.38 429 GLY A N 1
ATOM 3450 C CA . GLY A 1 429 ? 1.349 4.493 16.478 1.00 98.38 429 GLY A CA 1
ATOM 3451 C C . GLY A 1 429 ? 2.648 5.214 16.820 1.00 98.38 429 GLY A C 1
ATOM 3452 O O . GLY A 1 429 ? 3.621 4.556 17.184 1.00 98.38 429 GLY A O 1
ATOM 3453 N N . ASP A 1 430 ? 2.668 6.548 16.754 1.00 98.50 430 ASP A N 1
ATOM 3454 C CA . ASP A 1 430 ? 3.847 7.341 17.138 1.00 98.50 430 ASP A CA 1
ATOM 3455 C C . ASP A 1 430 ? 4.111 7.279 18.641 1.00 98.50 430 ASP A C 1
ATOM 3457 O O . ASP A 1 430 ? 5.262 7.161 19.056 1.00 98.50 430 ASP A O 1
ATOM 3461 N N . PHE A 1 431 ? 3.053 7.261 19.456 1.00 98.69 431 PHE A N 1
ATOM 3462 C CA . PHE A 1 431 ? 3.167 6.990 20.883 1.00 98.69 431 PHE A CA 1
ATOM 3463 C C . PHE A 1 431 ? 3.813 5.622 21.146 1.00 98.69 431 PHE A C 1
ATOM 3465 O O . PHE A 1 431 ? 4.779 5.532 21.904 1.00 98.69 431 PHE A O 1
ATOM 3472 N N . CYS A 1 432 ? 3.327 4.560 20.495 1.00 98.69 432 CYS A N 1
ATOM 3473 C CA . CYS A 1 432 ? 3.879 3.214 20.657 1.00 98.69 432 CYS A CA 1
ATOM 3474 C C . CYS A 1 432 ? 5.350 3.130 20.227 1.00 98.69 432 CYS A C 1
ATOM 3476 O O . CYS A 1 432 ? 6.140 2.448 20.878 1.00 98.69 432 CYS A O 1
ATOM 3478 N N . ASP A 1 433 ? 5.718 3.815 19.143 1.00 98.44 433 ASP A N 1
ATOM 3479 C CA . ASP A 1 433 ? 7.096 3.903 18.652 1.00 98.44 433 ASP A CA 1
ATOM 3480 C C . ASP A 1 433 ? 8.005 4.645 19.642 1.00 98.44 433 ASP A C 1
ATOM 3482 O O . ASP A 1 433 ? 9.057 4.133 20.021 1.00 98.44 433 ASP A O 1
ATOM 3486 N N . ARG A 1 434 ? 7.563 5.806 20.145 1.00 98.38 434 ARG A N 1
ATOM 3487 C CA . ARG A 1 434 ? 8.310 6.610 21.122 1.00 98.38 434 ARG A CA 1
ATOM 3488 C C . ARG A 1 434 ? 8.515 5.883 22.447 1.00 98.38 434 ARG A C 1
ATOM 3490 O O . ARG A 1 434 ? 9.600 5.967 23.018 1.00 98.38 434 ARG A O 1
ATOM 3497 N N . MET A 1 435 ? 7.468 5.247 22.967 1.00 98.38 435 MET A N 1
ATOM 3498 C CA . MET A 1 435 ? 7.541 4.536 24.245 1.00 98.38 435 MET A CA 1
ATOM 3499 C C . MET A 1 435 ? 8.321 3.230 24.110 1.00 98.38 435 MET A C 1
ATOM 3501 O O . MET A 1 435 ? 9.043 2.847 25.025 1.00 98.38 435 MET A O 1
ATOM 3505 N N . GLY A 1 436 ? 8.214 2.563 22.961 1.00 97.75 436 GLY A N 1
ATOM 3506 C CA . GLY A 1 436 ? 8.870 1.291 22.711 1.00 97.75 436 GLY A CA 1
ATOM 3507 C C . GLY A 1 436 ? 8.236 0.124 23.472 1.00 97.75 436 GLY A C 1
ATOM 3508 O O . GLY A 1 436 ? 7.521 0.274 24.465 1.00 97.75 436 GLY A O 1
ATOM 3509 N N . LYS A 1 437 ? 8.517 -1.090 22.989 1.00 97.44 437 LYS A N 1
ATOM 3510 C CA . LYS A 1 437 ? 7.888 -2.325 23.477 1.00 97.44 437 LYS A CA 1
ATOM 3511 C C . LYS A 1 437 ? 8.046 -2.538 24.984 1.00 97.44 437 LYS A C 1
ATOM 3513 O O . LYS A 1 437 ? 7.051 -2.755 25.667 1.00 97.44 437 LYS A O 1
ATOM 3518 N N . SER A 1 438 ? 9.271 -2.435 25.500 1.00 97.44 438 SER A N 1
ATOM 3519 C CA . SER A 1 438 ? 9.569 -2.738 26.904 1.00 97.44 438 SER A CA 1
ATOM 3520 C C . SER A 1 438 ? 8.805 -1.841 27.878 1.00 97.44 438 SER A C 1
ATOM 3522 O O . SER A 1 438 ? 8.312 -2.319 28.894 1.00 97.44 438 SER A O 1
ATOM 3524 N N . THR A 1 439 ? 8.677 -0.548 27.575 1.00 98.00 439 THR A N 1
ATOM 3525 C CA . THR A 1 439 ? 7.958 0.397 28.439 1.00 98.00 439 THR A CA 1
ATOM 3526 C C . THR A 1 439 ? 6.453 0.155 28.400 1.00 98.00 439 THR A C 1
ATOM 3528 O O . THR A 1 439 ? 5.800 0.205 29.440 1.00 98.00 439 THR A O 1
ATOM 3531 N N . LEU A 1 440 ? 5.902 -0.176 27.227 1.00 98.00 440 LEU A N 1
ATOM 3532 C CA . LEU A 1 440 ? 4.498 -0.574 27.105 1.00 98.00 440 LEU A CA 1
ATOM 3533 C C . LEU A 1 440 ? 4.207 -1.848 27.915 1.00 98.00 440 LEU A C 1
ATOM 3535 O O . LEU A 1 4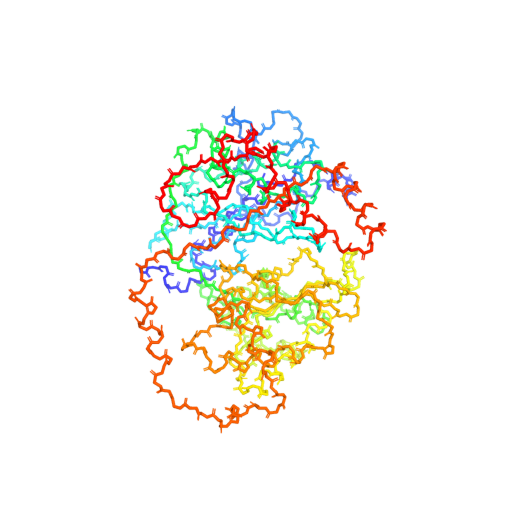40 ? 3.223 -1.897 28.643 1.00 98.00 440 LEU A O 1
ATOM 3539 N N . GLU A 1 441 ? 5.067 -2.866 27.831 1.00 96.75 441 GLU A N 1
ATOM 3540 C CA . GLU A 1 441 ? 4.931 -4.108 28.608 1.00 96.75 441 GLU A CA 1
ATOM 3541 C C . GLU A 1 441 ? 5.017 -3.865 30.121 1.00 96.75 441 GLU A C 1
ATOM 3543 O O . GLU A 1 441 ? 4.226 -4.430 30.874 1.00 96.75 441 GLU A O 1
ATOM 3548 N N . GLN A 1 442 ? 5.931 -3.000 30.573 1.00 96.62 442 GLN A N 1
ATOM 3549 C CA . GLN A 1 442 ? 6.055 -2.634 31.988 1.00 96.62 442 GLN A CA 1
ATOM 3550 C C . GLN A 1 442 ? 4.790 -1.961 32.524 1.00 96.62 442 GLN A C 1
ATOM 3552 O O . GLN A 1 442 ? 4.331 -2.324 33.605 1.00 96.62 442 GLN A O 1
ATOM 3557 N N . PHE A 1 443 ? 4.211 -1.023 31.769 1.00 96.00 443 PHE A N 1
ATOM 3558 C CA . PHE A 1 443 ? 2.965 -0.368 32.165 1.00 96.00 443 PHE A CA 1
ATOM 3559 C C . PHE A 1 443 ? 1.806 -1.368 32.232 1.00 96.00 443 PHE A C 1
ATOM 3561 O O . PHE A 1 443 ? 1.094 -1.425 33.232 1.00 96.00 443 PHE A O 1
ATOM 3568 N N . VAL A 1 444 ? 1.644 -2.198 31.194 1.00 94.38 444 VAL A N 1
ATOM 3569 C CA . VAL A 1 444 ? 0.579 -3.214 31.134 1.00 94.38 444 VAL A CA 1
ATOM 3570 C C . VAL A 1 444 ? 0.689 -4.206 32.296 1.00 94.38 444 VAL A C 1
ATOM 3572 O O . VAL A 1 444 ? -0.325 -4.542 32.897 1.00 94.38 444 VAL A O 1
ATOM 3575 N N . ALA A 1 445 ? 1.900 -4.628 32.670 1.00 92.75 445 ALA A N 1
ATOM 3576 C CA . ALA A 1 445 ? 2.116 -5.550 33.788 1.00 92.75 445 ALA A CA 1
ATOM 3577 C C . ALA A 1 445 ? 1.757 -4.962 35.168 1.00 92.75 445 ALA A C 1
ATOM 3579 O O . ALA A 1 445 ? 1.512 -5.719 36.105 1.00 92.75 445 ALA A O 1
ATOM 3580 N N . GLN A 1 446 ? 1.749 -3.634 35.306 1.00 91.81 446 GLN A N 1
ATOM 3581 C CA . GLN A 1 446 ? 1.419 -2.924 36.549 1.00 91.81 446 GLN A CA 1
ATOM 3582 C C . GLN A 1 446 ? -0.030 -2.418 36.579 1.00 91.81 446 GLN A C 1
ATOM 3584 O O . GLN A 1 446 ? -0.475 -1.859 37.584 1.00 91.81 446 GLN A O 1
ATOM 3589 N N . TYR A 1 447 ? -0.768 -2.585 35.482 1.00 90.50 447 TYR A N 1
ATOM 3590 C CA . TYR A 1 447 ? -2.131 -2.101 35.363 1.00 90.50 447 TYR A CA 1
ATOM 3591 C C . TYR A 1 447 ? -3.112 -3.021 36.099 1.00 90.50 447 TYR A C 1
ATOM 3593 O O . TYR A 1 447 ? -3.233 -4.202 35.782 1.00 90.50 447 TYR A O 1
ATOM 3601 N N . ASN A 1 448 ? -3.857 -2.458 37.052 1.00 79.50 448 ASN A N 1
ATOM 3602 C CA . ASN A 1 448 ? -4.941 -3.150 37.746 1.00 79.50 448 ASN A CA 1
ATOM 3603 C C . ASN A 1 448 ? -6.295 -2.751 37.137 1.00 79.50 448 ASN A C 1
ATOM 3605 O O . ASN A 1 448 ? -6.609 -1.560 37.040 1.00 79.50 448 ASN A O 1
ATOM 3609 N N . GLU A 1 449 ? -7.097 -3.749 36.745 1.00 63.84 449 GLU A N 1
ATOM 3610 C CA . GLU A 1 449 ? -8.447 -3.563 36.193 1.00 63.84 449 GLU A CA 1
ATOM 3611 C C . GLU A 1 449 ? -9.312 -2.724 37.163 1.00 63.84 449 GLU A C 1
ATOM 3613 O O . GLU A 1 449 ? -9.426 -3.046 38.345 1.00 63.84 449 GLU A O 1
ATOM 3618 N N . GLY A 1 450 ? -9.906 -1.626 36.674 1.00 52.97 450 GLY A N 1
ATOM 3619 C CA . GLY A 1 450 ? -10.759 -0.718 37.467 1.00 52.97 450 GLY A CA 1
ATOM 3620 C C . GLY A 1 450 ? -10.239 0.718 37.618 1.00 52.97 450 GLY A C 1
ATOM 3621 O O . GLY A 1 450 ? -10.998 1.608 37.998 1.00 52.97 450 GLY A O 1
ATOM 3622 N N . ASN A 1 451 ? -8.990 0.991 37.232 1.00 48.50 451 ASN A N 1
ATOM 3623 C CA . ASN A 1 451 ? -8.377 2.324 37.290 1.00 48.50 451 ASN A CA 1
ATOM 3624 C C . ASN A 1 451 ? -8.578 3.163 36.012 1.00 48.50 451 ASN A C 1
ATOM 3626 O O . ASN A 1 451 ? -7.693 3.914 35.598 1.00 48.50 451 ASN A O 1
ATOM 3630 N N . ALA A 1 452 ? -9.767 3.113 35.402 1.00 46.88 452 ALA A N 1
ATOM 3631 C CA . ALA A 1 452 ? -10.122 4.003 34.286 1.00 46.88 452 ALA A CA 1
ATOM 3632 C C . ALA A 1 452 ? -10.051 5.506 34.665 1.00 46.88 452 ALA A C 1
ATOM 3634 O O . ALA A 1 452 ? -9.947 6.359 33.786 1.00 46.88 452 ALA A O 1
ATOM 3635 N N . ASN A 1 453 ? -10.018 5.818 35.971 1.00 42.41 453 ASN A N 1
ATOM 3636 C CA . ASN A 1 453 ? -9.798 7.155 36.539 1.00 42.41 453 ASN A CA 1
ATOM 3637 C C . ASN A 1 453 ? -8.410 7.359 37.188 1.00 42.41 453 ASN A C 1
ATOM 3639 O O . ASN A 1 453 ? -8.253 8.252 38.015 1.00 42.41 453 ASN A O 1
ATOM 3643 N N . GLY A 1 454 ? -7.396 6.566 36.826 1.00 42.66 454 GLY A N 1
ATOM 3644 C CA . GLY A 1 454 ? -5.985 6.949 36.985 1.00 42.66 454 GLY A CA 1
ATOM 3645 C C . GLY A 1 454 ? -5.498 7.331 38.391 1.00 42.66 454 GLY A C 1
ATOM 3646 O O . GLY A 1 454 ? -4.554 8.109 38.493 1.00 42.66 454 GLY A O 1
ATOM 3647 N N . GLN A 1 455 ? -6.082 6.808 39.471 1.00 35.84 455 GLN A N 1
ATOM 3648 C CA . GLN A 1 455 ? -5.476 6.928 40.799 1.00 35.84 455 GLN A CA 1
ATOM 3649 C C . GLN A 1 455 ? -4.600 5.705 41.062 1.00 35.84 455 GLN A C 1
ATOM 3651 O O . GLN A 1 455 ? -5.061 4.644 41.479 1.00 35.84 455 GLN A O 1
ATOM 3656 N N . ILE A 1 456 ? -3.303 5.859 40.798 1.00 41.25 456 ILE A N 1
ATOM 3657 C CA . ILE A 1 456 ? -2.291 5.009 41.424 1.00 41.25 456 ILE A CA 1
ATOM 3658 C C . ILE A 1 456 ? -2.406 5.274 42.929 1.00 41.25 456 ILE A C 1
ATOM 3660 O O . ILE A 1 456 ? -2.383 6.434 43.347 1.00 41.25 456 ILE A O 1
ATOM 3664 N N . ALA A 1 457 ? -2.601 4.221 43.728 1.00 31.88 457 ALA A N 1
ATOM 3665 C CA . ALA A 1 457 ? -2.649 4.329 45.180 1.00 31.88 457 ALA A CA 1
ATOM 3666 C C . ALA A 1 457 ? -1.424 5.116 45.670 1.00 31.88 457 ALA A C 1
ATOM 3668 O O . ALA A 1 457 ? -0.283 4.790 45.340 1.00 31.88 457 ALA A O 1
ATOM 3669 N N . ALA A 1 458 ? -1.692 6.204 46.388 1.00 33.31 458 ALA A N 1
ATOM 3670 C CA . ALA A 1 458 ? -0.688 7.143 46.843 1.00 33.31 458 ALA A CA 1
ATOM 3671 C C . ALA A 1 458 ? 0.194 6.506 47.921 1.00 33.31 458 ALA A C 1
ATOM 3673 O O . ALA A 1 458 ? -0.121 6.565 49.104 1.00 33.31 458 ALA A O 1
ATOM 3674 N N . GLU A 1 459 ? 1.339 5.975 47.511 1.00 28.36 459 GLU A N 1
ATOM 3675 C CA . GLU A 1 459 ? 2.529 5.912 48.353 1.00 28.36 459 GLU A CA 1
ATOM 3676 C C . GLU A 1 459 ? 3.661 6.637 47.620 1.00 28.36 459 GLU A C 1
ATOM 3678 O O . GLU A 1 459 ? 4.507 6.057 46.944 1.00 28.36 459 GLU A O 1
ATOM 3683 N N . HIS A 1 460 ? 3.630 7.969 47.707 1.00 29.66 460 HIS A N 1
ATOM 3684 C CA . HIS A 1 460 ? 4.767 8.805 47.343 1.00 29.66 460 HIS A CA 1
ATOM 3685 C C . HIS A 1 460 ? 5.846 8.721 48.429 1.00 29.66 460 HIS A C 1
ATOM 3687 O O . HIS A 1 460 ? 5.559 8.962 49.602 1.00 29.66 460 HIS A O 1
ATOM 3693 N N . PRO A 1 461 ? 7.114 8.653 48.011 1.00 28.75 461 PRO A N 1
ATOM 3694 C CA . PRO A 1 461 ? 8.082 9.649 48.418 1.00 28.75 461 PRO A CA 1
ATOM 3695 C C . PRO A 1 461 ? 8.276 10.620 47.248 1.00 28.75 461 PRO A C 1
ATOM 3697 O O . PRO A 1 461 ? 8.659 10.248 46.143 1.00 28.75 461 PRO A O 1
ATOM 3700 N N . THR A 1 462 ? 7.896 11.861 47.522 1.00 32.59 462 THR A N 1
ATOM 3701 C CA . THR A 1 462 ? 8.150 13.121 46.812 1.00 32.59 462 THR A CA 1
ATOM 3702 C C . THR A 1 462 ? 9.025 13.097 45.544 1.00 32.59 462 THR A C 1
ATOM 3704 O O . THR A 1 462 ? 10.217 12.789 45.540 1.00 32.59 462 THR A O 1
ATOM 3707 N N . ASN A 1 463 ? 8.420 13.595 44.461 1.00 41.03 463 ASN A N 1
ATOM 3708 C CA . ASN A 1 463 ? 9.066 13.985 43.213 1.00 41.03 463 ASN A CA 1
ATOM 3709 C C . ASN A 1 463 ? 10.097 15.109 43.427 1.00 41.03 463 ASN A C 1
ATOM 3711 O O . ASN A 1 463 ? 9.771 16.291 43.374 1.00 41.03 463 ASN A O 1
ATOM 3715 N N . ALA A 1 464 ? 11.357 14.718 43.598 1.00 32.47 464 ALA A N 1
ATOM 3716 C CA . ALA A 1 464 ? 12.528 15.541 43.282 1.00 32.47 464 ALA A CA 1
ATOM 3717 C C . ALA A 1 464 ? 13.572 14.781 42.433 1.00 32.47 464 ALA A C 1
ATOM 3719 O O . ALA A 1 464 ? 14.530 15.377 41.955 1.00 32.47 464 ALA A O 1
ATOM 3720 N N . HIS A 1 465 ? 13.379 13.477 42.184 1.00 34.16 465 HIS A N 1
ATOM 3721 C CA . HIS A 1 465 ? 14.373 12.635 41.505 1.00 34.16 465 HIS A CA 1
ATOM 3722 C C . HIS A 1 465 ? 14.090 12.332 40.025 1.00 34.16 465 HIS A C 1
ATOM 3724 O O . HIS A 1 465 ? 15.030 12.024 39.298 1.00 34.16 465 HIS A O 1
ATOM 3730 N N . ALA A 1 466 ? 12.851 12.470 39.535 1.00 36.84 466 ALA A N 1
ATOM 3731 C CA . ALA A 1 466 ? 12.535 12.178 38.129 1.00 36.84 466 ALA A CA 1
ATOM 3732 C C . ALA A 1 466 ? 13.042 13.269 37.162 1.00 36.84 466 ALA A C 1
ATOM 3734 O O . ALA A 1 466 ? 13.586 12.957 36.104 1.00 36.84 466 ALA A O 1
ATOM 3735 N N . ALA A 1 467 ? 12.947 14.545 37.554 1.00 32.41 467 ALA A N 1
ATOM 3736 C CA . ALA A 1 467 ? 13.508 15.663 36.788 1.00 32.41 467 ALA A CA 1
ATOM 3737 C C . ALA A 1 467 ? 15.050 15.683 36.840 1.00 32.41 467 ALA A C 1
ATOM 3739 O O . ALA A 1 467 ? 15.709 15.985 35.847 1.00 32.41 467 ALA A O 1
ATOM 3740 N N . ASP A 1 468 ? 15.627 15.279 37.974 1.00 32.00 468 ASP A N 1
ATOM 3741 C CA . ASP A 1 468 ? 17.077 15.229 38.178 1.00 32.00 468 ASP A CA 1
ATOM 3742 C C . ASP A 1 468 ? 17.726 14.038 37.438 1.00 32.00 468 ASP A C 1
ATOM 3744 O O . ASP A 1 468 ? 18.872 14.117 36.995 1.00 32.00 468 ASP A O 1
ATOM 3748 N N . ALA A 1 469 ? 16.977 12.948 37.213 1.00 35.69 469 ALA A N 1
ATOM 3749 C CA . ALA A 1 469 ? 17.401 11.821 36.378 1.00 35.69 469 ALA A CA 1
ATOM 3750 C C . ALA A 1 469 ? 17.435 12.173 34.879 1.00 35.69 469 ALA A C 1
ATOM 3752 O O . ALA A 1 469 ? 18.329 11.713 34.166 1.00 35.69 469 ALA A O 1
ATOM 3753 N N . PHE A 1 470 ? 16.519 13.027 34.409 1.00 35.34 470 PHE A N 1
ATOM 3754 C CA . PHE A 1 470 ? 16.480 13.478 33.014 1.00 35.34 470 PHE A CA 1
ATOM 3755 C C . PHE A 1 470 ? 17.641 14.437 32.686 1.00 35.34 470 PHE A C 1
ATOM 3757 O O . PHE A 1 470 ? 18.262 14.318 31.629 1.00 35.34 470 PHE A O 1
ATOM 3764 N N . GLU A 1 471 ? 18.029 15.300 33.632 1.00 35.03 471 GLU A N 1
ATOM 3765 C CA . GLU A 1 471 ? 19.119 16.267 33.421 1.00 35.03 471 GLU A CA 1
ATOM 3766 C C . GLU A 1 471 ? 20.518 15.710 33.743 1.00 35.03 471 GLU A C 1
ATOM 3768 O O . GLU A 1 471 ? 21.507 16.082 33.098 1.00 35.03 471 GLU A O 1
ATOM 3773 N N . LYS A 1 472 ? 20.609 14.691 34.613 1.00 32.88 472 LYS A N 1
ATOM 3774 C CA . LYS A 1 472 ? 21.816 13.850 34.745 1.00 32.88 472 LYS A CA 1
ATOM 3775 C C . LYS A 1 472 ? 22.038 12.927 33.542 1.00 32.88 472 LYS A C 1
ATOM 3777 O O . LYS A 1 472 ? 23.190 12.625 33.228 1.00 32.88 472 LYS A O 1
ATOM 3782 N N . ALA A 1 473 ? 20.984 12.520 32.829 1.00 34.72 473 ALA A N 1
ATOM 3783 C CA . ALA A 1 473 ? 21.112 11.766 31.577 1.00 34.72 473 ALA A CA 1
ATOM 3784 C C . ALA A 1 473 ? 21.619 12.644 30.416 1.00 34.72 473 ALA A C 1
ATOM 3786 O O . ALA A 1 473 ? 22.381 12.177 29.573 1.00 34.72 473 ALA A O 1
ATOM 3787 N N . LYS A 1 474 ? 21.284 13.940 30.414 1.00 34.75 474 LYS A N 1
ATOM 3788 C CA . LYS A 1 474 ? 21.748 14.911 29.408 1.00 34.75 474 LYS A CA 1
ATOM 3789 C C . LYS A 1 474 ? 23.220 15.312 29.574 1.00 34.75 474 LYS A C 1
ATOM 3791 O O . LYS A 1 474 ? 23.898 15.607 28.594 1.00 34.75 474 LYS A O 1
ATOM 3796 N N . THR A 1 475 ? 23.729 15.287 30.807 1.00 32.78 475 THR A N 1
ATOM 3797 C CA . THR A 1 475 ? 25.130 15.611 31.146 1.00 32.78 475 THR A CA 1
ATOM 3798 C C . THR A 1 475 ? 26.056 14.389 31.202 1.00 32.78 475 THR A C 1
ATOM 3800 O O . THR A 1 475 ? 27.275 14.541 31.256 1.00 32.78 475 THR A O 1
ATOM 3803 N N . ARG A 1 476 ? 25.516 13.170 31.059 1.00 32.72 476 ARG A N 1
ATOM 3804 C CA . ARG A 1 476 ? 26.272 11.948 30.732 1.00 32.72 476 ARG A CA 1
ATOM 3805 C C . ARG A 1 476 ? 26.201 11.623 29.238 1.00 32.72 476 ARG A C 1
ATOM 3807 O O . ARG A 1 476 ? 26.001 10.488 28.827 1.00 32.72 476 ARG A O 1
ATOM 3814 N N . GLY A 1 477 ? 26.454 12.628 28.405 1.00 31.45 477 GLY A N 1
ATOM 3815 C CA . GLY A 1 477 ? 26.847 12.438 27.010 1.00 31.45 477 GLY A CA 1
ATOM 3816 C C . GLY A 1 477 ? 28.274 11.894 26.914 1.00 31.45 477 GLY A C 1
ATOM 3817 O O . GLY A 1 477 ? 29.184 12.591 26.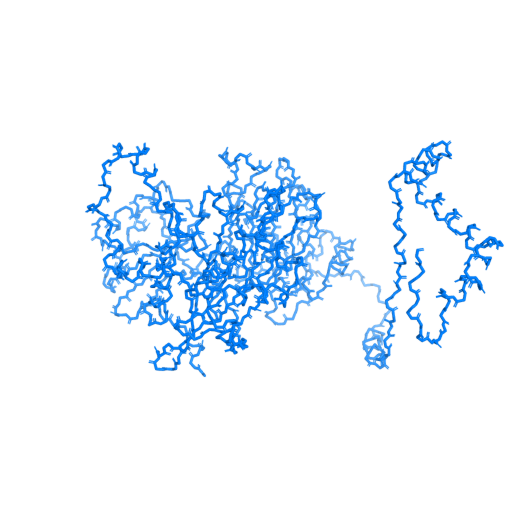477 1.00 31.45 477 GLY A O 1
ATOM 3818 N N . ARG A 1 478 ? 28.497 10.652 27.350 1.00 31.95 478 ARG A N 1
ATOM 3819 C CA . ARG A 1 478 ? 29.699 9.883 27.012 1.00 31.95 478 ARG A CA 1
ATOM 3820 C C . ARG A 1 478 ? 29.258 8.448 26.767 1.00 31.95 478 ARG A C 1
ATOM 3822 O O . ARG A 1 478 ? 28.828 7.786 27.699 1.00 31.95 478 ARG A O 1
ATOM 3829 N N . ALA A 1 479 ? 29.318 8.042 25.499 1.00 36.25 479 ALA A N 1
ATOM 3830 C CA . ALA A 1 479 ? 28.901 6.752 24.952 1.00 36.25 479 ALA A CA 1
ATOM 3831 C C . ALA A 1 479 ? 28.943 5.594 25.970 1.00 36.25 479 ALA A C 1
ATOM 3833 O O . ALA A 1 479 ? 29.997 4.993 26.195 1.00 36.25 479 ALA A O 1
ATOM 3834 N N . GLU A 1 480 ? 27.793 5.258 26.561 1.00 28.47 480 GLU A N 1
ATOM 3835 C CA . GLU A 1 480 ? 27.633 3.979 27.244 1.00 28.47 480 GLU A CA 1
ATOM 3836 C C . GLU A 1 480 ? 27.613 2.892 26.169 1.00 28.47 480 GLU A C 1
ATOM 3838 O O . GLU A 1 480 ? 26.696 2.782 25.354 1.00 28.47 480 GLU A O 1
ATOM 3843 N N . LYS A 1 481 ? 28.703 2.122 26.124 1.00 30.17 481 LYS A N 1
ATOM 3844 C CA . LYS A 1 481 ? 28.842 0.955 25.260 1.00 30.17 481 LYS A CA 1
ATOM 3845 C C . LYS A 1 481 ? 27.738 -0.038 25.619 1.00 30.17 481 LYS A C 1
ATOM 3847 O O . LYS A 1 481 ? 27.742 -0.600 26.712 1.00 30.17 481 LYS A O 1
ATOM 3852 N N . ILE A 1 482 ? 26.828 -0.278 24.677 1.00 31.84 482 ILE A N 1
ATOM 3853 C CA . ILE A 1 482 ? 25.924 -1.432 24.694 1.00 31.84 482 ILE A CA 1
ATOM 3854 C C . ILE A 1 482 ? 26.790 -2.675 24.964 1.00 31.84 482 ILE A C 1
ATOM 3856 O O . ILE A 1 482 ? 27.769 -2.872 24.238 1.00 31.84 482 ILE A O 1
ATOM 3860 N N . PRO A 1 483 ? 26.493 -3.508 25.979 1.00 29.36 483 PRO A N 1
ATOM 3861 C CA . PRO A 1 483 ? 27.278 -4.707 26.225 1.00 29.36 483 PRO A CA 1
ATOM 3862 C C . PRO A 1 483 ? 27.149 -5.627 25.010 1.00 29.36 483 PRO A C 1
ATOM 3864 O O . PRO A 1 483 ? 26.087 -6.196 24.744 1.00 29.36 483 PRO A O 1
ATOM 3867 N N . ILE A 1 484 ? 28.238 -5.749 24.250 1.00 33.75 484 ILE A N 1
ATOM 3868 C CA . ILE A 1 484 ? 28.364 -6.716 23.165 1.00 33.75 484 ILE A CA 1
ATOM 3869 C C . ILE A 1 484 ? 28.263 -8.089 23.822 1.00 33.75 484 ILE A C 1
ATOM 3871 O O . ILE A 1 484 ? 29.174 -8.509 24.527 1.00 33.75 484 ILE A O 1
ATOM 3875 N N . ARG A 1 485 ? 27.137 -8.781 23.631 1.00 38.06 485 ARG A N 1
ATOM 3876 C CA . ARG A 1 485 ? 27.024 -10.201 23.979 1.00 38.06 485 ARG A CA 1
ATOM 3877 C C . ARG A 1 485 ? 27.687 -10.993 22.851 1.00 38.06 485 ARG A C 1
ATOM 3879 O O . ARG A 1 485 ? 27.133 -10.991 21.747 1.00 38.06 485 ARG A O 1
ATOM 3886 N N . PRO A 1 486 ? 28.835 -11.655 23.069 1.00 42.66 486 PRO A N 1
ATOM 3887 C CA . PRO A 1 486 ? 29.462 -12.456 22.027 1.00 42.66 486 PRO A CA 1
ATOM 3888 C C . PRO A 1 486 ? 28.508 -13.588 21.620 1.00 42.66 486 PRO A C 1
ATOM 3890 O O . PRO A 1 486 ? 28.015 -14.330 22.470 1.00 42.66 486 PRO A O 1
ATOM 3893 N N . ARG A 1 487 ? 28.199 -13.712 20.325 1.00 49.06 487 ARG A N 1
ATOM 3894 C CA . ARG A 1 487 ? 27.436 -14.850 19.791 1.00 49.06 487 ARG A CA 1
ATOM 3895 C C . ARG A 1 487 ? 28.409 -15.971 19.444 1.00 49.06 487 ARG A C 1
ATOM 3897 O O . ARG A 1 487 ? 29.143 -15.856 18.470 1.00 49.06 487 ARG A O 1
ATOM 3904 N N . VAL A 1 488 ? 28.369 -17.072 20.189 1.00 56.12 488 VAL A N 1
ATOM 3905 C CA . VAL A 1 488 ? 29.088 -18.300 19.820 1.00 56.12 488 VAL A CA 1
ATOM 3906 C C . VAL A 1 488 ? 28.215 -19.104 18.856 1.00 56.12 488 VAL A C 1
ATOM 3908 O O . VAL A 1 488 ? 27.140 -19.575 19.226 1.00 56.12 488 VAL A O 1
ATOM 3911 N N . SER A 1 489 ? 28.659 -19.251 17.607 1.00 57.31 489 SER A N 1
ATOM 3912 C CA . SER A 1 489 ? 27.990 -20.108 16.620 1.00 57.31 489 SER A CA 1
ATOM 3913 C C . SER A 1 489 ? 28.585 -21.513 16.669 1.00 57.31 489 SER A C 1
ATOM 3915 O O . SER A 1 489 ? 29.762 -21.709 16.383 1.00 57.31 489 SER A O 1
ATOM 3917 N N . LEU A 1 490 ? 27.775 -22.512 17.023 1.00 66.38 490 LEU A N 1
ATOM 3918 C CA . LEU A 1 490 ? 28.210 -23.908 17.065 1.00 66.38 490 LEU A CA 1
ATOM 3919 C C . LEU A 1 490 ? 27.996 -24.577 15.706 1.00 66.38 490 LEU A C 1
ATOM 3921 O O . LEU A 1 490 ? 26.907 -24.510 15.135 1.00 66.38 490 LEU A O 1
ATOM 3925 N N . ARG A 1 491 ? 29.007 -25.302 15.212 1.00 73.94 491 ARG A N 1
ATOM 3926 C CA . ARG A 1 491 ? 28.834 -26.170 14.037 1.00 73.94 491 ARG A CA 1
ATOM 3927 C C . ARG A 1 491 ? 27.742 -27.218 14.321 1.00 73.94 491 ARG A C 1
ATOM 3929 O O . ARG A 1 491 ? 27.712 -27.752 15.435 1.00 73.94 491 ARG A O 1
ATOM 3936 N N . PRO A 1 492 ? 26.902 -27.598 13.337 1.00 67.88 492 PRO A N 1
ATOM 3937 C CA . PRO A 1 492 ? 25.769 -28.506 13.558 1.00 67.88 492 PRO A CA 1
ATOM 3938 C C . PRO A 1 492 ? 26.127 -29.828 14.260 1.00 67.88 492 PRO A C 1
ATOM 3940 O O . PRO A 1 492 ? 25.413 -30.262 15.164 1.00 67.88 492 PRO A O 1
ATOM 3943 N N . ALA A 1 493 ? 27.270 -30.431 13.915 1.00 69.75 493 ALA A N 1
ATOM 3944 C CA . ALA A 1 493 ? 27.748 -31.671 14.534 1.00 69.75 493 ALA A CA 1
ATOM 3945 C C . ALA A 1 493 ? 28.134 -31.504 16.020 1.00 69.75 493 ALA A C 1
ATOM 3947 O O . ALA A 1 493 ? 27.897 -32.397 16.834 1.00 69.75 493 ALA A O 1
ATOM 3948 N N . VAL A 1 494 ? 28.693 -30.348 16.390 1.00 75.06 494 VAL A N 1
ATOM 3949 C CA . VAL A 1 494 ? 29.055 -30.019 17.779 1.00 75.06 494 VAL A CA 1
ATOM 3950 C C . VAL A 1 494 ? 27.795 -29.730 18.590 1.00 75.06 494 VAL A C 1
ATOM 3952 O O . VAL A 1 494 ? 27.633 -30.260 19.687 1.00 75.06 494 VAL A O 1
ATOM 3955 N N . HIS A 1 495 ? 26.853 -28.980 18.013 1.00 82.94 495 HIS A N 1
ATOM 3956 C CA . HIS A 1 495 ? 25.555 -28.713 18.630 1.00 82.94 495 HIS A CA 1
ATOM 3957 C C . HIS A 1 495 ? 24.780 -30.011 18.924 1.00 82.94 495 HIS A C 1
ATOM 3959 O O . HIS A 1 495 ? 24.254 -30.179 20.022 1.00 82.94 495 HIS A O 1
ATOM 3965 N N . ALA A 1 496 ? 24.758 -30.965 17.985 1.00 77.06 496 ALA A N 1
ATOM 3966 C CA . ALA A 1 496 ? 24.109 -32.262 18.186 1.00 77.06 496 ALA A CA 1
ATOM 3967 C C . ALA A 1 496 ? 24.737 -33.066 19.342 1.00 77.06 496 ALA A C 1
ATOM 3969 O O . ALA A 1 496 ? 24.012 -33.612 20.178 1.00 77.06 496 ALA A O 1
ATOM 3970 N N . ARG A 1 497 ? 26.075 -33.090 19.440 1.00 85.06 497 ARG A N 1
ATOM 3971 C CA . ARG A 1 497 ? 26.794 -33.757 20.542 1.00 85.06 497 ARG A CA 1
ATOM 3972 C C . ARG A 1 497 ? 26.509 -33.103 21.892 1.00 85.06 497 ARG A C 1
ATOM 3974 O O . ARG A 1 497 ? 26.182 -33.813 22.840 1.00 85.06 497 ARG A O 1
ATOM 3981 N N . LEU A 1 498 ? 26.566 -31.774 21.970 1.00 83.75 498 LEU A N 1
ATOM 3982 C CA . LEU A 1 498 ? 26.295 -31.030 23.204 1.00 83.75 498 LEU A CA 1
ATOM 3983 C C . LEU A 1 498 ? 24.844 -31.202 23.662 1.00 83.75 498 LEU A C 1
ATOM 3985 O O . LEU A 1 498 ? 24.595 -31.393 24.848 1.00 83.75 498 LEU A O 1
ATOM 3989 N N . ARG A 1 499 ? 23.887 -31.246 22.728 1.00 86.25 499 ARG A N 1
ATOM 3990 C CA . ARG A 1 499 ? 22.479 -31.537 23.037 1.00 86.25 499 ARG A CA 1
ATOM 3991 C C . ARG A 1 499 ? 22.298 -32.930 23.642 1.00 86.25 499 ARG A C 1
ATOM 3993 O O . ARG A 1 499 ? 21.577 -33.075 24.624 1.00 86.25 499 ARG A O 1
ATOM 4000 N N . ALA A 1 500 ? 22.980 -33.939 23.099 1.00 84.94 500 ALA A N 1
ATOM 4001 C CA . ALA A 1 500 ? 22.953 -35.302 23.631 1.00 84.94 500 ALA A CA 1
ATOM 4002 C C . ALA A 1 500 ? 23.674 -35.438 24.987 1.00 84.94 500 ALA A C 1
ATOM 4004 O O . ALA A 1 500 ? 23.334 -36.309 25.785 1.00 84.94 500 ALA A O 1
ATOM 4005 N N . MET A 1 501 ? 24.684 -34.607 25.257 1.00 86.25 501 MET A N 1
ATOM 4006 C CA . MET A 1 501 ? 25.351 -34.546 26.563 1.00 86.25 501 MET A CA 1
ATOM 4007 C C . MET A 1 501 ? 24.469 -33.862 27.611 1.00 86.25 501 MET A C 1
ATOM 4009 O O . MET A 1 501 ? 24.279 -34.418 28.686 1.00 86.25 501 MET A O 1
ATOM 4013 N N . ALA A 1 502 ? 23.858 -32.725 27.268 1.00 87.88 502 ALA A N 1
ATOM 4014 C CA . ALA A 1 502 ? 22.949 -31.992 28.147 1.00 87.88 502 ALA A CA 1
ATOM 4015 C C . ALA A 1 502 ? 21.734 -32.845 28.546 1.00 87.88 502 ALA A C 1
ATOM 4017 O O . ALA A 1 502 ? 21.379 -32.912 29.719 1.00 87.88 502 ALA A O 1
ATOM 4018 N N . ALA A 1 503 ? 21.167 -33.587 27.587 1.00 83.44 503 ALA A N 1
ATOM 4019 C CA . ALA A 1 503 ? 20.077 -34.527 27.844 1.00 83.44 503 ALA A CA 1
ATOM 4020 C C . ALA A 1 503 ? 20.482 -35.669 28.795 1.00 83.44 503 ALA A C 1
ATOM 4022 O O . ALA A 1 503 ? 19.701 -36.036 29.665 1.00 83.44 503 ALA A O 1
ATOM 4023 N N . ARG A 1 504 ? 21.704 -36.208 28.665 1.00 89.00 504 ARG A N 1
ATOM 4024 C CA . ARG A 1 504 ? 22.223 -37.256 29.565 1.00 89.00 504 ARG A CA 1
ATOM 4025 C C . ARG A 1 504 ? 22.536 -36.739 30.970 1.00 89.00 504 ARG A C 1
ATOM 4027 O O . ARG A 1 504 ? 22.380 -37.486 31.925 1.00 89.00 504 ARG A O 1
ATOM 4034 N N . ALA A 1 505 ? 22.962 -35.484 31.083 1.00 82.31 505 ALA A N 1
ATOM 4035 C CA . ALA A 1 505 ? 23.280 -34.833 32.350 1.00 82.31 505 ALA A CA 1
ATOM 4036 C C . ALA A 1 505 ? 22.061 -34.179 33.034 1.00 82.31 505 ALA A C 1
ATOM 4038 O O . ALA A 1 505 ? 22.185 -33.689 34.150 1.00 82.31 505 ALA A O 1
ATOM 4039 N N . GLY A 1 506 ? 20.890 -34.149 32.383 1.00 85.69 506 GLY A N 1
ATOM 4040 C CA . GLY A 1 506 ? 19.670 -33.558 32.944 1.00 85.69 506 GLY A CA 1
ATOM 4041 C C . GLY A 1 506 ? 19.712 -32.033 33.100 1.00 85.69 506 GLY A C 1
ATOM 4042 O O . GLY A 1 506 ? 18.935 -31.481 33.874 1.00 85.69 506 GLY A O 1
ATOM 4043 N N . VAL A 1 507 ? 20.596 -31.341 32.375 1.00 87.06 507 VAL A N 1
ATOM 4044 C CA . VAL A 1 507 ? 20.775 -29.880 32.459 1.00 87.06 507 VAL A CA 1
ATOM 4045 C C . VAL A 1 507 ? 20.384 -29.192 31.146 1.00 87.06 507 VAL A C 1
ATOM 4047 O O . VAL A 1 507 ? 20.538 -29.780 30.072 1.00 87.06 507 VAL A O 1
ATOM 4050 N N . PRO A 1 508 ? 19.893 -27.937 31.169 1.00 87.38 508 PRO A N 1
ATOM 4051 C CA . PRO A 1 508 ? 19.645 -27.186 29.943 1.00 87.38 508 PRO A CA 1
ATOM 4052 C C . PRO A 1 508 ? 20.926 -27.024 29.113 1.00 87.38 508 PRO A C 1
ATOM 4054 O O . PRO A 1 508 ? 21.980 -26.694 29.651 1.00 87.38 508 PRO A O 1
ATOM 4057 N N . LEU A 1 509 ? 20.822 -27.169 27.786 1.00 82.06 509 LEU A N 1
ATOM 4058 C CA . LEU A 1 509 ? 21.961 -27.048 26.859 1.00 82.06 509 LEU A CA 1
ATOM 4059 C C . LEU A 1 509 ? 22.759 -25.754 27.066 1.00 82.06 509 LEU A C 1
ATOM 4061 O O . LEU A 1 509 ? 23.981 -25.773 26.986 1.00 82.06 509 LEU A O 1
ATOM 4065 N N . LYS A 1 510 ? 22.071 -24.648 27.364 1.00 81.44 510 LYS A N 1
ATOM 4066 C CA . LYS A 1 510 ? 22.707 -23.359 27.642 1.00 81.44 510 LYS A CA 1
ATOM 4067 C C . LYS A 1 510 ? 23.663 -23.431 28.838 1.00 81.44 510 LYS A C 1
ATOM 4069 O O . LYS A 1 510 ? 24.782 -22.962 28.725 1.00 81.44 510 LYS A O 1
ATOM 4074 N N . VAL A 1 511 ? 23.243 -24.059 29.938 1.00 78.62 511 VAL A N 1
ATOM 4075 C CA . VAL A 1 511 ? 24.055 -24.181 31.160 1.00 78.62 511 VAL A CA 1
ATOM 4076 C C . VAL A 1 511 ? 25.322 -24.985 30.875 1.00 78.62 511 VAL A C 1
ATOM 4078 O O . VAL A 1 511 ? 26.412 -24.541 31.211 1.00 78.62 511 VAL A O 1
ATOM 4081 N N . LEU A 1 512 ? 25.185 -26.109 30.164 1.00 81.38 512 LEU A N 1
ATOM 4082 C CA . LEU A 1 512 ? 26.327 -26.940 29.776 1.00 81.38 512 LEU A CA 1
ATOM 4083 C C . LEU A 1 512 ? 27.297 -26.197 28.839 1.00 81.38 512 LEU A C 1
ATOM 4085 O O . LEU A 1 512 ? 28.509 -26.333 28.966 1.00 81.38 512 LEU A O 1
ATOM 4089 N N . VAL A 1 513 ? 26.774 -25.423 27.885 1.00 81.44 513 VAL A N 1
ATOM 4090 C CA . VAL A 1 513 ? 27.593 -24.629 26.955 1.00 81.44 513 VAL A CA 1
ATOM 4091 C C . VAL A 1 513 ? 28.337 -23.518 27.693 1.00 81.44 513 VAL A C 1
ATOM 4093 O O . VAL A 1 513 ? 29.533 -23.353 27.466 1.00 81.44 513 VAL A O 1
ATOM 4096 N N . ASP A 1 514 ? 27.660 -22.799 28.588 1.00 79.06 514 ASP A N 1
ATOM 4097 C CA . ASP A 1 514 ? 28.259 -21.719 29.376 1.00 79.06 514 ASP A CA 1
ATOM 4098 C C . ASP A 1 514 ? 29.369 -22.263 30.297 1.00 79.06 514 ASP A C 1
ATOM 4100 O O . ASP A 1 514 ? 30.437 -21.665 30.409 1.00 79.06 514 ASP A O 1
ATOM 4104 N N . GLU A 1 515 ? 29.168 -23.437 30.900 1.00 79.50 515 GLU A N 1
ATOM 4105 C CA . GLU A 1 515 ? 30.166 -24.107 31.740 1.00 79.50 515 GLU A CA 1
ATOM 4106 C C . GLU A 1 515 ? 31.394 -24.570 30.939 1.00 79.50 515 GLU A C 1
ATOM 4108 O O . GLU A 1 515 ? 32.528 -24.306 31.337 1.00 79.50 515 GLU A O 1
ATOM 4113 N N . ILE A 1 516 ? 31.191 -25.191 29.772 1.00 80.81 516 ILE A N 1
ATOM 4114 C CA . ILE A 1 516 ? 32.287 -25.614 28.884 1.00 80.81 516 ILE A CA 1
ATOM 4115 C C . ILE A 1 516 ? 33.092 -24.407 28.396 1.00 80.81 516 ILE A C 1
ATOM 4117 O O . ILE A 1 516 ? 34.321 -24.457 28.390 1.00 80.81 516 ILE A O 1
ATOM 4121 N N . LEU A 1 517 ? 32.415 -23.326 27.999 1.00 78.31 517 LEU A N 1
ATOM 4122 C CA . LEU A 1 517 ? 33.074 -22.100 27.553 1.00 78.31 517 LEU A CA 1
ATOM 4123 C C . LEU A 1 517 ? 33.878 -21.465 28.686 1.00 78.31 517 LEU A C 1
ATOM 4125 O O . LEU A 1 517 ? 35.034 -21.110 28.475 1.00 78.31 517 LEU A O 1
ATOM 4129 N N . ASN A 1 518 ? 33.313 -21.379 29.890 1.00 75.31 518 ASN A N 1
ATOM 4130 C CA . ASN A 1 518 ? 34.027 -20.854 31.050 1.00 75.31 518 ASN A CA 1
ATOM 4131 C C . ASN A 1 518 ? 35.237 -21.722 31.416 1.00 75.31 518 ASN A C 1
ATOM 4133 O O . ASN A 1 518 ? 36.306 -21.184 31.690 1.00 75.31 518 ASN A O 1
ATOM 4137 N N . ASN A 1 519 ? 35.113 -23.048 31.377 1.00 78.38 519 ASN A N 1
ATOM 4138 C CA . ASN A 1 519 ? 36.235 -23.946 31.649 1.00 78.38 519 ASN A CA 1
ATOM 4139 C C . ASN A 1 519 ? 37.331 -23.818 30.587 1.00 78.38 519 ASN A C 1
ATOM 4141 O O . ASN A 1 519 ? 38.505 -23.757 30.936 1.00 78.38 519 ASN A O 1
ATOM 4145 N N . PHE A 1 520 ? 36.958 -23.701 29.310 1.00 77.12 520 PHE A N 1
ATOM 4146 C CA . PHE A 1 520 ? 37.913 -23.473 28.229 1.00 77.12 520 PHE A CA 1
ATOM 4147 C C . PHE A 1 520 ? 38.628 -22.126 28.378 1.00 77.12 520 PHE A C 1
ATOM 4149 O O . PHE A 1 520 ? 39.851 -22.095 28.333 1.00 77.12 520 PHE A O 1
ATOM 4156 N N . ILE A 1 521 ? 37.902 -21.034 28.639 1.00 74.00 521 ILE A N 1
ATOM 4157 C CA . ILE A 1 521 ? 38.481 -19.692 28.848 1.00 74.00 521 ILE A CA 1
ATOM 4158 C C . ILE A 1 521 ? 39.484 -19.673 30.011 1.00 74.00 521 ILE A C 1
ATOM 4160 O O . ILE A 1 521 ? 40.427 -18.890 29.993 1.00 74.00 521 ILE A O 1
ATOM 4164 N N . ASN A 1 522 ? 39.286 -20.521 31.023 1.00 71.31 522 ASN A N 1
ATOM 4165 C CA . ASN A 1 522 ? 40.176 -20.625 32.179 1.00 71.31 522 ASN A CA 1
ATOM 4166 C C . ASN A 1 522 ? 41.214 -21.762 32.050 1.00 71.31 522 ASN A C 1
ATOM 4168 O O . ASN A 1 522 ? 41.899 -22.063 33.026 1.00 71.31 522 ASN A O 1
ATOM 4172 N N . SER A 1 523 ? 41.321 -22.411 30.886 1.00 75.56 523 SER A N 1
ATOM 4173 C CA . SER A 1 523 ? 42.247 -23.528 30.662 1.00 75.56 523 SER A CA 1
ATOM 4174 C C . SER A 1 523 ? 43.616 -23.057 30.144 1.00 75.56 523 SER A C 1
ATOM 4176 O O . SER A 1 523 ? 43.661 -22.103 29.353 1.00 75.56 523 SER A O 1
ATOM 4178 N N . PRO A 1 524 ? 44.721 -23.744 30.504 1.00 74.19 524 PRO A N 1
ATOM 4179 C CA . PRO A 1 524 ? 46.047 -23.501 29.926 1.00 74.19 524 PRO A CA 1
ATOM 4180 C C . PRO A 1 524 ? 46.066 -23.666 28.400 1.00 74.19 524 PRO A C 1
ATOM 4182 O O . PRO A 1 524 ? 46.815 -22.980 27.704 1.00 74.19 524 PRO A O 1
ATOM 4185 N N . GLU A 1 525 ? 45.210 -24.542 27.856 1.00 72.38 525 GLU A N 1
ATOM 4186 C CA . GLU A 1 525 ? 45.051 -24.714 26.412 1.00 72.38 525 GLU A CA 1
ATOM 4187 C C . GLU A 1 525 ? 44.583 -23.428 25.719 1.00 72.38 525 GLU A C 1
ATOM 4189 O O . GLU A 1 525 ? 45.031 -23.141 24.609 1.00 72.38 525 GLU A O 1
ATOM 4194 N N . SER A 1 526 ? 43.726 -22.620 26.355 1.00 74.06 526 SER A N 1
ATOM 4195 C CA . SER A 1 526 ? 43.303 -21.346 25.762 1.00 74.06 526 SER A CA 1
ATOM 4196 C C . SER A 1 526 ? 44.447 -20.331 25.682 1.00 74.06 526 SER A C 1
ATOM 4198 O O . SER A 1 526 ? 44.610 -19.677 24.652 1.00 74.06 526 SER A O 1
ATOM 4200 N N . GLU A 1 527 ? 45.306 -20.254 26.702 1.00 66.19 527 GLU A N 1
ATOM 4201 C CA . GLU A 1 527 ? 46.480 -19.372 26.694 1.00 66.19 527 GLU A CA 1
ATOM 4202 C C . GLU A 1 527 ? 47.490 -19.802 25.623 1.00 66.19 527 GLU A C 1
ATOM 4204 O O . GLU A 1 527 ? 48.048 -18.958 24.921 1.00 66.19 527 GLU A O 1
ATOM 4209 N N . SER A 1 528 ? 47.652 -21.114 25.419 1.00 69.81 528 SER A N 1
ATOM 4210 C CA . SER A 1 528 ? 48.490 -21.661 24.349 1.00 69.81 528 SER A CA 1
ATOM 4211 C C . SER A 1 528 ? 47.963 -21.352 22.944 1.00 69.81 528 SER A C 1
ATOM 4213 O O . SER A 1 528 ? 48.771 -21.196 22.029 1.00 69.81 528 SER A O 1
ATOM 4215 N N . ILE A 1 529 ? 46.642 -21.314 22.738 1.00 65.56 529 ILE A N 1
ATOM 4216 C CA . ILE A 1 529 ? 46.036 -21.082 21.415 1.00 65.56 529 ILE A CA 1
ATOM 4217 C C . ILE A 1 529 ? 46.038 -19.592 21.060 1.00 65.56 529 ILE A C 1
ATOM 4219 O O . ILE A 1 529 ? 46.255 -19.236 19.902 1.00 65.56 529 ILE A O 1
ATOM 4223 N N . PHE A 1 530 ? 45.799 -18.717 22.039 1.00 66.94 530 PHE A N 1
ATOM 4224 C CA . PHE A 1 530 ? 45.575 -17.290 21.787 1.00 66.94 530 PHE A CA 1
ATOM 4225 C C . PHE A 1 530 ? 46.741 -16.381 22.204 1.00 66.94 530 PHE A C 1
ATOM 4227 O O . PHE A 1 530 ? 46.708 -15.188 21.904 1.00 66.94 530 PHE A O 1
ATOM 4234 N N . GLY A 1 531 ? 47.791 -16.927 22.831 1.00 56.84 531 GLY A N 1
ATOM 4235 C CA . GLY A 1 531 ? 49.038 -16.221 23.160 1.00 56.84 531 GLY A CA 1
ATOM 4236 C C . GLY A 1 531 ? 48.929 -15.199 24.300 1.00 56.84 531 GLY A C 1
ATOM 4237 O O . GLY A 1 531 ? 49.912 -14.530 24.612 1.00 56.84 531 GLY A O 1
ATOM 4238 N N . SER A 1 532 ? 47.749 -15.067 24.912 1.00 59.75 532 SER A N 1
ATOM 4239 C CA . SER A 1 532 ? 47.445 -14.226 26.076 1.00 59.75 532 SER A CA 1
ATOM 4240 C C . SER A 1 532 ? 46.166 -14.723 26.758 1.00 59.75 532 SER A C 1
ATOM 4242 O O . SER A 1 532 ? 45.366 -15.421 26.129 1.00 59.75 532 SER A O 1
ATOM 4244 N N . SER A 1 533 ? 45.918 -14.329 28.012 1.00 57.88 533 SER A N 1
ATOM 4245 C CA . SER A 1 533 ? 44.652 -14.652 28.679 1.00 57.88 533 SER A CA 1
ATOM 4246 C C . SER A 1 533 ? 43.483 -13.995 27.935 1.00 57.88 533 SER A C 1
ATOM 4248 O O . SER A 1 533 ? 43.442 -12.774 27.786 1.00 57.88 533 SER A O 1
ATOM 4250 N N . ILE A 1 534 ? 42.496 -14.785 27.489 1.00 58.91 534 ILE A N 1
ATOM 4251 C CA . ILE A 1 534 ? 41.256 -14.269 26.870 1.00 58.91 534 ILE A CA 1
ATOM 4252 C C . ILE A 1 534 ? 40.539 -13.266 27.796 1.00 58.91 534 ILE A C 1
ATOM 4254 O O . ILE A 1 534 ? 39.810 -12.394 27.316 1.00 58.91 534 ILE A O 1
ATOM 4258 N N . ARG A 1 535 ? 40.773 -13.337 29.118 1.00 51.25 535 ARG A N 1
ATOM 4259 C CA . ARG A 1 535 ? 40.226 -12.384 30.096 1.00 51.25 535 ARG A CA 1
ATOM 4260 C C . ARG A 1 535 ? 40.576 -10.933 29.773 1.00 51.25 535 ARG A C 1
ATOM 4262 O O . ARG A 1 535 ? 39.708 -10.073 29.926 1.00 51.25 535 ARG A O 1
ATOM 4269 N N . ASP A 1 536 ? 41.783 -10.671 29.279 1.00 48.09 536 ASP A N 1
ATOM 4270 C CA . ASP A 1 536 ? 42.266 -9.304 29.053 1.00 48.09 536 ASP A CA 1
ATOM 4271 C C . ASP A 1 536 ? 41.579 -8.626 27.855 1.00 48.09 536 ASP A C 1
ATOM 4273 O O . ASP A 1 536 ? 41.513 -7.402 27.790 1.00 48.09 536 ASP A O 1
ATOM 4277 N N . GLY A 1 537 ? 40.996 -9.406 26.934 1.00 48.44 537 GLY A N 1
ATOM 4278 C CA . GLY A 1 537 ? 40.209 -8.894 25.805 1.00 48.44 537 GLY A CA 1
ATOM 4279 C C . GLY A 1 537 ? 38.720 -8.678 26.107 1.00 48.44 537 GLY A C 1
ATOM 4280 O O . GLY A 1 537 ? 38.025 -8.028 25.327 1.00 48.44 537 GLY A O 1
ATOM 4281 N N . ILE A 1 538 ? 38.214 -9.218 27.221 1.00 48.31 538 ILE A N 1
ATOM 4282 C CA . ILE A 1 538 ? 36.787 -9.171 27.594 1.00 48.31 538 ILE A CA 1
ATOM 4283 C C . ILE A 1 538 ? 36.548 -8.211 28.785 1.00 48.31 538 ILE A C 1
ATOM 4285 O O . ILE A 1 538 ? 35.417 -7.784 29.027 1.00 48.31 538 ILE A O 1
ATOM 4289 N N . GLY A 1 539 ? 37.608 -7.801 29.492 1.00 33.25 539 GLY A N 1
ATOM 4290 C CA . GLY A 1 539 ? 37.574 -6.827 30.586 1.00 33.25 539 GLY A CA 1
ATOM 4291 C C . GLY A 1 539 ? 37.711 -5.368 30.131 1.00 33.25 539 GLY A C 1
ATOM 4292 O O . GLY A 1 539 ? 38.523 -5.014 29.286 1.00 33.25 539 GLY A O 1
ATOM 4293 N N . THR A 1 540 ? 36.906 -4.488 30.716 1.00 42.75 540 THR A N 1
ATOM 4294 C CA . THR A 1 540 ? 36.799 -3.054 30.416 1.00 42.75 540 THR A CA 1
ATOM 4295 C C . THR A 1 540 ? 38.098 -2.268 30.662 1.00 42.75 540 THR A C 1
ATOM 4297 O O . THR A 1 540 ? 38.397 -1.905 31.796 1.00 42.75 540 THR A O 1
ATOM 4300 N N . GLY A 1 541 ? 38.821 -1.912 29.598 1.00 30.62 541 GLY A N 1
ATOM 4301 C CA . GLY A 1 541 ? 39.947 -0.969 29.632 1.00 30.62 541 GLY A CA 1
ATOM 4302 C C . GLY A 1 541 ? 40.320 -0.539 28.213 1.00 30.62 541 GLY A C 1
ATOM 4303 O O . GLY A 1 541 ? 40.364 -1.360 27.308 1.00 30.62 541 GLY A O 1
ATOM 4304 N N . GLY A 1 542 ? 40.468 0.762 27.967 1.00 37.94 542 GLY A N 1
ATOM 4305 C CA . GLY A 1 542 ? 40.548 1.309 26.613 1.00 37.94 542 GLY A CA 1
ATOM 4306 C C . GLY A 1 542 ? 41.830 0.955 25.857 1.00 37.94 542 GLY A C 1
ATOM 4307 O O . GLY A 1 542 ? 42.902 1.386 26.250 1.00 37.94 542 GLY A O 1
ATOM 4308 N N . ALA A 1 543 ? 41.688 0.277 24.720 1.00 29.05 543 ALA A N 1
ATOM 4309 C CA . ALA A 1 543 ? 42.450 0.504 23.493 1.00 29.05 543 ALA A CA 1
ATOM 4310 C C . ALA A 1 543 ? 41.766 -0.271 22.355 1.00 29.05 543 ALA A C 1
ATOM 4312 O O . ALA A 1 543 ? 41.360 -1.418 22.519 1.00 29.05 543 ALA A O 1
ATOM 4313 N N . THR A 1 544 ? 41.591 0.379 21.212 1.00 41.97 544 THR A N 1
ATOM 4314 C CA . THR A 1 544 ? 41.106 -0.210 19.962 1.00 41.97 544 THR A CA 1
ATOM 4315 C C . THR A 1 544 ? 42.036 -1.329 19.498 1.00 41.97 544 THR A C 1
ATOM 4317 O O . THR A 1 544 ? 43.179 -1.056 19.143 1.00 41.97 544 THR A O 1
ATOM 4320 N N . ASN A 1 545 ? 41.538 -2.564 19.457 1.00 32.66 545 ASN A N 1
ATOM 4321 C CA . ASN A 1 545 ? 42.037 -3.588 18.548 1.00 32.66 545 ASN A CA 1
ATOM 4322 C C . ASN A 1 545 ? 40.872 -4.489 18.124 1.00 32.66 545 ASN A C 1
ATOM 4324 O O . ASN A 1 545 ? 40.398 -5.324 18.892 1.00 32.66 545 ASN A O 1
ATOM 4328 N N . ASP A 1 546 ? 40.424 -4.291 16.883 1.00 35.72 546 ASP A N 1
ATOM 4329 C CA . ASP A 1 546 ? 39.573 -5.208 16.124 1.00 35.72 546 ASP A CA 1
ATOM 4330 C C . ASP A 1 546 ? 40.324 -6.527 15.892 1.00 35.72 546 ASP A C 1
ATOM 4332 O O . ASP A 1 546 ? 40.930 -6.757 14.845 1.00 35.72 546 ASP A O 1
ATOM 4336 N N . LYS A 1 547 ? 40.312 -7.419 16.883 1.00 35.84 547 LYS A N 1
ATOM 4337 C CA . LYS A 1 547 ? 40.649 -8.826 16.665 1.00 35.84 547 LYS A CA 1
ATOM 4338 C C . LYS A 1 547 ? 39.396 -9.660 16.881 1.00 35.84 547 LYS A C 1
ATOM 4340 O O . LYS A 1 547 ? 39.067 -10.041 18.000 1.00 35.84 547 LYS A O 1
ATOM 4345 N N . GLN A 1 548 ? 38.689 -9.938 15.786 1.00 33.19 548 GLN A N 1
ATOM 4346 C CA . GLN A 1 548 ? 37.816 -11.106 15.722 1.00 33.19 548 GLN A CA 1
ATOM 4347 C C . GLN A 1 548 ? 38.711 -12.341 15.827 1.00 33.19 548 GLN A C 1
ATOM 4349 O O . GLN A 1 548 ? 39.495 -12.625 14.923 1.00 33.19 548 GLN A O 1
ATOM 4354 N N . TYR A 1 549 ? 38.629 -13.038 16.955 1.00 40.22 549 TYR A N 1
ATOM 4355 C CA . TYR A 1 549 ? 39.212 -14.366 17.080 1.00 40.22 549 TYR A CA 1
ATOM 4356 C C . TYR A 1 549 ? 38.301 -15.368 16.342 1.00 40.22 549 TYR A C 1
ATOM 4358 O O . TYR A 1 549 ? 37.078 -15.245 16.464 1.00 40.22 549 TYR A O 1
ATOM 4366 N N . PRO A 1 550 ? 38.868 -16.280 15.531 1.00 33.44 550 PRO A N 1
ATOM 4367 C CA . PRO A 1 550 ? 38.114 -17.200 14.675 1.00 33.44 550 PRO A CA 1
ATOM 4368 C C . PRO A 1 550 ? 37.257 -18.220 15.434 1.00 33.44 550 PRO A C 1
ATOM 4370 O O . PRO A 1 550 ? 37.630 -18.598 16.570 1.00 33.44 550 PRO A O 1
#

Radius of gyration: 28.33 Å; chains: 1; bounding box: 83×64×80 Å

Sequence (550 aa):
MFWRRRQPFQSPPYKHVRHIAKMLAEVFAPQTGALCEVWLDGEKAATVEYWKKDIDMDEVKRIREHDNGHGQVFKTGEEPIYGETYLPRKFKMGVTVPGDNSIDIFTHDIGIVVLMDENYVLQGYNILVGGGMGRTHNKEITFPRLADPLGFLEPESLFDAVKAIVAAQRDHGDREVRATARMKYLVQKLGIDGFRDLVRSYMTDGGIALQPWRPMPDWEYRDYLGWHEDGHGTLFYGLLIDNGRVRGPLKKALRQIVDELSPFLVVTPHQNLLLTNIQPEQRRVVEEIFERYGVYRDVDRIDQLVRKAMACPALPLCPLAITEAERVMPEHLERVRAILGKAGIPPSESFVMRMTGCPNGCSRPYMAELALVGSGPNGVYQLWLGGSPHQTRLAWTYADRLPPAELDRTLEPLFVFWKQERKPSESFGDFCDRMGKSTLEQFVAQYNEGNANGQIAAEHPTNAHAADAFEKAKTRGRAEKIPIRPRVSLRPAVHARLRAMAARAGVPLKVLVDEILNNFINSPESESIFGSSIRDGIGTGGATNDKQYP

pLDDT: mean 86.37, std 19.74, range [28.36, 98.94]

Foldseek 3Di:
DQQPDPAFCQHLQNVVLVQVVLLVCLLPPQQDLVVCCVPVVSPDPPPDPPVCVVPDVVVSVCLNQDDLVLQLFDPDDRGGRQPPPGFLDDFFEHEEEFQECLQLQFQGQKYWYFDADNVRHTAWIWIWHQAHQFAAPPDPLAHGGTTHTLATAGHVQVSLLVSLSSSLLRPVADNPDSSRRRVNNVCVVLPSVRSSQSSLSSGSVSCPRRHHHDDGDHHDHDQQAAWDDNPPQFIKHKADDQQLDQDDLNVVLVVVCCVPPVFDWDQTSQSIIMRPPHHPVCPVVSQVSCVVSVNDDDPVPDQVASSQEHEDQAPDPPPQFQEDTRVCPVVVSVVLQVLLVLLVNDSVAYWREYEYRASRCPRVQQQTQWYFHRQHYQRWTFIWHQHDSRSPDTTDTLGNTDHPVCVSLLVNQLSNCCVVDPDVPDHSNNVCNVCDNVNSVVSSVPDDPPPSVDDDPDPDDDPPVPVVVVVVVVVPPDDPDDQPDDDDDDDPVRLVVLVVVCVVVVHPSVVSVVVVVVCCLVDPVVCVVPVHRPVVVNDDDDDDDPDPDD

InterPro domains:
  IPR005117 Nitrite/Sulfite reductase ferredoxin-like domain [PF03460] (229-291)
  IPR006066 Nitrite/sulphite reductase iron-sulphur/sirohaem-binding site [PR00397] (307-325)
  IPR006066 Nitrite/sulphite reductase iron-sulphur/sirohaem-binding site [PR00397] (356-374)
  IPR006066 Nitrite/sulphite reductase iron-sulphur/sirohaem-binding site [PS00365] (356-372)
  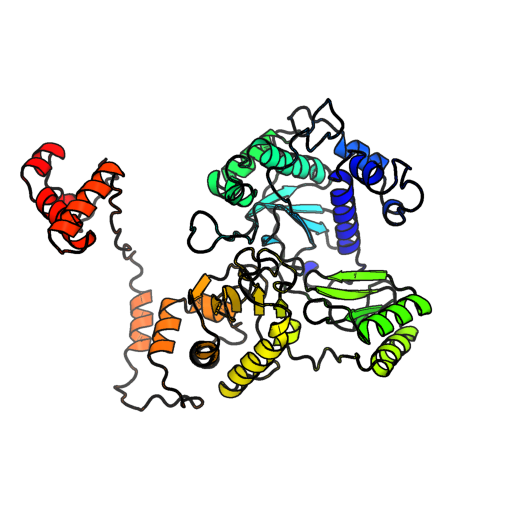IPR006067 Nitrite/sulphite reductase 4Fe-4S domain [PF01077] (76-203)
  IPR036136 Nitrite/Sulfite reductase ferredoxin-like domain superfamily [SSF55124] (225-295)
  IPR045169 Nitrite and sulphite reductase 4Fe-4S domain containing protein [PTHR11493] (12-450)
  IPR045854 Nitrite and sulphite reductase 4Fe-4S domain-like superfamily [G3DSA:3.30.413.10] (5-215)
  IPR045854 Nitrite and sulphite reductase 4Fe-4S domain-like superfamily [G3DSA:3.30.413.10] (303-452)
  IPR045854 Nitrite and sulphite reductase 4Fe-4S domain-like superfamily [SSF56014] (12-224)
  IPR045854 Nitrite and sulphite reductase 4Fe-4S domain-like superfamily [SSF56014] (306-447)